Protein AF-0000000073724288 (afdb_homodimer)

InterPro domains:
  IPR000719 Protein kinase domain [PF00069] (57-306)
  IPR000719 Protein kinase domain [PS50011] (52-306)
  IPR000719 Protein kinase domain [SM00220] (50-306)
  IPR008271 Serine/threonine-protein kinase, active site [PS00108] (166-178)
  IPR011009 Protein kinase-like domain superfamily [SSF56112] (57-308)
  IPR045133 Serine/threonine-protein kinase/endoribonuclease IRE1/2-like [PTHR13954] (30-311)

Solvent-accessible surface area (backbone atoms only — not comparable to full-atom values): 37133 Å² total; per-residue (Å²): 137,83,81,78,77,79,81,76,78,77,77,73,72,76,71,77,74,68,55,70,58,88,72,62,72,81,50,41,68,60,49,51,50,58,64,68,46,58,71,90,57,50,44,75,50,76,64,30,35,33,47,94,45,75,89,38,45,78,47,73,50,77,62,45,25,39,25,27,48,32,34,29,72,86,5,46,58,25,29,33,38,36,34,47,52,92,52,38,66,34,57,49,40,22,51,57,53,43,64,33,71,79,43,68,42,85,32,31,51,42,65,71,49,73,34,69,62,98,60,34,35,35,40,29,25,57,60,58,65,39,32,42,45,55,37,44,71,63,66,62,53,87,61,55,53,68,57,52,46,50,39,54,51,50,34,50,43,51,34,51,68,37,90,58,28,41,43,55,62,48,64,48,49,78,32,27,28,25,34,87,86,71,42,48,19,46,46,76,41,40,71,36,44,70,56,61,89,83,54,72,64,69,62,64,70,88,70,58,45,91,77,34,58,30,45,75,62,62,45,70,63,57,75,56,76,68,53,75,70,45,61,58,34,38,54,36,24,32,47,23,41,48,43,42,20,55,63,37,53,67,44,53,40,33,51,64,75,49,43,13,44,35,20,44,62,71,56,50,67,55,65,81,64,46,83,49,64,56,52,49,50,53,35,52,38,26,49,37,78,48,57,87,69,33,64,51,65,69,53,57,72,66,34,72,66,74,56,70,75,74,73,80,71,75,72,72,76,69,78,74,69,79,73,84,78,77,48,100,111,137,83,82,76,77,77,79,75,76,75,74,72,72,77,70,77,75,69,54,69,56,87,72,62,72,82,49,41,68,59,50,51,49,56,66,68,44,59,70,91,60,48,42,76,50,74,62,31,37,33,45,95,43,75,89,37,45,77,47,73,50,76,62,46,25,39,26,28,50,32,34,29,71,86,5,44,58,26,30,34,38,36,34,45,52,92,52,39,64,34,56,49,41,23,50,56,53,42,64,33,73,79,44,68,42,85,32,30,50,44,65,71,49,73,34,71,62,97,58,35,33,36,40,29,25,57,58,57,65,40,33,41,46,55,38,43,70,62,65,61,54,88,60,56,54,66,56,52,44,51,39,55,51,49,34,50,43,53,34,50,68,37,90,61,27,40,43,55,61,48,65,47,49,78,31,27,29,25,33,87,84,70,41,48,19,45,48,76,42,40,71,37,45,68,58,60,90,84,54,72,64,68,61,64,70,88,71,56,46,92,75,36,58,29,48,74,60,62,46,71,62,55,75,56,76,68,53,75,70,46,60,58,34,38,55,37,24,32,46,23,41,49,41,41,20,56,64,40,54,66,44,54,38,34,51,65,77,48,43,13,43,35,19,43,62,72,55,49,67,54,67,82,64,46,82,51,65,54,51,48,50,53,35,53,38,24,49,37,79,49,56,87,68,31,62,50,65,68,53,56,71,66,34,70,68,72,58,71,74,72,74,78,73,75,72,75,75,71,78,71,71,79,68,72,78,70,60,90,115

Structure (mmCIF, N/CA/C/O backbone):
data_AF-0000000073724288-model_v1
#
loop_
_entity.id
_entity.type
_entity.pdbx_description
1 polymer 'Protein kinase domain-containing protein'
#
loop_
_atom_site.group_PDB
_atom_site.id
_atom_site.type_symbol
_atom_site.label_atom_id
_atom_site.label_alt_id
_atom_site.label_comp_id
_atom_site.label_asym_id
_atom_site.label_entity_id
_atom_site.label_seq_id
_atom_site.pdbx_PDB_ins_code
_atom_site.Cartn_x
_atom_site.Cartn_y
_atom_site.Cartn_z
_atom_site.occupancy
_atom_site.B_iso_or_equiv
_atom_site.auth_seq_id
_atom_site.auth_comp_id
_atom_site.auth_asym_id
_atom_site.auth_atom_id
_atom_site.pdbx_PDB_model_num
ATOM 1 N N . MET A 1 1 ? 62.344 1.214 -49.094 1 29.61 1 MET A N 1
ATOM 2 C CA . MET A 1 1 ? 60.938 0.828 -49.156 1 29.61 1 MET A CA 1
ATOM 3 C C . MET A 1 1 ? 60.531 0.092 -47.906 1 29.61 1 MET A C 1
ATOM 5 O O . MET A 1 1 ? 60.844 -1.089 -47.719 1 29.61 1 MET A O 1
ATOM 9 N N . THR A 1 2 ? 60.562 0.759 -46.656 1 33.19 2 THR A N 1
ATOM 10 C CA . THR A 1 2 ? 60.438 0.306 -45.281 1 33.19 2 THR A CA 1
ATOM 11 C C . THR A 1 2 ? 59 -0.157 -45 1 33.19 2 THR A C 1
ATOM 13 O O . THR A 1 2 ? 58.062 0.599 -45.188 1 33.19 2 THR A O 1
ATOM 16 N N . PHE A 1 3 ? 58.719 -1.551 -45.062 1 32.47 3 PHE A N 1
ATOM 17 C CA . PHE A 1 3 ? 57.469 -2.254 -44.844 1 32.47 3 PHE A CA 1
ATOM 18 C C . PHE A 1 3 ? 56.969 -2.037 -43.406 1 32.47 3 PHE A C 1
ATOM 20 O O . PHE A 1 3 ? 57.625 -2.436 -42.438 1 32.47 3 PHE A O 1
ATOM 27 N N . THR A 1 4 ? 56.312 -0.866 -43.094 1 32.69 4 THR A N 1
ATOM 28 C CA . THR A 1 4 ? 55.719 -0.593 -41.781 1 32.69 4 THR A CA 1
ATOM 29 C C . THR A 1 4 ? 54.625 -1.6 -41.469 1 32.69 4 THR A C 1
ATOM 31 O O . THR A 1 4 ? 53.688 -1.753 -42.25 1 32.69 4 THR A O 1
ATOM 34 N N . HIS A 1 5 ? 54.938 -2.754 -40.75 1 33.41 5 HIS A N 1
ATOM 35 C CA . HIS A 1 5 ? 54 -3.752 -40.312 1 33.41 5 HIS A CA 1
ATOM 36 C C . HIS A 1 5 ? 52.938 -3.135 -39.406 1 33.41 5 HIS A C 1
ATOM 38 O O . HIS A 1 5 ? 53.25 -2.455 -38.438 1 33.41 5 HIS A O 1
ATOM 44 N N . PRO A 1 6 ? 51.656 -2.848 -39.906 1 34.56 6 PRO A N 1
ATOM 45 C CA . PRO A 1 6 ? 50.625 -2.289 -39.062 1 34.56 6 PRO A CA 1
ATOM 46 C C . PRO A 1 6 ? 50.312 -3.162 -37.844 1 34.56 6 PRO A C 1
ATOM 48 O O . PRO A 1 6 ? 50.281 -4.387 -37.938 1 34.56 6 PRO A O 1
ATOM 51 N N . LEU A 1 7 ? 50.688 -2.789 -36.594 1 28.5 7 LEU A N 1
ATOM 52 C CA . LEU A 1 7 ? 50.344 -3.41 -35.312 1 28.5 7 LEU A CA 1
ATOM 53 C C . LEU A 1 7 ? 48.844 -3.561 -35.156 1 28.5 7 LEU A C 1
ATOM 55 O O . LEU A 1 7 ? 48.125 -2.562 -35.094 1 28.5 7 LEU A O 1
ATOM 59 N N . HIS A 1 8 ? 48.188 -4.57 -35.812 1 29.67 8 HIS A N 1
ATOM 60 C CA . HIS A 1 8 ? 46.781 -4.891 -35.531 1 29.67 8 HIS A CA 1
ATOM 61 C C . HIS A 1 8 ? 46.562 -5.164 -34.062 1 29.67 8 HIS A C 1
ATOM 63 O O . HIS A 1 8 ? 47.094 -6.125 -33.5 1 29.67 8 HIS A O 1
ATOM 69 N N . SER A 1 9 ? 46.5 -4.125 -33.188 1 30.45 9 SER A N 1
ATOM 70 C CA . SER A 1 9 ? 46.062 -4.336 -31.828 1 30.45 9 SER A CA 1
ATOM 71 C C . SER A 1 9 ? 44.719 -5.082 -31.781 1 30.45 9 SER A C 1
ATOM 73 O O . SER A 1 9 ? 43.75 -4.613 -32.344 1 30.45 9 SER A O 1
ATOM 75 N N . ASN A 1 10 ? 44.75 -6.438 -31.828 1 31.2 10 ASN A N 1
ATOM 76 C CA . ASN A 1 10 ? 43.625 -7.305 -31.516 1 31.2 10 ASN A CA 1
ATOM 77 C C . ASN A 1 10 ? 43 -6.953 -30.156 1 31.2 10 ASN A C 1
ATOM 79 O O . ASN A 1 10 ? 43.562 -7.262 -29.109 1 31.2 10 ASN A O 1
ATOM 83 N N . THR A 1 11 ? 42.531 -5.758 -29.922 1 32.66 11 THR A N 1
ATOM 84 C CA . THR A 1 11 ? 41.719 -5.527 -28.75 1 32.66 11 THR A CA 1
ATOM 85 C C . THR A 1 11 ? 40.594 -6.574 -28.656 1 32.66 11 THR A C 1
ATOM 87 O O . THR A 1 11 ? 39.688 -6.602 -29.484 1 32.66 11 THR A O 1
ATOM 90 N N . THR A 1 12 ? 40.906 -7.852 -28.297 1 29.77 12 THR A N 1
ATOM 91 C CA . THR A 1 12 ? 39.906 -8.836 -27.875 1 29.77 12 THR A CA 1
ATOM 92 C C . THR A 1 12 ? 38.938 -8.234 -26.844 1 29.77 12 THR A C 1
ATOM 94 O O . THR A 1 12 ? 39.312 -8.031 -25.703 1 29.77 12 THR A O 1
ATOM 97 N N . ALA A 1 13 ? 38.156 -7.289 -27.125 1 35.47 13 ALA A N 1
ATOM 98 C CA . ALA A 1 13 ? 36.969 -7.051 -26.297 1 35.47 13 ALA A CA 1
ATOM 99 C C . ALA A 1 13 ? 36.375 -8.367 -25.812 1 35.47 13 ALA A C 1
ATOM 101 O O . ALA A 1 13 ? 35.969 -9.211 -26.609 1 35.47 13 ALA A O 1
ATOM 102 N N . SER A 1 14 ? 36.969 -9.062 -24.859 1 36.78 14 SER A N 1
ATOM 103 C CA . SER A 1 14 ? 36.375 -10.242 -24.203 1 36.78 14 SER A CA 1
ATOM 104 C C . SER A 1 14 ? 34.844 -10.172 -24.188 1 36.78 14 SER A C 1
ATOM 106 O O . SER A 1 14 ? 34.281 -9.32 -23.516 1 36.78 14 SER A O 1
ATOM 108 N N . SER A 1 15 ? 34.125 -10.258 -25.219 1 43.34 15 SER A N 1
ATOM 109 C CA . SER A 1 15 ? 32.688 -10.469 -25.281 1 43.34 15 SER A CA 1
ATOM 110 C C . SER A 1 15 ? 32.219 -11.461 -24.219 1 43.34 15 SER A C 1
ATOM 112 O O . SER A 1 15 ? 32.562 -12.641 -24.281 1 43.34 15 SER A O 1
ATOM 114 N N . ASP A 1 16 ? 32.375 -11.312 -22.906 1 51.84 16 ASP A N 1
ATOM 115 C CA . ASP A 1 16 ? 31.875 -12.188 -21.844 1 51.84 16 ASP A CA 1
ATOM 116 C C . ASP A 1 16 ? 30.547 -12.812 -22.234 1 51.84 16 ASP A C 1
ATOM 118 O O . ASP A 1 16 ? 29.516 -12.125 -22.281 1 51.84 16 ASP A O 1
ATOM 122 N N . THR A 1 17 ? 30.516 -13.695 -23.172 1 60.62 17 THR A N 1
ATOM 123 C CA . THR A 1 17 ? 29.406 -14.508 -23.672 1 60.62 17 THR A CA 1
ATOM 124 C C . THR A 1 17 ? 28.656 -15.172 -22.531 1 60.62 17 THR A C 1
ATOM 126 O O . THR A 1 17 ? 29.234 -15.93 -21.75 1 60.62 17 THR A O 1
ATOM 129 N N . HIS A 1 18 ? 27.609 -14.617 -22.062 1 74.12 18 HIS A N 1
ATOM 130 C CA . HIS A 1 18 ? 26.766 -15.219 -21.047 1 74.12 18 HIS A CA 1
ATOM 131 C C . HIS A 1 18 ? 26.062 -16.469 -21.562 1 74.12 18 HIS A C 1
ATOM 133 O O . HIS A 1 18 ? 25.594 -16.484 -22.703 1 74.12 18 HIS A O 1
ATOM 139 N N . THR A 1 19 ? 26.328 -17.625 -20.906 1 84.56 19 THR A N 1
ATOM 140 C CA . THR A 1 19 ? 25.516 -18.797 -21.172 1 84.56 19 THR A CA 1
ATOM 141 C C . THR A 1 19 ? 24.047 -18.531 -20.906 1 84.56 19 THR A C 1
ATOM 143 O O . THR A 1 19 ? 23.703 -17.875 -19.922 1 84.56 19 THR A O 1
ATOM 146 N N . TRP A 1 20 ? 23.234 -18.766 -21.922 1 91.25 20 TRP A N 1
ATOM 147 C CA . TRP A 1 20 ? 21.812 -18.531 -21.797 1 91.25 20 TRP A CA 1
ATOM 148 C C . TRP A 1 20 ? 21 -19.703 -22.344 1 91.25 20 TRP A C 1
ATOM 150 O O . TRP A 1 20 ? 21.047 -20 -23.547 1 91.25 20 TRP A O 1
ATOM 160 N N . LEU A 1 21 ? 20.391 -20.484 -21.375 1 90.94 21 LEU A N 1
ATOM 161 C CA . LEU A 1 21 ? 19.438 -21.516 -21.75 1 90.94 21 LEU A CA 1
ATOM 162 C C . LEU A 1 21 ? 18.078 -20.891 -22.062 1 90.94 21 LEU A C 1
ATOM 164 O O . LEU A 1 21 ? 17.328 -20.531 -21.156 1 90.94 21 LEU A O 1
ATOM 168 N N . GLN A 1 22 ? 17.734 -20.844 -23.312 1 91.81 22 GLN A N 1
ATOM 169 C CA . GLN A 1 22 ? 16.547 -20.141 -23.781 1 91.81 22 GLN A CA 1
ATOM 170 C C . GLN A 1 22 ? 15.281 -20.953 -23.547 1 91.81 22 GLN A C 1
ATOM 172 O O . GLN A 1 22 ? 15.008 -21.906 -24.281 1 91.81 22 GLN A O 1
ATOM 177 N N . ILE A 1 23 ? 14.5 -20.562 -22.594 1 91.19 23 ILE A N 1
ATOM 178 C CA . ILE A 1 23 ? 13.305 -21.328 -22.234 1 91.19 23 ILE A CA 1
ATOM 179 C C . ILE A 1 23 ? 12.062 -20.438 -22.406 1 91.19 23 ILE A C 1
ATOM 181 O O . ILE A 1 23 ? 11.07 -20.875 -23 1 91.19 23 ILE A O 1
ATOM 185 N N . SER A 1 24 ? 12.117 -19.203 -22 1 94 24 SER A N 1
ATOM 186 C CA . SER A 1 24 ? 10.953 -18.328 -22 1 94 24 SER A CA 1
ATOM 187 C C . SER A 1 24 ? 10.602 -17.859 -23.406 1 94 24 SER A C 1
ATOM 189 O O . SER A 1 24 ? 11.492 -17.672 -24.234 1 94 24 SER A O 1
ATOM 191 N N . LYS A 1 25 ? 9.359 -17.781 -23.672 1 93.94 25 LYS A N 1
ATOM 192 C CA . LYS A 1 25 ? 8.906 -17.234 -24.953 1 93.94 25 LYS A CA 1
ATOM 193 C C . LYS A 1 25 ? 8.633 -15.734 -24.844 1 93.94 25 LYS A C 1
ATOM 195 O O . LYS A 1 25 ? 9.141 -14.953 -25.656 1 93.94 25 LYS A O 1
ATOM 200 N N . ARG A 1 26 ? 7.938 -15.344 -23.844 1 93.94 26 ARG A N 1
ATOM 201 C CA . ARG A 1 26 ? 7.523 -13.953 -23.656 1 93.94 26 ARG A CA 1
ATOM 202 C C . ARG A 1 26 ? 8.734 -13.039 -23.469 1 93.94 26 ARG A C 1
ATOM 204 O O . ARG A 1 26 ? 8.734 -11.898 -23.938 1 93.94 26 ARG A O 1
ATOM 211 N N . TRP A 1 27 ? 9.734 -13.586 -22.797 1 96.69 27 TRP A N 1
ATOM 212 C CA . TRP A 1 27 ? 10.82 -12.719 -22.344 1 96.69 27 TRP A CA 1
ATOM 213 C C . TRP A 1 27 ? 12.039 -12.852 -23.25 1 96.69 27 TRP A C 1
ATOM 215 O O . TRP A 1 27 ? 13.094 -12.273 -22.969 1 96.69 27 TRP A O 1
ATOM 225 N N . ARG A 1 28 ? 11.922 -13.547 -24.328 1 95.88 28 ARG A N 1
ATOM 226 C CA . ARG A 1 28 ? 13.055 -13.875 -25.188 1 95.88 28 ARG A CA 1
ATOM 227 C C . ARG A 1 28 ? 13.734 -12.602 -25.688 1 95.88 28 ARG A C 1
ATOM 229 O O . ARG A 1 28 ? 14.953 -12.469 -25.594 1 95.88 28 ARG A O 1
ATOM 236 N N . GLU A 1 29 ? 12.992 -11.664 -26.203 1 96.25 29 GLU A N 1
ATOM 237 C CA . GLU A 1 29 ? 13.562 -10.438 -26.75 1 96.25 29 GLU A CA 1
ATOM 238 C C . GLU A 1 29 ? 14.305 -9.633 -25.688 1 96.25 29 GLU A C 1
ATOM 240 O O . GLU A 1 29 ? 15.406 -9.141 -25.922 1 96.25 29 GLU A O 1
ATOM 245 N N . LYS A 1 30 ? 13.688 -9.539 -24.547 1 96.69 30 LYS A N 1
ATOM 246 C CA . LYS A 1 30 ? 14.305 -8.789 -23.453 1 96.69 30 LYS A CA 1
ATOM 247 C C . LYS A 1 30 ? 15.562 -9.484 -22.953 1 96.69 30 LYS A C 1
ATOM 249 O O . LYS A 1 30 ? 16.547 -8.82 -22.609 1 96.69 30 LYS A O 1
ATOM 254 N N . LEU A 1 31 ? 15.508 -10.781 -22.922 1 96.81 31 LEU A N 1
ATOM 255 C CA . LEU A 1 31 ? 16.672 -11.531 -22.484 1 96.81 31 LEU A CA 1
ATOM 256 C C . LEU A 1 31 ? 17.812 -11.43 -23.5 1 96.81 31 LEU A C 1
ATOM 258 O O . LEU A 1 31 ? 18.984 -11.383 -23.125 1 96.81 31 LEU A O 1
ATOM 262 N N . GLU A 1 32 ? 17.484 -11.359 -24.766 1 96.19 32 GLU A N 1
ATOM 263 C CA . GLU A 1 32 ? 18.484 -11.117 -25.812 1 96.19 32 GLU A CA 1
ATOM 264 C C . GLU A 1 32 ? 19.172 -9.773 -25.609 1 96.19 32 GLU A C 1
ATOM 266 O O . GLU A 1 32 ? 20.406 -9.672 -25.734 1 96.19 32 GLU A O 1
ATOM 271 N N . LYS A 1 33 ? 18.391 -8.844 -25.328 1 95.62 33 LYS A N 1
ATOM 272 C CA . LYS A 1 33 ? 18.938 -7.512 -25.062 1 95.62 33 LYS A CA 1
ATOM 273 C C . LYS A 1 33 ? 19.828 -7.52 -23.828 1 95.62 33 LYS A C 1
ATOM 275 O O . LYS A 1 33 ? 20.859 -6.848 -23.797 1 95.62 33 LYS A O 1
ATOM 280 N N . LEU A 1 34 ? 19.406 -8.281 -22.859 1 95.69 34 LEU A N 1
ATOM 281 C CA . LEU A 1 34 ? 20.203 -8.391 -21.625 1 95.69 34 LEU A CA 1
ATOM 282 C C . LEU A 1 34 ? 21.562 -9 -21.922 1 95.69 34 LEU A C 1
ATOM 284 O O . LEU A 1 34 ? 22.594 -8.477 -21.469 1 95.69 34 LEU A O 1
ATOM 288 N N . VAL A 1 35 ? 21.594 -10.016 -22.672 1 93.94 35 VAL A N 1
ATOM 289 C CA . VAL A 1 35 ? 22.828 -10.727 -23 1 93.94 35 VAL A CA 1
ATOM 290 C C . VAL A 1 35 ? 23.75 -9.836 -23.828 1 93.94 35 VAL A C 1
ATOM 292 O O . VAL A 1 35 ? 24.969 -9.898 -23.719 1 93.94 35 VAL A O 1
ATOM 295 N N . SER A 1 36 ? 23.141 -8.891 -24.609 1 93.31 36 SER A N 1
ATOM 296 C CA . SER A 1 36 ? 23.906 -8.039 -25.516 1 93.31 36 SER A CA 1
ATOM 297 C C . SER A 1 36 ? 24.297 -6.73 -24.844 1 93.31 36 SER A C 1
ATOM 299 O O . SER A 1 36 ? 25 -5.906 -25.438 1 93.31 36 SER A O 1
ATOM 301 N N . THR A 1 37 ? 23.766 -6.578 -23.688 1 92.19 37 THR A N 1
ATOM 302 C CA . THR A 1 37 ? 24.047 -5.34 -22.969 1 92.19 37 THR A CA 1
ATOM 303 C C . THR A 1 37 ? 25.516 -5.266 -22.578 1 92.19 37 THR A C 1
ATOM 305 O O . THR A 1 37 ? 26.125 -6.273 -22.203 1 92.19 37 THR A O 1
ATOM 308 N N . ASP A 1 38 ? 26.094 -4.023 -22.609 1 90.31 38 ASP A N 1
ATOM 309 C CA . ASP A 1 38 ? 27.469 -3.771 -22.219 1 90.31 38 ASP A CA 1
ATOM 310 C C . ASP A 1 38 ? 27.719 -4.238 -20.781 1 90.31 38 ASP A C 1
ATOM 312 O O . ASP A 1 38 ? 26.922 -3.969 -19.891 1 90.31 38 ASP A O 1
ATOM 316 N N . GLY A 1 39 ? 28.797 -4.918 -20.609 1 88.69 39 GLY A N 1
ATOM 317 C CA . GLY A 1 39 ? 29.156 -5.461 -19.312 1 88.69 39 GLY A CA 1
ATOM 318 C C . GLY A 1 39 ? 29.156 -4.418 -18.203 1 88.69 39 GLY A C 1
ATOM 319 O O . GLY A 1 39 ? 28.891 -4.738 -17.047 1 88.69 39 GLY A O 1
ATOM 320 N N . SER A 1 40 ? 29.438 -3.193 -18.625 1 90.38 40 SER A N 1
ATOM 321 C CA . SER A 1 40 ? 29.5 -2.117 -17.641 1 90.38 40 SER A CA 1
ATOM 322 C C . SER A 1 40 ? 28.109 -1.792 -17.078 1 90.38 40 SER A C 1
ATOM 324 O O . SER A 1 40 ? 28 -1.209 -16 1 90.38 40 SER A O 1
ATOM 326 N N . ARG A 1 41 ? 27.156 -2.264 -17.734 1 92.44 41 ARG A N 1
ATOM 327 C CA . ARG A 1 41 ? 25.781 -1.959 -17.344 1 92.44 41 ARG A CA 1
ATOM 328 C C . ARG A 1 41 ? 25.141 -3.148 -16.625 1 92.44 41 ARG A C 1
ATOM 330 O O . ARG A 1 41 ? 24.016 -3.051 -16.125 1 92.44 41 ARG A O 1
ATOM 337 N N . VAL A 1 42 ? 25.844 -4.238 -16.625 1 94.44 42 VAL A N 1
ATOM 338 C CA . VAL A 1 42 ? 25.312 -5.457 -16.016 1 94.44 42 VAL A CA 1
ATOM 339 C C . VAL A 1 42 ? 25.703 -5.504 -14.539 1 94.44 42 VAL A C 1
ATOM 341 O O . VAL A 1 42 ? 26.844 -5.223 -14.18 1 94.44 42 VAL A O 1
ATOM 344 N N . THR A 1 43 ? 24.781 -5.75 -13.75 1 95.19 43 THR A N 1
ATOM 345 C CA . THR A 1 43 ? 25.016 -5.875 -12.312 1 95.19 43 THR A CA 1
ATOM 346 C C . THR A 1 43 ? 25.031 -7.34 -11.898 1 95.19 43 THR A C 1
ATOM 348 O O . THR A 1 43 ? 24.141 -8.109 -12.25 1 95.19 43 THR A O 1
ATOM 351 N N . ARG A 1 44 ? 26.047 -7.707 -11.156 1 95.56 44 ARG A N 1
ATOM 352 C CA . ARG A 1 44 ? 26.141 -9.07 -10.641 1 95.56 44 ARG A CA 1
ATOM 353 C C . ARG A 1 44 ? 25.766 -9.133 -9.164 1 95.56 44 ARG A C 1
ATOM 355 O O . ARG A 1 44 ? 26.234 -8.328 -8.359 1 95.56 44 ARG A O 1
ATOM 362 N N . VAL A 1 45 ? 24.891 -10 -8.859 1 95.94 45 VAL A N 1
ATOM 363 C CA . VAL A 1 45 ? 24.5 -10.258 -7.477 1 95.94 45 VAL A CA 1
ATOM 364 C C . VAL A 1 45 ? 24.531 -11.766 -7.207 1 95.94 45 VAL A C 1
ATOM 366 O O . VAL A 1 45 ? 23.625 -12.5 -7.617 1 95.94 45 VAL A O 1
ATOM 369 N N . GLY A 1 46 ? 25.5 -12.18 -6.418 1 95.06 46 GLY A N 1
ATOM 370 C CA . GLY A 1 46 ? 25.672 -13.617 -6.273 1 95.06 46 GLY A CA 1
ATOM 371 C C . GLY A 1 46 ? 25.969 -14.32 -7.586 1 95.06 46 GLY A C 1
ATOM 372 O O . GLY A 1 46 ? 26.891 -13.938 -8.305 1 95.06 46 GLY A O 1
ATOM 373 N N . SER A 1 47 ? 25.172 -15.297 -7.859 1 96.62 47 SER A N 1
ATOM 374 C CA . SER A 1 47 ? 25.359 -16.062 -9.086 1 96.62 47 SER A CA 1
ATOM 375 C C . SER A 1 47 ? 24.484 -15.539 -10.211 1 96.62 47 SER A C 1
ATOM 377 O O . SER A 1 47 ? 24.328 -16.188 -11.242 1 96.62 47 SER A O 1
ATOM 379 N N . MET A 1 48 ? 23.875 -14.359 -10.016 1 97.5 48 MET A N 1
ATOM 380 C CA . MET A 1 48 ? 22.906 -13.844 -10.969 1 97.5 48 MET A CA 1
ATOM 381 C C . MET A 1 48 ? 23.375 -12.508 -11.547 1 97.5 48 MET A C 1
ATOM 383 O O . MET A 1 48 ? 24.094 -11.758 -10.891 1 97.5 48 MET A O 1
ATOM 387 N N . ILE A 1 49 ? 22.938 -12.266 -12.742 1 97.12 49 ILE A N 1
ATOM 388 C CA . ILE A 1 49 ? 23.188 -10.969 -13.352 1 97.12 49 ILE A CA 1
ATOM 389 C C . ILE A 1 49 ? 21.891 -10.352 -13.844 1 97.12 49 ILE A C 1
ATOM 391 O O . ILE A 1 49 ? 20.953 -11.062 -14.219 1 97.12 49 ILE A O 1
ATOM 39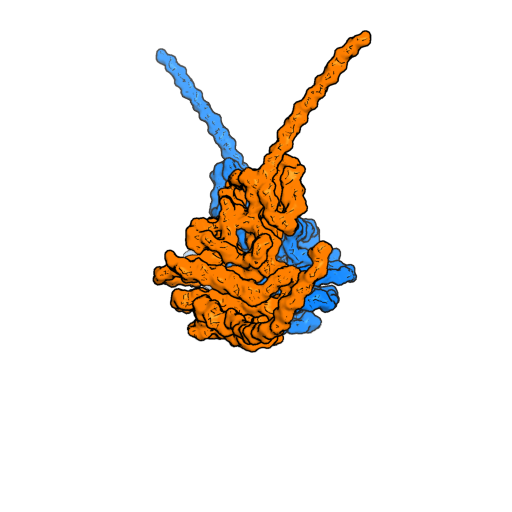5 N N . TYR A 1 50 ? 21.812 -9.078 -13.758 1 97.12 50 TYR A N 1
ATOM 396 C CA . TYR A 1 50 ? 20.688 -8.328 -14.297 1 97.12 50 TYR A CA 1
ATOM 397 C C . TYR A 1 50 ? 21.078 -6.902 -14.648 1 97.12 50 TYR A C 1
ATOM 399 O O . TYR A 1 50 ? 22.219 -6.492 -14.398 1 97.12 50 TYR A O 1
ATOM 407 N N . VAL A 1 51 ? 20.25 -6.246 -15.359 1 95.62 51 VAL A N 1
ATOM 408 C CA . VAL A 1 51 ? 20.469 -4.844 -15.695 1 95.62 51 VAL A CA 1
ATOM 409 C C . VAL A 1 51 ? 19.453 -3.975 -14.953 1 95.62 51 VAL A C 1
ATOM 411 O O . VAL A 1 51 ? 18.234 -4.199 -15.062 1 95.62 51 VAL A O 1
ATOM 414 N N . LYS A 1 52 ? 20 -3.047 -14.227 1 92.06 52 LYS A N 1
ATOM 415 C CA . LYS A 1 52 ? 19.141 -2.156 -13.445 1 92.06 52 LYS A CA 1
ATOM 416 C C . LYS A 1 52 ? 18.531 -1.074 -14.336 1 92.06 52 LYS A C 1
ATOM 418 O O . LYS A 1 52 ? 18.953 0.082 -14.297 1 92.06 52 LYS A O 1
ATOM 423 N N . ASP A 1 53 ? 17.578 -1.443 -15.07 1 91.44 53 ASP A N 1
ATOM 424 C CA . ASP A 1 53 ? 16.859 -0.576 -16 1 91.44 53 ASP A CA 1
ATOM 425 C C . ASP A 1 53 ? 15.383 -0.972 -16.094 1 91.44 53 ASP A C 1
ATOM 427 O O . ASP A 1 53 ? 15.055 -2.16 -16.078 1 91.44 53 ASP A O 1
ATOM 431 N N . GLU A 1 54 ? 14.547 0.012 -16.172 1 88.94 54 GLU A N 1
ATOM 432 C CA . GLU A 1 54 ? 13.109 -0.207 -16.219 1 88.94 54 GLU A CA 1
ATOM 433 C C . GLU A 1 54 ? 12.734 -1.155 -17.359 1 88.94 54 GLU A C 1
ATOM 435 O O . GLU A 1 54 ? 11.758 -1.904 -17.25 1 88.94 54 GLU A O 1
ATOM 440 N N . LYS A 1 55 ? 13.508 -1.13 -18.359 1 92.56 55 LYS A N 1
ATOM 441 C CA . LYS A 1 55 ? 13.227 -1.959 -19.531 1 92.56 55 LYS A CA 1
ATOM 442 C C . LYS A 1 55 ? 13.289 -3.443 -19.172 1 92.56 55 LYS A C 1
ATOM 444 O O . LYS A 1 55 ? 12.688 -4.273 -19.859 1 92.56 55 LYS A O 1
ATOM 449 N N . PHE A 1 56 ? 14.031 -3.76 -18.125 1 96.12 56 PHE A N 1
ATOM 450 C CA . PHE A 1 56 ? 14.195 -5.16 -17.75 1 96.12 56 PHE A CA 1
ATOM 451 C C . PHE A 1 56 ? 13.391 -5.488 -16.516 1 96.12 56 PHE A C 1
ATOM 453 O O . PHE A 1 56 ? 13.477 -6.598 -15.984 1 96.12 56 PHE A O 1
ATOM 460 N N . GLN A 1 57 ? 12.648 -4.484 -16.016 1 94.69 57 GLN A N 1
ATOM 461 C CA . GLN A 1 57 ? 11.75 -4.719 -14.891 1 94.69 57 GLN A CA 1
ATOM 462 C C . GLN A 1 57 ? 10.445 -5.359 -15.359 1 94.69 57 GLN A C 1
ATOM 464 O O . GLN A 1 57 ? 9.766 -4.828 -16.234 1 94.69 57 GLN A O 1
ATOM 469 N N . ILE A 1 58 ? 10.086 -6.461 -14.758 1 95 58 ILE A N 1
ATOM 470 C CA . ILE A 1 58 ? 8.953 -7.199 -15.305 1 95 58 ILE A CA 1
ATOM 471 C C . ILE A 1 58 ? 7.773 -7.121 -14.336 1 95 58 ILE A C 1
ATOM 473 O O . ILE A 1 58 ? 6.645 -7.477 -14.688 1 95 58 ILE A O 1
ATOM 477 N N . ALA A 1 59 ? 8.031 -6.727 -13.102 1 92.19 59 ALA A N 1
ATOM 478 C CA . ALA A 1 59 ? 6.957 -6.559 -12.133 1 92.19 59 ALA A CA 1
ATOM 479 C C . ALA A 1 59 ? 7.352 -5.574 -11.039 1 92.19 59 ALA A C 1
ATOM 481 O O . ALA A 1 59 ? 8.539 -5.293 -10.844 1 92.19 59 ALA A O 1
ATOM 482 N N . GLU A 1 60 ? 6.348 -5.027 -10.484 1 86.31 60 GLU A N 1
ATOM 483 C CA . GLU A 1 60 ? 6.484 -4.188 -9.297 1 86.31 60 GLU A CA 1
ATOM 484 C C . GLU A 1 60 ? 5.52 -4.621 -8.195 1 86.31 60 GLU A C 1
ATOM 486 O O . GLU A 1 60 ? 4.363 -4.945 -8.477 1 86.31 60 GLU A O 1
ATOM 491 N N . GLY A 1 61 ? 6.078 -4.715 -7.008 1 78.38 61 GLY A N 1
ATOM 492 C CA . GLY A 1 61 ? 5.223 -5.148 -5.918 1 78.38 61 GLY A CA 1
ATOM 493 C C . GLY A 1 61 ? 5.035 -4.09 -4.844 1 78.38 61 GLY A C 1
ATOM 494 O O . GLY A 1 61 ? 5.434 -2.938 -5.027 1 78.38 61 GLY A O 1
ATOM 495 N N . SER A 1 62 ? 4.316 -4.547 -3.797 1 70.94 62 SER A N 1
ATOM 496 C CA . SER A 1 62 ? 4.082 -3.676 -2.648 1 70.94 62 SER A CA 1
ATOM 497 C C . SER A 1 62 ? 5.383 -3.359 -1.921 1 70.94 62 SER A C 1
ATOM 499 O O . SER A 1 62 ? 6.402 -4.012 -2.148 1 70.94 62 SER A O 1
ATOM 501 N N . GLU A 1 63 ? 5.43 -2.324 -1.188 1 69.81 63 GLU A N 1
ATOM 502 C CA . GLU A 1 63 ? 6.527 -1.925 -0.314 1 69.81 63 GLU A CA 1
ATOM 503 C C . GLU A 1 63 ? 7.785 -1.604 -1.118 1 69.81 63 GLU A C 1
ATOM 505 O O . GLU A 1 63 ? 8.898 -1.89 -0.677 1 69.81 63 GLU A O 1
ATOM 510 N N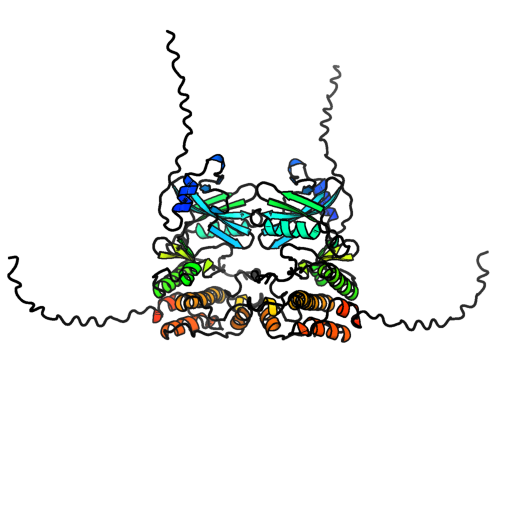 . GLY A 1 64 ? 7.598 -1.354 -2.438 1 74.06 64 GLY A N 1
ATOM 511 C CA . GLY A 1 64 ? 8.727 -0.916 -3.244 1 74.06 64 GLY A CA 1
ATOM 512 C C . GLY A 1 64 ? 9.523 -2.064 -3.826 1 74.06 64 GLY A C 1
ATOM 513 O O . GLY A 1 64 ? 10.719 -1.921 -4.105 1 74.06 64 GLY A O 1
ATOM 514 N N . THR A 1 65 ? 8.938 -3.219 -4.012 1 87.12 65 THR A N 1
ATOM 515 C CA . THR A 1 65 ? 9.594 -4.391 -4.582 1 87.12 65 THR A CA 1
ATOM 516 C C . THR A 1 65 ? 9.664 -4.281 -6.102 1 87.12 65 THR A C 1
ATOM 518 O O . THR A 1 65 ? 8.703 -3.861 -6.746 1 87.12 65 THR A O 1
ATOM 521 N N . ASP A 1 66 ? 10.867 -4.621 -6.629 1 91.69 66 ASP A N 1
ATOM 522 C CA . ASP A 1 66 ? 11.07 -4.715 -8.07 1 91.69 66 ASP A CA 1
ATOM 523 C C . ASP A 1 66 ? 11.43 -6.137 -8.484 1 91.69 66 ASP A C 1
ATOM 525 O O . ASP A 1 66 ? 12.164 -6.828 -7.777 1 91.69 66 ASP A O 1
ATOM 529 N N . VAL A 1 67 ? 10.914 -6.484 -9.617 1 96.06 67 VAL A N 1
ATOM 530 C CA . VAL A 1 67 ? 11.32 -7.773 -10.172 1 96.06 67 VAL A CA 1
ATOM 531 C C . VAL A 1 67 ? 11.977 -7.566 -11.539 1 96.06 67 VAL A C 1
ATOM 533 O O . VAL A 1 67 ? 11.367 -6.996 -12.445 1 96.06 67 VAL A O 1
ATOM 536 N N . PHE A 1 68 ? 13.203 -8.031 -11.656 1 97.31 68 PHE A N 1
ATOM 537 C CA . PHE A 1 68 ? 13.961 -7.855 -12.891 1 97.31 68 PHE A CA 1
ATOM 538 C C . PHE A 1 68 ? 14.195 -9.195 -13.578 1 97.31 68 PHE A C 1
ATOM 540 O O . PHE A 1 68 ? 14.305 -10.227 -12.914 1 97.31 68 PHE A O 1
ATOM 547 N N . LEU A 1 69 ? 14.242 -9.078 -14.891 1 98 69 LEU A N 1
ATOM 548 C CA . LEU A 1 69 ? 14.75 -10.203 -15.664 1 98 69 LEU A CA 1
ATOM 549 C C . LEU A 1 69 ? 16.25 -10.383 -15.445 1 98 69 LEU A C 1
ATOM 551 O O . LEU A 1 69 ? 17 -9.406 -15.391 1 98 69 LEU A O 1
ATOM 555 N N . GLY A 1 70 ? 16.641 -11.688 -15.367 1 98 70 GLY A N 1
ATOM 556 C CA . GLY A 1 70 ? 18.047 -11.945 -15.188 1 98 70 GLY A CA 1
ATOM 557 C C . GLY A 1 70 ? 18.469 -13.328 -15.664 1 98 70 GLY A C 1
ATOM 558 O O . GLY A 1 70 ? 17.656 -14.062 -16.219 1 98 70 GLY A O 1
ATOM 559 N N . LEU A 1 71 ? 19.812 -13.594 -15.484 1 97.62 71 LEU A N 1
ATOM 560 C CA . LEU A 1 71 ? 20.422 -14.883 -15.812 1 97.62 71 LEU A CA 1
ATOM 561 C C . LEU A 1 71 ? 21.328 -15.359 -14.688 1 97.62 71 LEU A C 1
ATOM 563 O O . LEU A 1 71 ? 22.078 -14.562 -14.117 1 97.62 71 LEU A O 1
ATOM 567 N N . ARG A 1 72 ? 21.156 -16.578 -14.422 1 97.44 72 ARG A N 1
ATOM 568 C CA . ARG A 1 72 ? 22.141 -17.188 -13.531 1 97.44 72 ARG A CA 1
ATOM 569 C C . ARG A 1 72 ? 23.406 -17.562 -14.289 1 97.44 72 ARG A C 1
ATOM 571 O O . ARG A 1 72 ? 23.406 -17.656 -15.516 1 97.44 72 ARG A O 1
ATOM 578 N N . ASP A 1 73 ? 24.453 -17.859 -13.547 1 95.19 73 ASP A N 1
ATOM 579 C CA . ASP A 1 73 ? 25.734 -18.188 -14.141 1 95.19 73 ASP A CA 1
ATOM 580 C C . ASP A 1 73 ? 25.641 -19.375 -15.078 1 95.19 73 ASP A C 1
ATOM 582 O O . ASP A 1 73 ? 26.344 -19.453 -16.094 1 95.19 73 ASP A O 1
ATOM 586 N N . ASP A 1 74 ? 24.781 -20.281 -14.789 1 95.06 74 ASP A N 1
ATOM 587 C CA . ASP A 1 74 ? 24.656 -21.484 -15.594 1 95.06 74 ASP A CA 1
ATOM 588 C C . ASP A 1 74 ? 23.719 -21.281 -16.766 1 95.06 74 ASP A C 1
ATOM 590 O O . ASP A 1 74 ? 23.375 -22.234 -17.484 1 95.06 74 ASP A O 1
ATOM 594 N N . GLY A 1 75 ? 23.25 -20.047 -16.953 1 95.62 75 GLY A N 1
ATOM 595 C CA . GLY A 1 75 ? 22.422 -19.719 -18.094 1 95.62 75 GLY A CA 1
ATOM 596 C C . GLY A 1 75 ? 20.938 -19.75 -17.797 1 95.62 75 GLY A C 1
ATOM 597 O O . GLY A 1 75 ? 20.125 -19.359 -18.625 1 95.62 75 GLY A O 1
ATOM 598 N N . THR A 1 76 ? 20.594 -20.172 -16.625 1 96.75 76 THR A N 1
ATOM 599 C CA . THR A 1 76 ? 19.188 -20.281 -16.25 1 96.75 76 THR A CA 1
ATOM 600 C C . THR A 1 76 ? 18.516 -18.906 -16.219 1 96.75 76 THR A C 1
ATOM 602 O O . THR A 1 76 ? 19.078 -17.953 -15.68 1 96.75 76 THR A O 1
ATOM 605 N N . GLU A 1 77 ? 17.391 -18.812 -16.906 1 98 77 GLU A N 1
ATOM 606 C CA . GLU A 1 77 ? 16.578 -17.609 -16.812 1 98 77 GLU A CA 1
ATOM 607 C C . GLU A 1 77 ? 15.992 -17.438 -15.406 1 98 77 GLU A C 1
ATOM 609 O O . GLU A 1 77 ? 15.469 -18.391 -14.836 1 98 77 GLU A O 1
ATOM 614 N N . VAL A 1 78 ? 16.078 -16.141 -14.906 1 98.25 78 VAL A N 1
ATOM 615 C CA . VAL A 1 78 ? 15.688 -15.938 -13.523 1 98.25 78 VAL A CA 1
ATOM 616 C C . VAL A 1 78 ? 14.891 -14.641 -13.391 1 98.25 78 VAL A C 1
ATOM 618 O O . VAL A 1 78 ? 15.172 -13.664 -14.094 1 98.25 78 VAL A O 1
ATOM 621 N N . ALA A 1 79 ? 13.836 -14.695 -12.57 1 98.25 79 ALA A N 1
ATOM 622 C CA . ALA A 1 79 ? 13.211 -13.477 -12.062 1 98.25 79 ALA A CA 1
ATOM 623 C C . ALA A 1 79 ? 13.852 -13.031 -10.758 1 98.25 79 ALA A C 1
ATOM 625 O O . ALA A 1 79 ? 13.836 -13.766 -9.766 1 98.25 79 ALA A O 1
ATOM 626 N N . ILE A 1 80 ? 14.359 -11.852 -10.727 1 98.06 80 ILE A N 1
ATOM 627 C CA . ILE A 1 80 ? 15.086 -11.383 -9.555 1 98.06 80 ILE A CA 1
ATOM 628 C C . ILE A 1 80 ? 14.242 -10.367 -8.789 1 98.06 80 ILE A C 1
ATOM 630 O O . ILE A 1 80 ? 14.062 -9.227 -9.242 1 98.06 80 ILE A O 1
ATOM 634 N N . LYS A 1 81 ? 13.766 -10.789 -7.668 1 96.31 81 LYS A N 1
ATOM 635 C CA . LYS A 1 81 ? 13.031 -9.922 -6.75 1 96.31 81 LYS A CA 1
ATOM 636 C C . LYS A 1 81 ? 13.984 -9.125 -5.863 1 96.31 81 LYS A C 1
ATOM 638 O O . LYS A 1 81 ? 14.773 -9.703 -5.113 1 96.31 81 LYS A O 1
ATOM 643 N N . ARG A 1 82 ? 13.906 -7.82 -5.988 1 94.19 82 ARG A N 1
ATOM 644 C CA . ARG A 1 82 ? 14.773 -6.922 -5.238 1 94.19 82 ARG A CA 1
ATOM 645 C C . ARG A 1 82 ? 13.977 -6.109 -4.227 1 94.19 82 ARG A C 1
ATOM 647 O O . ARG A 1 82 ? 12.977 -5.473 -4.578 1 94.19 82 ARG A O 1
ATOM 654 N N . MET A 1 83 ? 14.406 -6.199 -2.961 1 90.06 83 MET A N 1
ATOM 655 C CA . MET A 1 83 ? 13.758 -5.434 -1.9 1 90.06 83 MET A CA 1
ATOM 656 C C . MET A 1 83 ? 14.797 -4.703 -1.051 1 90.06 83 MET A C 1
ATOM 658 O O . MET A 1 83 ? 15.922 -5.176 -0.892 1 90.06 83 MET A O 1
ATOM 662 N N . LYS A 1 84 ? 14.297 -3.59 -0.477 1 85.69 84 LYS A N 1
ATOM 663 C CA . LYS A 1 84 ? 15.164 -2.883 0.464 1 85.69 84 LYS A CA 1
ATOM 664 C C . LYS A 1 84 ? 15.461 -3.742 1.69 1 85.69 84 LYS A C 1
ATOM 666 O O . LYS A 1 84 ? 14.609 -4.523 2.127 1 85.69 84 LYS A O 1
ATOM 671 N N . LYS A 1 85 ? 16.531 -3.533 2.279 1 78.69 85 LYS A N 1
ATOM 672 C CA . LYS A 1 85 ? 16.953 -4.324 3.432 1 78.69 85 LYS A CA 1
ATOM 673 C C . LYS A 1 85 ? 16.031 -4.098 4.625 1 78.69 85 LYS A C 1
ATOM 675 O O . LYS A 1 85 ? 15.883 -4.98 5.477 1 78.69 85 LYS A O 1
ATOM 680 N N . SER A 1 86 ? 15.461 -2.959 4.609 1 74.81 86 SER A N 1
ATOM 681 C CA . SER A 1 86 ? 14.531 -2.713 5.703 1 74.81 86 SER A CA 1
ATOM 682 C C . SER A 1 86 ? 13.352 -3.68 5.648 1 74.81 86 SER A C 1
ATOM 684 O O . SER A 1 86 ? 12.656 -3.875 6.648 1 74.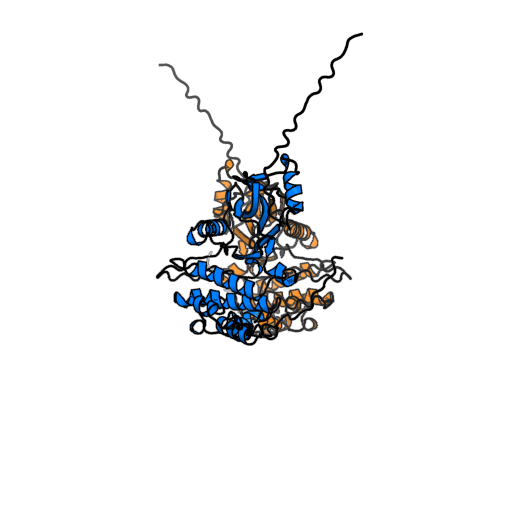81 86 SER A O 1
ATOM 686 N N . HIS A 1 87 ? 13.125 -4.293 4.551 1 74.38 87 HIS A N 1
ATOM 687 C CA . HIS A 1 87 ? 12.062 -5.277 4.395 1 74.38 87 HIS A CA 1
ATOM 688 C C . HIS A 1 87 ? 12.633 -6.68 4.199 1 74.38 87 HIS A C 1
ATOM 690 O O . HIS A 1 87 ? 11.992 -7.535 3.588 1 74.38 87 HIS A O 1
ATOM 696 N N . TYR A 1 88 ? 13.672 -6.941 4.699 1 78.75 88 TYR A N 1
ATOM 697 C CA . TYR A 1 88 ? 14.453 -8.164 4.547 1 78.75 88 TYR A CA 1
ATOM 698 C C . TYR A 1 88 ? 13.711 -9.359 5.141 1 78.75 88 TYR A C 1
ATOM 700 O O . TYR A 1 88 ? 13.836 -10.484 4.652 1 78.75 88 TYR A O 1
ATOM 708 N N . GLN A 1 89 ? 12.945 -9.016 6.043 1 83.75 89 GLN A N 1
ATOM 709 C CA . GLN A 1 89 ? 12.258 -10.117 6.711 1 83.75 89 GLN A CA 1
ATOM 710 C C . GLN A 1 89 ? 11.32 -10.844 5.75 1 83.75 89 GLN A C 1
ATOM 712 O O . GLN A 1 89 ? 11.219 -12.07 5.781 1 83.75 89 GLN A O 1
ATOM 717 N N . MET A 1 90 ? 10.68 -10.148 4.91 1 87.25 90 MET A N 1
ATOM 718 C CA . MET A 1 90 ? 9.773 -10.75 3.943 1 87.25 90 MET A CA 1
ATOM 719 C C . MET A 1 90 ? 10.539 -11.602 2.932 1 87.25 90 MET A C 1
ATOM 721 O O . MET A 1 90 ? 10.094 -12.695 2.572 1 87.25 90 MET A O 1
ATOM 725 N N . LEU A 1 91 ? 11.641 -11.086 2.457 1 90.31 91 LEU A N 1
ATOM 726 C CA . LEU A 1 91 ? 12.461 -11.82 1.5 1 90.31 91 LEU A CA 1
ATOM 727 C C . LEU A 1 91 ? 13.008 -13.102 2.119 1 90.31 91 LEU A C 1
ATOM 729 O O . LEU A 1 91 ? 12.992 -14.156 1.484 1 90.31 91 LEU A O 1
ATOM 733 N N . ARG A 1 92 ? 13.422 -12.977 3.336 1 92.06 92 ARG A N 1
ATOM 734 C CA . ARG A 1 92 ? 13.969 -14.133 4.035 1 92.06 92 ARG A CA 1
ATOM 735 C C . ARG A 1 92 ? 12.883 -15.172 4.309 1 92.06 92 ARG A C 1
ATOM 737 O O . ARG A 1 92 ? 13.141 -16.375 4.234 1 92.06 92 ARG A O 1
ATOM 744 N N . ASN A 1 93 ? 11.758 -14.656 4.629 1 93.31 93 ASN A N 1
ATOM 745 C CA . ASN A 1 93 ? 10.625 -15.562 4.828 1 93.31 93 ASN A CA 1
ATOM 746 C C . ASN A 1 93 ? 10.312 -16.359 3.564 1 93.31 93 ASN A C 1
ATOM 748 O O . ASN A 1 93 ? 10.148 -17.578 3.619 1 93.31 93 ASN A O 1
ATOM 752 N N . GLU A 1 94 ? 10.25 -15.672 2.549 1 94.88 94 GLU A N 1
ATOM 753 C CA . GLU A 1 94 ? 9.984 -16.328 1.27 1 94.88 94 GLU A CA 1
ATOM 754 C C . GLU A 1 94 ? 11.078 -17.328 0.917 1 94.88 94 GLU A C 1
ATOM 756 O O . GLU A 1 94 ? 10.797 -18.453 0.5 1 94.88 94 GLU A O 1
ATOM 761 N N . GLU A 1 95 ? 12.328 -16.906 1.077 1 95.44 95 GLU A N 1
ATOM 762 C CA . GLU A 1 95 ? 13.453 -17.812 0.863 1 95.44 95 GLU A CA 1
ATOM 763 C C . GLU A 1 95 ? 13.312 -19.078 1.719 1 95.44 95 GLU A C 1
ATOM 765 O O . GLU A 1 95 ? 13.492 -20.188 1.227 1 95.44 95 GLU A O 1
ATOM 770 N N . GLY A 1 96 ? 13.008 -18.844 2.955 1 96.25 96 GLY A N 1
ATOM 771 C CA . GLY A 1 96 ? 12.875 -19.953 3.887 1 96.25 96 GLY A CA 1
ATOM 772 C C . GLY A 1 96 ? 11.844 -20.984 3.443 1 96.25 96 GLY A C 1
ATOM 773 O O . GLY A 1 96 ? 12.125 -22.188 3.445 1 96.25 96 GLY A O 1
ATOM 774 N N . PHE A 1 97 ? 10.727 -20.531 3.029 1 96.12 97 PHE A N 1
ATOM 775 C CA . PHE A 1 97 ? 9.664 -21.438 2.609 1 96.12 97 PHE A CA 1
ATOM 776 C C . PHE A 1 97 ? 10.039 -22.156 1.311 1 96.12 97 PHE A C 1
ATOM 778 O O . PHE A 1 97 ? 9.883 -23.359 1.189 1 96.12 97 PHE A O 1
ATOM 785 N N . LEU A 1 98 ? 10.555 -21.406 0.368 1 97.06 98 LEU A N 1
ATOM 786 C CA . LEU A 1 98 ? 10.789 -21.969 -0.958 1 97.06 98 LEU A CA 1
ATOM 787 C C . LEU A 1 98 ? 11.977 -22.922 -0.941 1 97.06 98 LEU A C 1
ATOM 789 O O . LEU A 1 98 ? 12.172 -23.703 -1.881 1 97.06 98 LEU A O 1
ATOM 793 N N . ARG A 1 99 ? 12.703 -22.906 0.107 1 95.94 99 ARG A N 1
ATOM 794 C CA . ARG A 1 99 ? 13.82 -23.844 0.241 1 95.94 99 ARG A CA 1
ATOM 795 C C . ARG A 1 99 ? 13.367 -25.141 0.891 1 95.94 99 ARG A C 1
ATOM 797 O O . ARG A 1 99 ? 14.125 -26.109 0.943 1 95.94 99 ARG A O 1
ATOM 804 N N . LEU A 1 100 ? 12.234 -25.172 1.352 1 95.69 100 LEU A N 1
ATOM 805 C CA . LEU A 1 100 ? 11.711 -26.406 1.942 1 95.69 100 LEU A CA 1
ATOM 806 C C . LEU A 1 100 ? 11.523 -27.484 0.881 1 95.69 100 LEU A C 1
ATOM 808 O O . LEU A 1 100 ? 10.93 -27.234 -0.169 1 95.69 100 LEU A O 1
ATOM 812 N N . PRO A 1 101 ? 11.922 -28.688 1.207 1 94.81 101 PRO A N 1
ATOM 813 C CA . PRO A 1 101 ? 11.766 -29.766 0.234 1 94.81 101 PRO A CA 1
ATOM 814 C C . PRO A 1 101 ? 10.305 -30.031 -0.131 1 94.81 101 PRO A C 1
ATOM 816 O O . PRO A 1 101 ? 10.008 -30.359 -1.277 1 94.81 101 PRO A O 1
ATOM 819 N N . GLY A 1 102 ? 9.508 -29.844 0.864 1 94.81 102 GLY A N 1
ATOM 820 C CA . GLY A 1 102 ? 8.086 -30.094 0.638 1 94.81 102 GLY A CA 1
ATOM 821 C C . GLY A 1 102 ? 7.473 -29.125 -0.354 1 94.81 102 GLY A C 1
ATOM 822 O O . GLY A 1 102 ? 6.406 -29.391 -0.911 1 94.81 102 GLY A O 1
ATOM 823 N N . LEU A 1 103 ? 8.133 -28 -0.603 1 96.25 103 LEU A N 1
ATOM 824 C CA . LEU A 1 103 ? 7.586 -27 -1.51 1 96.25 103 LEU A CA 1
ATOM 825 C C . LEU A 1 103 ? 8.266 -27.062 -2.871 1 96.25 103 LEU A C 1
ATOM 827 O O . LEU A 1 103 ? 7.93 -26.297 -3.777 1 96.25 103 LEU A O 1
ATOM 831 N N . ASP A 1 104 ? 9.242 -28.016 -2.977 1 95.5 104 ASP A N 1
ATOM 832 C CA . ASP A 1 104 ? 9.742 -28.312 -4.316 1 95.5 104 ASP A CA 1
ATOM 833 C C . ASP A 1 104 ? 8.727 -29.125 -5.117 1 95.5 104 ASP A C 1
ATOM 835 O O . ASP A 1 104 ? 8.766 -30.344 -5.129 1 95.5 104 ASP A O 1
ATOM 839 N N . HIS A 1 105 ? 7.844 -28.484 -5.727 1 95.88 105 HIS A N 1
ATOM 840 C CA . HIS A 1 105 ? 6.688 -29.047 -6.418 1 95.88 105 HIS A CA 1
ATOM 841 C C . HIS A 1 105 ? 6.355 -28.25 -7.676 1 95.88 105 HIS A C 1
ATOM 843 O O . HIS A 1 105 ? 6.59 -27.047 -7.727 1 95.88 105 HIS A O 1
ATOM 849 N N . GLN A 1 106 ? 5.789 -28.875 -8.641 1 95.44 106 GLN A N 1
ATOM 850 C CA . GLN A 1 106 ? 5.508 -28.266 -9.93 1 95.44 106 GLN A CA 1
ATOM 851 C C . GLN A 1 106 ? 4.492 -27.125 -9.781 1 95.44 106 GLN A C 1
ATOM 853 O O . GLN A 1 106 ? 4.395 -26.266 -10.656 1 95.44 106 GLN A O 1
ATOM 858 N N . SER A 1 107 ? 3.73 -27.094 -8.695 1 95.44 107 SER A N 1
ATOM 859 C CA . SER A 1 107 ? 2.688 -26.094 -8.5 1 95.44 107 SER A CA 1
ATOM 860 C C . SER A 1 107 ? 3.213 -24.891 -7.723 1 95.44 107 SER A C 1
ATOM 862 O O . SER A 1 107 ? 2.453 -23.984 -7.387 1 95.44 107 SER A O 1
ATOM 864 N N . ILE A 1 108 ? 4.477 -24.875 -7.414 1 97.56 108 ILE A N 1
ATOM 865 C CA . ILE A 1 108 ? 5.098 -23.812 -6.637 1 97.56 108 ILE A CA 1
ATOM 866 C C . ILE A 1 108 ? 6.293 -23.25 -7.402 1 97.56 108 ILE A C 1
ATOM 868 O O . ILE A 1 108 ? 7.078 -24 -7.988 1 97.56 108 ILE A O 1
ATOM 872 N N . VAL A 1 109 ? 6.406 -21.984 -7.426 1 98 109 VAL A N 1
ATOM 873 C CA . VAL A 1 109 ? 7.547 -21.344 -8.07 1 98 109 VAL A CA 1
ATOM 874 C C . VAL A 1 109 ? 8.844 -21.828 -7.426 1 98 109 VAL A C 1
ATOM 876 O O . VAL A 1 109 ? 8.922 -21.969 -6.203 1 98 109 VAL A O 1
ATOM 879 N N . ARG A 1 110 ? 9.828 -21.938 -8.164 1 97.31 110 ARG A N 1
ATOM 880 C CA . ARG A 1 110 ? 11.062 -22.516 -7.656 1 97.31 110 ARG A CA 1
ATOM 881 C C . ARG A 1 110 ? 12.023 -21.438 -7.184 1 97.31 110 ARG A C 1
ATOM 883 O O . ARG A 1 110 ? 12.164 -20.406 -7.832 1 97.31 110 ARG A O 1
ATOM 890 N N . TYR A 1 111 ? 12.656 -21.797 -6.148 1 97.25 111 TYR A N 1
ATOM 891 C CA . TYR A 1 111 ? 13.781 -21.016 -5.664 1 97.25 111 TYR A CA 1
ATOM 892 C C . TYR A 1 111 ? 15.008 -21.203 -6.543 1 97.25 111 TYR A C 1
ATOM 894 O O . TYR A 1 111 ? 15.305 -22.328 -6.957 1 97.25 111 TYR A O 1
ATOM 902 N N . VAL A 1 112 ? 15.734 -20.125 -6.809 1 97.19 112 VAL A N 1
ATOM 903 C CA . VAL A 1 112 ? 16.938 -20.25 -7.633 1 97.19 112 VAL A CA 1
ATOM 904 C C . VAL A 1 112 ? 18.156 -19.859 -6.816 1 97.19 112 VAL A C 1
ATOM 906 O O . VAL A 1 112 ? 19.109 -20.641 -6.699 1 97.19 112 VAL A O 1
ATOM 909 N N . ASP A 1 113 ? 18.125 -18.594 -6.246 1 96.94 113 ASP A N 1
ATOM 910 C CA . ASP A 1 113 ? 19.281 -18.125 -5.473 1 96.94 113 ASP A CA 1
ATOM 911 C C . ASP A 1 113 ? 18.891 -16.953 -4.586 1 96.94 113 ASP A C 1
ATOM 913 O O . ASP A 1 113 ? 17.781 -16.438 -4.66 1 96.94 113 ASP A O 1
ATOM 917 N N . PHE A 1 114 ? 19.828 -16.609 -3.709 1 96.19 114 PHE A N 1
ATOM 918 C CA . PHE A 1 114 ? 19.656 -15.484 -2.809 1 96.19 114 PHE A CA 1
ATOM 919 C C . PHE A 1 114 ? 20.953 -14.695 -2.678 1 96.19 114 PHE A C 1
ATOM 921 O O . PHE A 1 114 ? 22.031 -15.273 -2.611 1 96.19 114 PHE A O 1
ATOM 928 N N . ALA A 1 115 ? 20.875 -13.375 -2.74 1 95.81 115 ALA A N 1
ATOM 929 C CA . ALA A 1 115 ? 22.016 -12.492 -2.545 1 95.81 115 ALA A CA 1
ATOM 930 C C . ALA A 1 115 ? 21.609 -11.211 -1.824 1 95.81 115 ALA A C 1
ATOM 932 O O . ALA A 1 115 ? 20.422 -10.953 -1.629 1 95.81 115 ALA A O 1
ATOM 933 N N . GLU A 1 116 ? 22.547 -10.5 -1.271 1 93.06 116 GLU A N 1
ATOM 934 C CA . GLU A 1 116 ? 22.297 -9.203 -0.649 1 93.06 116 GLU A CA 1
ATOM 935 C C . GLU A 1 116 ? 23.469 -8.25 -0.852 1 93.06 116 GLU A C 1
ATOM 937 O O . GLU A 1 116 ? 24.594 -8.688 -1.058 1 93.06 116 GLU A O 1
ATOM 942 N N . ASP A 1 117 ? 23.234 -7 -0.97 1 90.5 117 ASP A N 1
ATOM 943 C CA . ASP A 1 117 ? 24.25 -5.961 -0.918 1 90.5 117 ASP A CA 1
ATOM 944 C C . ASP A 1 117 ? 23.953 -4.949 0.187 1 90.5 117 ASP A C 1
ATOM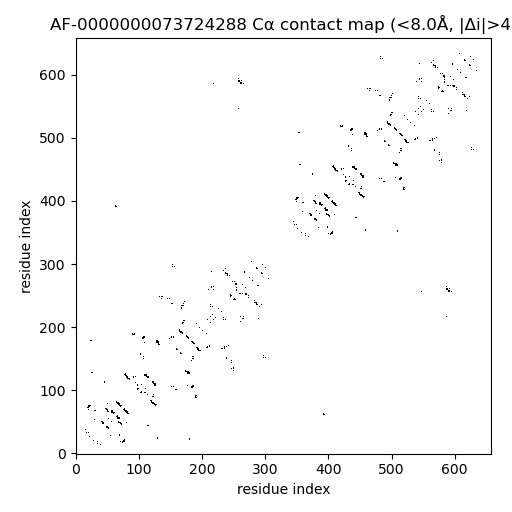 946 O O . ASP A 1 117 ? 23.266 -5.27 1.156 1 90.5 117 ASP A O 1
ATOM 950 N N . GLU A 1 118 ? 24.562 -3.779 0.081 1 85.56 118 GLU A N 1
ATOM 951 C CA . GLU A 1 118 ? 24.453 -2.805 1.163 1 85.56 118 GLU A CA 1
ATOM 952 C C . GLU A 1 118 ? 23.031 -2.291 1.303 1 85.56 118 GLU A C 1
ATOM 954 O O . GLU A 1 118 ? 22.578 -1.982 2.408 1 85.56 118 GLU A O 1
ATOM 959 N N . ASN A 1 119 ? 22.281 -2.33 0.191 1 87.12 119 ASN A N 1
ATOM 960 C CA . ASN A 1 119 ? 21 -1.626 0.209 1 87.12 119 ASN A CA 1
ATOM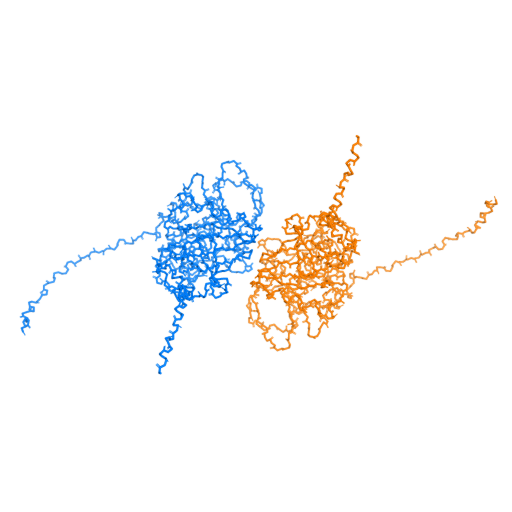 961 C C . ASN A 1 119 ? 19.828 -2.576 -0.042 1 87.12 119 ASN A C 1
ATOM 963 O O . ASN A 1 119 ? 18.703 -2.312 0.386 1 87.12 119 ASN A O 1
ATOM 967 N N . PHE A 1 120 ? 20.172 -3.703 -0.723 1 92 120 PHE A N 1
ATOM 968 C CA . PHE A 1 120 ? 19.062 -4.512 -1.217 1 92 120 PHE A CA 1
ATOM 969 C C . PHE A 1 120 ? 19.312 -5.992 -0.96 1 92 120 PHE A C 1
ATOM 971 O O . PHE A 1 120 ? 20.469 -6.426 -0.876 1 92 120 PHE A O 1
ATOM 978 N N . GLY A 1 121 ? 18.203 -6.703 -0.761 1 93.69 121 GLY A N 1
ATOM 979 C CA . GLY A 1 121 ? 18.172 -8.148 -0.928 1 93.69 121 GLY A CA 1
ATOM 980 C C . GLY A 1 121 ? 17.641 -8.586 -2.279 1 93.69 121 GLY A C 1
ATOM 981 O O . GLY A 1 121 ? 16.797 -7.906 -2.867 1 93.69 121 GLY A O 1
ATOM 982 N N . TYR A 1 122 ? 18.188 -9.719 -2.709 1 96.44 122 TYR A N 1
ATOM 983 C CA . TYR A 1 122 ? 17.812 -10.25 -4.012 1 96.44 122 TYR A CA 1
ATOM 984 C C . TYR A 1 122 ? 17.406 -11.719 -3.9 1 96.44 122 TYR A C 1
ATOM 986 O O . TYR A 1 122 ? 18.172 -12.547 -3.4 1 96.44 122 TYR A O 1
ATOM 994 N N . LEU A 1 123 ? 16.266 -11.992 -4.32 1 97.06 123 LEU A N 1
ATOM 995 C CA . LEU A 1 123 ? 15.773 -13.367 -4.391 1 97.06 123 LEU A CA 1
ATOM 996 C C . LEU A 1 123 ? 15.562 -13.789 -5.84 1 97.06 123 LEU A C 1
ATOM 998 O O . LEU A 1 123 ? 14.742 -13.203 -6.551 1 97.06 123 LEU A O 1
ATOM 1002 N N . GLY A 1 124 ? 16.359 -14.758 -6.242 1 97.88 124 GLY A N 1
ATOM 1003 C CA . GLY A 1 124 ? 16.172 -15.344 -7.562 1 97.88 124 GLY A CA 1
ATOM 1004 C C . GLY A 1 124 ? 15.094 -16.406 -7.598 1 97.88 124 GLY A C 1
ATOM 1005 O O . GLY A 1 124 ? 15.125 -17.359 -6.812 1 97.88 124 GLY A O 1
ATOM 1006 N N . LEU A 1 125 ? 14.18 -16.281 -8.555 1 98.25 125 LEU A N 1
ATOM 1007 C CA . LEU A 1 125 ? 13.055 -17.203 -8.672 1 98.25 125 LEU A CA 1
ATOM 1008 C C . LEU A 1 125 ? 12.922 -17.703 -10.109 1 98.25 125 LEU A C 1
ATOM 1010 O O . LEU A 1 125 ? 13.422 -17.078 -11.039 1 98.25 125 LEU A O 1
ATOM 1014 N N . GLN A 1 126 ? 12.266 -18.781 -10.203 1 97.75 126 GLN A N 1
ATOM 1015 C CA . GLN A 1 126 ? 11.898 -19.297 -11.523 1 97.75 126 GLN A CA 1
ATOM 1016 C C . GLN A 1 126 ? 11.18 -18.234 -12.344 1 97.75 126 GLN A C 1
ATOM 1018 O O . GLN A 1 126 ? 10.258 -17.578 -11.852 1 97.75 126 GLN A O 1
ATOM 1023 N N . LEU A 1 127 ? 11.633 -18.047 -13.555 1 98 127 LEU A N 1
ATOM 1024 C CA . LEU A 1 127 ? 10.969 -17.109 -14.453 1 98 127 LEU A CA 1
ATOM 1025 C C . LEU A 1 127 ? 9.758 -17.75 -15.109 1 98 127 LEU A C 1
ATOM 1027 O O . LEU A 1 127 ? 9.867 -18.797 -15.734 1 98 127 LEU A O 1
ATOM 1031 N N . CYS A 1 128 ? 8.586 -17.141 -14.938 1 96.75 128 CYS A N 1
ATOM 1032 C CA . CYS A 1 128 ? 7.352 -17.609 -15.562 1 96.75 128 CYS A CA 1
ATOM 1033 C C . CYS A 1 128 ? 6.891 -16.641 -16.641 1 96.75 128 CYS A C 1
ATOM 1035 O O . CYS A 1 128 ? 7.449 -15.547 -16.781 1 96.75 128 CYS A O 1
ATOM 1037 N N . GLU A 1 129 ? 5.914 -17.062 -17.375 1 95 129 GLU A N 1
ATOM 1038 C CA . GLU A 1 129 ? 5.5 -16.312 -18.547 1 95 129 GLU A CA 1
ATOM 1039 C C . GLU A 1 129 ? 4.492 -15.219 -18.188 1 95 129 GLU A C 1
ATOM 1041 O O . GLU A 1 129 ? 4.637 -14.07 -18.594 1 95 129 GLU A O 1
ATOM 1046 N N . TYR A 1 130 ? 3.506 -15.625 -17.391 1 94 130 TYR A N 1
ATOM 1047 C CA . TYR A 1 130 ? 2.4 -14.711 -17.109 1 94 130 TYR A CA 1
ATOM 1048 C C . TYR A 1 130 ? 1.896 -14.883 -15.68 1 94 130 TYR A C 1
ATOM 1050 O O . TYR A 1 130 ? 2.164 -15.906 -15.039 1 94 130 TYR A O 1
ATOM 1058 N N . THR A 1 131 ? 1.218 -13.828 -15.281 1 94.44 131 THR A N 1
ATOM 1059 C CA . THR A 1 131 ? 0.359 -14.008 -14.117 1 94.44 131 THR A CA 1
ATOM 1060 C C . THR A 1 131 ? -1 -14.57 -14.531 1 94.44 131 THR A C 1
ATOM 1062 O O . THR A 1 131 ? -1.413 -14.422 -15.68 1 94.44 131 THR A O 1
ATOM 1065 N N . LEU A 1 132 ? -1.634 -15.18 -13.586 1 95.12 132 LEU A N 1
ATOM 1066 C CA . LEU A 1 132 ? -2.996 -15.633 -13.844 1 95.12 132 LEU A CA 1
ATOM 1067 C C . LEU A 1 132 ? -3.889 -14.469 -14.258 1 95.12 132 LEU A C 1
ATOM 1069 O O . LEU A 1 132 ? -4.734 -14.609 -15.141 1 95.12 132 LEU A O 1
ATOM 1073 N N . GLU A 1 133 ? -3.711 -13.32 -13.648 1 94.31 133 GLU A N 1
ATOM 1074 C CA . GLU A 1 133 ? -4.488 -12.141 -13.992 1 94.31 133 GLU A CA 1
ATOM 1075 C C . GLU A 1 133 ? -4.324 -11.789 -15.469 1 94.31 133 GLU A C 1
ATOM 1077 O O . GLU A 1 133 ? -5.312 -11.555 -16.172 1 94.31 133 GLU A O 1
ATOM 1082 N N . GLU A 1 134 ? -3.117 -11.773 -15.906 1 91.94 134 GLU A N 1
ATOM 1083 C CA . GLU A 1 134 ? -2.842 -11.461 -17.312 1 91.94 134 GLU A CA 1
ATOM 1084 C C . GLU A 1 134 ? -3.469 -12.492 -18.234 1 91.94 134 GLU A C 1
ATOM 1086 O O . GLU A 1 134 ? -4 -12.148 -19.297 1 91.94 134 GLU A O 1
ATOM 1091 N N . CYS A 1 135 ? -3.336 -13.703 -17.828 1 91.06 135 CYS A N 1
ATOM 1092 C CA . CYS A 1 135 ? -3.861 -14.797 -18.641 1 91.06 135 CYS A CA 1
ATOM 1093 C C . CYS A 1 135 ? -5.371 -14.68 -18.812 1 91.06 135 CYS A C 1
ATOM 1095 O O . CYS A 1 135 ? -5.898 -14.867 -19.906 1 91.06 135 CYS A O 1
ATOM 1097 N N . ILE A 1 136 ? -6.043 -14.352 -17.766 1 92 136 ILE A N 1
ATOM 1098 C CA . ILE A 1 136 ? -7.5 -14.281 -17.766 1 92 136 ILE A CA 1
ATOM 1099 C C . ILE A 1 136 ? -7.949 -13.023 -18.516 1 92 136 ILE A C 1
ATOM 1101 O O . ILE A 1 136 ? -8.906 -13.062 -19.297 1 92 136 ILE A O 1
ATOM 1105 N N . ARG A 1 137 ? -7.32 -11.922 -18.297 1 87.94 137 ARG A N 1
ATOM 1106 C CA . ARG A 1 137 ? -7.703 -10.656 -18.906 1 87.94 137 ARG A CA 1
ATOM 1107 C C . ARG A 1 137 ? -7.445 -10.672 -20.406 1 87.94 137 ARG A C 1
ATOM 1109 O O . ARG A 1 137 ? -8.219 -10.109 -21.188 1 87.94 137 ARG A O 1
ATOM 1116 N N . ASN A 1 138 ? -6.406 -11.195 -20.781 1 80.94 138 ASN A N 1
ATOM 1117 C CA . ASN A 1 138 ? -6.035 -11.188 -22.203 1 80.94 138 ASN A CA 1
ATOM 1118 C C . ASN A 1 138 ? -6.66 -12.359 -22.953 1 80.94 138 ASN A C 1
ATOM 1120 O O . ASN A 1 138 ? -6.539 -12.453 -24.172 1 80.94 138 ASN A O 1
ATOM 1124 N N . ASN A 1 139 ? -7.527 -13.094 -22.344 1 64.44 139 ASN A N 1
ATOM 1125 C CA . ASN A 1 139 ? -8.219 -14.25 -22.906 1 64.44 139 ASN A CA 1
ATOM 1126 C C . ASN A 1 139 ? -7.25 -15.18 -23.641 1 64.44 139 ASN A C 1
ATOM 1128 O O . ASN A 1 139 ? -7.598 -15.781 -24.656 1 64.44 139 ASN A O 1
ATOM 1132 N N . ASP A 1 140 ? -6.031 -14.938 -23.406 1 56.72 140 ASP A N 1
ATOM 1133 C CA . ASP A 1 140 ? -5.008 -15.547 -24.25 1 56.72 140 ASP A CA 1
ATOM 1134 C C . ASP A 1 140 ? -4.871 -17.031 -23.953 1 56.72 140 ASP A C 1
ATOM 1136 O O . ASP A 1 140 ? -4.164 -17.75 -24.656 1 56.72 140 ASP A O 1
ATOM 1140 N N . GLY A 1 141 ? -5.328 -17.5 -22.938 1 52.94 141 GLY A N 1
ATOM 1141 C CA . GLY A 1 141 ? -4.496 -18.656 -22.672 1 52.94 141 GLY A CA 1
ATOM 1142 C C . GLY A 1 141 ? -5.152 -19.969 -23.094 1 52.94 141 GLY A C 1
ATOM 1143 O O . GLY A 1 141 ? -4.582 -21.047 -22.891 1 52.94 141 GLY A O 1
ATOM 1144 N N . GLY A 1 142 ? -6.141 -19.859 -23.984 1 60.41 142 GLY A N 1
ATOM 1145 C CA . GLY A 1 142 ? -6.516 -21.188 -24.438 1 60.41 142 GLY A CA 1
ATOM 1146 C C . GLY A 1 142 ? -6.496 -22.219 -23.328 1 60.41 142 GLY A C 1
ATOM 1147 O O . GLY A 1 142 ? -6.613 -23.422 -23.578 1 60.41 142 GLY A O 1
ATOM 1148 N N . LEU A 1 143 ? -6.16 -21.766 -22.141 1 63.69 143 LEU A N 1
ATOM 1149 C CA . LEU A 1 143 ? -6.102 -22.734 -21.062 1 63.69 143 LEU A CA 1
ATOM 1150 C C . LEU A 1 143 ? -7.5 -23.094 -20.562 1 63.69 143 LEU A C 1
ATOM 1152 O O . LEU A 1 143 ? -8.383 -22.234 -20.5 1 63.69 143 LEU A O 1
ATOM 1156 N N . LEU A 1 144 ? -7.586 -24.344 -20.375 1 79.94 144 LEU A N 1
ATOM 1157 C CA . LEU A 1 144 ? -8.844 -24.828 -19.812 1 79.94 144 LEU A CA 1
ATOM 1158 C C . LEU A 1 144 ? -9.023 -24.328 -18.391 1 79.94 144 LEU A C 1
ATOM 1160 O O . LEU A 1 144 ? -8.188 -24.609 -17.516 1 79.94 144 LEU A O 1
ATOM 1164 N N . LYS A 1 145 ? -10.016 -23.578 -18.188 1 88.38 145 LYS A N 1
ATOM 1165 C CA . LYS A 1 145 ? -10.312 -22.984 -16.906 1 88.38 145 LYS A CA 1
ATOM 1166 C C . LYS A 1 145 ? -10.414 -24.031 -15.805 1 88.38 145 LYS A C 1
ATOM 1168 O O . LYS A 1 145 ? -9.961 -23.828 -14.68 1 88.38 145 LYS A O 1
ATOM 1173 N N . GLU A 1 146 ? -10.922 -25.203 -16.188 1 89.62 146 GLU A N 1
ATOM 1174 C CA . GLU A 1 146 ? -11.055 -26.281 -15.227 1 89.62 146 GLU A CA 1
ATOM 1175 C C . GLU A 1 146 ? -9.688 -26.781 -14.766 1 89.62 146 GLU A C 1
ATOM 1177 O O . GLU A 1 146 ? -9.5 -27.094 -13.594 1 89.62 146 GLU A O 1
ATOM 1182 N N . THR A 1 147 ? -8.836 -26.844 -15.719 1 91.12 147 THR A N 1
ATOM 1183 C CA . THR A 1 147 ? -7.48 -27.281 -15.398 1 91.12 147 THR A CA 1
ATOM 1184 C C . THR A 1 147 ? -6.793 -26.281 -14.469 1 91.12 147 THR A C 1
ATOM 1186 O O . THR A 1 147 ? -6.121 -26.672 -13.516 1 91.12 147 THR A O 1
ATOM 1189 N N . LEU A 1 148 ? -7.004 -25.047 -14.773 1 92.56 148 LEU A N 1
ATOM 1190 C CA . LEU A 1 148 ? -6.43 -24 -13.93 1 92.56 148 LEU A CA 1
ATOM 1191 C C . LEU A 1 148 ? -6.957 -24.109 -12.5 1 92.56 148 LEU A C 1
ATOM 1193 O O . LEU A 1 148 ? -6.191 -24 -11.539 1 92.56 148 LEU A O 1
ATOM 1197 N N . VAL A 1 149 ? -8.195 -24.312 -12.391 1 94.5 149 VAL A N 1
ATOM 1198 C CA . VAL A 1 149 ? -8.828 -24.438 -11.086 1 94.5 149 VAL A CA 1
ATOM 1199 C C . VAL A 1 149 ? -8.219 -25.609 -10.328 1 94.5 149 VAL A C 1
ATOM 1201 O O . VAL A 1 149 ? -7.867 -25.484 -9.148 1 94.5 149 VAL A O 1
ATOM 1204 N N . TYR A 1 150 ? -8.078 -26.688 -11.047 1 94.56 150 TYR A N 1
ATOM 1205 C CA . TYR A 1 150 ? -7.496 -27.891 -10.43 1 94.56 150 TYR A CA 1
ATOM 1206 C C . TYR A 1 150 ? -6.082 -27.609 -9.93 1 94.56 150 TYR A C 1
ATOM 1208 O O . TYR A 1 150 ? -5.73 -27.969 -8.812 1 94.56 150 TYR A O 1
ATOM 1216 N N . GLN A 1 151 ? -5.371 -26.984 -10.727 1 94.5 151 GLN A N 1
ATOM 1217 C CA . GLN A 1 151 ? -3.975 -26.719 -10.398 1 94.5 151 GLN A CA 1
ATOM 1218 C C . GLN A 1 151 ? -3.863 -25.766 -9.211 1 94.5 151 GLN A C 1
ATOM 1220 O O . GLN A 1 151 ? -2.977 -25.922 -8.367 1 94.5 151 GLN A O 1
ATOM 1225 N N . VAL A 1 152 ? -4.695 -24.781 -9.117 1 95.12 152 VAL A N 1
ATOM 1226 C CA . VAL A 1 152 ? -4.719 -23.875 -7.965 1 95.12 152 VAL A CA 1
ATOM 1227 C C . VAL A 1 152 ? -4.996 -24.672 -6.691 1 95.12 152 VAL A C 1
ATOM 1229 O O . VAL A 1 152 ? -4.297 -24.516 -5.688 1 95.12 152 VAL A O 1
ATOM 1232 N N . LEU A 1 153 ? -5.969 -25.531 -6.73 1 95.81 153 LEU A N 1
ATOM 1233 C CA . LEU A 1 153 ? -6.32 -26.328 -5.562 1 95.81 153 LEU A CA 1
ATOM 1234 C C . LEU A 1 153 ? -5.188 -27.281 -5.191 1 95.81 153 LEU A C 1
ATOM 1236 O O . LEU A 1 153 ? -4.922 -27.5 -4.008 1 95.81 153 LEU A O 1
ATOM 1240 N N . GLU A 1 154 ? -4.535 -27.797 -6.156 1 94.88 154 GLU A N 1
ATOM 1241 C CA . GLU A 1 154 ? -3.387 -28.656 -5.906 1 94.88 154 GLU A CA 1
ATOM 1242 C C . GLU A 1 154 ? -2.271 -27.891 -5.188 1 94.88 154 GLU A C 1
ATOM 1244 O O . GLU A 1 154 ? -1.629 -28.438 -4.285 1 94.88 154 GLU A O 1
ATOM 1249 N N . SER A 1 155 ? -2.051 -26.703 -5.637 1 95.56 155 SER A N 1
ATOM 1250 C CA . SER A 1 155 ? -1.026 -25.891 -4.988 1 95.56 155 SER A CA 1
ATOM 1251 C C . SER A 1 155 ? -1.339 -25.688 -3.508 1 95.56 155 SER A C 1
ATOM 1253 O O . SER A 1 155 ? -0.44 -25.75 -2.666 1 95.56 155 SER A O 1
ATOM 1255 N N . LEU A 1 156 ? -2.551 -25.453 -3.186 1 94.81 156 LEU A N 1
ATOM 1256 C CA . LEU A 1 156 ? -2.955 -25.281 -1.796 1 94.81 156 LEU A CA 1
ATOM 1257 C C . LEU A 1 156 ? -2.785 -26.578 -1.013 1 94.81 156 LEU A C 1
ATOM 1259 O O . LEU A 1 156 ? -2.408 -26.547 0.161 1 94.81 156 LEU A O 1
ATOM 1263 N N . LYS A 1 157 ? -3.121 -27.656 -1.677 1 95 157 LYS A N 1
ATOM 1264 C CA . LYS A 1 157 ? -2.932 -28.969 -1.034 1 95 157 LYS A CA 1
ATOM 1265 C C . LYS A 1 157 ? -1.477 -29.156 -0.619 1 95 157 LYS A C 1
ATOM 1267 O O . LYS A 1 157 ? -1.2 -29.609 0.494 1 95 157 LYS A O 1
ATOM 1272 N N . VAL A 1 158 ? -0.575 -28.797 -1.465 1 95.88 158 VAL A N 1
ATOM 1273 C CA . VAL A 1 158 ? 0.851 -28.938 -1.186 1 95.88 158 VAL A CA 1
ATOM 1274 C C . VAL A 1 158 ? 1.206 -28.156 0.08 1 95.88 158 VAL A C 1
ATOM 1276 O O . VAL A 1 158 ? 1.94 -28.656 0.936 1 95.88 158 VAL A O 1
ATOM 1279 N N . LEU A 1 159 ? 0.699 -26.922 0.213 1 95.25 159 LEU A N 1
ATOM 1280 C CA . LEU A 1 159 ? 0.986 -26.094 1.37 1 95.25 159 LEU A CA 1
ATOM 1281 C C . LEU A 1 159 ? 0.368 -26.672 2.635 1 95.25 159 LEU A C 1
ATOM 1283 O O . LEU A 1 159 ? 1.04 -26.797 3.662 1 95.25 159 LEU A O 1
ATOM 1287 N N . HIS A 1 160 ? -0.831 -27.094 2.521 1 91.88 160 HIS A N 1
ATOM 1288 C CA . HIS A 1 160 ? -1.605 -27.453 3.699 1 91.88 160 HIS A CA 1
ATOM 1289 C C . HIS A 1 160 ? -1.221 -28.844 4.203 1 91.88 160 HIS A C 1
ATOM 1291 O O . HIS A 1 160 ? -1.48 -29.188 5.359 1 91.88 160 HIS A O 1
ATOM 1297 N N . CYS A 1 161 ? -0.603 -29.609 3.381 1 90.81 161 CYS A N 1
ATOM 1298 C CA . CYS A 1 161 ? -0.199 -30.953 3.764 1 90.81 161 CYS A CA 1
ATOM 1299 C C . CYS A 1 161 ? 1.153 -30.938 4.465 1 90.81 161 CYS A C 1
ATOM 1301 O O . CYS A 1 161 ? 1.57 -31.953 5.043 1 90.81 161 CYS A O 1
ATOM 1303 N N . GLU A 1 162 ? 1.81 -29.797 4.391 1 92.38 162 GLU A N 1
ATOM 1304 C CA . GLU A 1 162 ? 3.041 -29.688 5.168 1 92.38 162 GLU A CA 1
ATOM 1305 C C . GLU A 1 162 ? 2.77 -29.875 6.66 1 92.38 162 GLU A C 1
ATOM 1307 O O . GLU A 1 162 ? 1.637 -29.703 7.117 1 92.38 162 GLU A O 1
ATOM 1312 N N . LYS A 1 163 ? 3.854 -30.266 7.418 1 89.44 163 LYS A N 1
ATOM 1313 C CA . LYS A 1 163 ? 3.748 -30.438 8.867 1 89.44 163 LYS A CA 1
ATOM 1314 C C . LYS A 1 163 ? 4.77 -29.578 9.602 1 89.44 163 LYS A C 1
ATOM 1316 O O . LYS A 1 163 ? 5.953 -29.906 9.648 1 89.44 163 LYS A O 1
ATOM 1321 N N . PRO A 1 164 ? 4.305 -28.531 10.18 1 89.94 164 PRO A N 1
ATOM 1322 C CA . PRO A 1 164 ? 2.936 -28.016 10.242 1 89.94 164 PRO A CA 1
ATOM 1323 C C . PRO A 1 164 ? 2.484 -27.375 8.93 1 89.94 164 PRO A C 1
ATOM 1325 O O . PRO A 1 164 ? 3.318 -27.016 8.094 1 89.94 164 PRO A O 1
ATOM 1328 N N . PRO A 1 165 ? 1.183 -27.172 8.781 1 91 165 PRO A N 1
ATOM 1329 C CA . PRO A 1 165 ? 0.67 -26.594 7.543 1 91 165 PRO A CA 1
ATOM 1330 C C . PRO A 1 165 ? 1.173 -25.172 7.309 1 91 165 PRO A C 1
ATOM 1332 O O . PRO A 1 165 ? 1.482 -24.453 8.266 1 91 165 PRO A O 1
ATOM 1335 N N . ILE A 1 166 ? 1.246 -24.844 6.035 1 92.88 166 ILE A N 1
ATOM 1336 C CA . ILE A 1 166 ? 1.667 -23.516 5.633 1 92.88 166 ILE A CA 1
ATOM 1337 C C . ILE A 1 166 ? 0.468 -22.734 5.102 1 92.88 166 ILE A C 1
ATOM 1339 O O . ILE A 1 166 ? -0.299 -23.234 4.281 1 92.88 166 ILE A O 1
ATOM 1343 N N . LEU A 1 167 ? 0.294 -21.594 5.613 1 91.44 167 LEU A N 1
ATOM 1344 C CA . LEU A 1 167 ? -0.688 -20.641 5.086 1 91.44 167 LEU A CA 1
ATOM 1345 C C . LEU A 1 167 ? -0.028 -19.641 4.156 1 91.44 167 LEU A C 1
ATOM 1347 O O . LEU A 1 167 ? 0.953 -18.984 4.531 1 91.44 167 LEU A O 1
ATOM 1351 N N . HIS A 1 168 ? -0.536 -19.531 2.971 1 92.88 168 HIS A N 1
ATOM 1352 C CA . HIS A 1 168 ? 0.049 -18.609 2.01 1 92.88 168 HIS A CA 1
ATOM 1353 C C . HIS A 1 168 ? -0.185 -17.156 2.432 1 92.88 168 HIS A C 1
ATOM 1355 O O . HIS A 1 168 ? 0.755 -16.359 2.484 1 92.88 168 HIS A O 1
ATOM 1361 N N . ARG A 1 169 ? -1.5 -16.75 2.646 1 91.06 169 ARG A N 1
ATOM 1362 C CA . ARG A 1 169 ? -1.969 -15.516 3.279 1 91.06 169 ARG A CA 1
ATOM 1363 C C . ARG A 1 169 ? -2.074 -14.383 2.264 1 91.06 169 ARG A C 1
ATOM 1365 O O . ARG A 1 169 ? -2.516 -13.281 2.598 1 91.06 169 ARG A O 1
ATOM 1372 N N . ASP A 1 170 ? -1.731 -14.633 1.005 1 92.56 170 ASP A N 1
ATOM 1373 C CA . ASP A 1 170 ? -1.878 -13.602 -0.014 1 92.56 170 ASP A CA 1
ATOM 1374 C C . ASP A 1 170 ? -2.271 -14.203 -1.359 1 92.56 170 ASP A C 1
ATOM 1376 O O . ASP A 1 170 ? -1.687 -13.867 -2.393 1 92.56 170 ASP A O 1
ATOM 1380 N N . LEU A 1 171 ? -3.135 -15.062 -1.351 1 95.31 171 LEU A N 1
ATOM 1381 C CA . LEU A 1 171 ? -3.65 -15.688 -2.566 1 95.31 171 LEU A CA 1
ATOM 1382 C C . LEU A 1 171 ? -4.457 -14.688 -3.387 1 95.31 171 LEU A C 1
ATOM 1384 O O . LEU A 1 171 ? -5.371 -14.039 -2.863 1 95.31 171 LEU A O 1
ATOM 1388 N N . LYS A 1 172 ? -4.062 -14.484 -4.633 1 95.56 172 LYS A N 1
ATOM 1389 C CA . LYS A 1 172 ? -4.695 -13.594 -5.598 1 95.56 172 LYS A CA 1
ATOM 1390 C C . LYS A 1 172 ? -4.203 -13.883 -7.016 1 95.56 172 LYS A C 1
ATOM 1392 O O . LYS A 1 172 ? -3.205 -14.578 -7.199 1 95.56 172 LYS A O 1
ATOM 1397 N N . PRO A 1 173 ? -4.914 -13.406 -8.016 1 96 173 PRO A N 1
ATOM 1398 C CA . PRO A 1 173 ? -4.551 -13.734 -9.398 1 96 173 PRO A CA 1
ATOM 1399 C C . PRO A 1 173 ? -3.119 -13.336 -9.742 1 96 173 PRO A C 1
ATOM 1401 O O . PRO A 1 173 ? -2.463 -14 -10.547 1 96 173 PRO A O 1
ATOM 1404 N N . GLN A 1 174 ? -2.623 -12.266 -9.062 1 94.81 174 GLN A N 1
ATOM 1405 C CA . GLN A 1 174 ? -1.295 -11.75 -9.375 1 94.81 174 GLN A CA 1
ATOM 1406 C C . GLN A 1 174 ? -0.205 -12.664 -8.82 1 94.81 174 GLN A C 1
ATOM 1408 O O . GLN A 1 174 ? 0.945 -12.602 -9.258 1 94.81 174 GLN A O 1
ATOM 1413 N N . ASN A 1 175 ? -0.549 -13.523 -7.852 1 95.88 175 ASN A N 1
ATOM 1414 C CA . ASN A 1 175 ? 0.451 -14.359 -7.199 1 95.88 175 ASN A CA 1
ATOM 1415 C C . ASN A 1 175 ? 0.384 -15.797 -7.699 1 95.88 175 ASN A C 1
ATOM 1417 O O . ASN A 1 175 ? 1.022 -16.688 -7.129 1 95.88 175 ASN A O 1
ATOM 1421 N N . VAL A 1 176 ? -0.431 -16.016 -8.672 1 97.12 176 VAL A N 1
ATOM 1422 C CA . VAL A 1 176 ? -0.444 -17.281 -9.414 1 97.12 176 VAL A CA 1
ATOM 1423 C C . VAL A 1 176 ? 0.161 -17.062 -10.805 1 97.12 176 VAL A C 1
ATOM 1425 O O . VAL A 1 176 ? -0.366 -16.281 -11.602 1 97.12 176 VAL A O 1
ATOM 1428 N N . LEU A 1 177 ? 1.23 -17.75 -11.031 1 96.69 177 LEU A N 1
ATOM 1429 C CA . LEU A 1 177 ? 1.963 -17.578 -12.281 1 96.69 177 LEU A CA 1
ATOM 1430 C C . LEU A 1 177 ? 1.731 -18.75 -13.227 1 96.69 177 LEU A C 1
ATOM 1432 O O . LEU A 1 177 ? 1.378 -19.844 -12.789 1 96.69 177 LEU A O 1
ATOM 1436 N N . ILE A 1 178 ? 1.909 -18.438 -14.453 1 94.38 178 ILE A N 1
ATOM 1437 C CA . ILE A 1 178 ? 1.809 -19.469 -15.484 1 94.38 178 ILE A CA 1
ATOM 1438 C C . ILE A 1 178 ? 3.17 -19.672 -16.141 1 94.38 178 ILE A C 1
ATOM 1440 O O . ILE A 1 178 ? 3.736 -18.734 -16.719 1 94.38 178 ILE A O 1
ATOM 1444 N N . GLY A 1 179 ? 3.615 -20.875 -16.078 1 91.5 179 GLY A N 1
ATOM 1445 C CA . GLY A 1 179 ? 4.895 -21.203 -16.688 1 91.5 179 GLY A CA 1
ATOM 1446 C C . GLY A 1 179 ? 4.793 -21.5 -18.156 1 91.5 179 GLY A C 1
ATOM 1447 O O . GLY A 1 179 ? 3.705 -21.438 -18.75 1 91.5 179 GLY A O 1
ATOM 1448 N N . LYS A 1 180 ? 5.965 -21.797 -18.719 1 85.38 180 LYS A N 1
ATOM 1449 C CA . LYS A 1 180 ? 6.047 -22.094 -20.141 1 85.38 180 LYS A CA 1
ATOM 1450 C C . LYS A 1 180 ? 5.219 -23.312 -20.5 1 85.38 180 LYS A C 1
ATOM 1452 O O . LYS A 1 180 ? 4.637 -23.375 -21.594 1 85.38 180 LYS A O 1
ATOM 1457 N N . GLU A 1 181 ? 5.113 -24.25 -19.625 1 85.25 181 GLU A N 1
ATOM 1458 C CA . GLU A 1 181 ? 4.371 -25.484 -19.859 1 85.25 181 GLU A CA 1
ATOM 1459 C C . GLU A 1 181 ? 2.889 -25.312 -19.547 1 85.25 181 GLU A C 1
ATOM 1461 O O . GLU A 1 181 ? 2.148 -26.281 -19.453 1 85.25 181 GLU A O 1
ATOM 1466 N N . LYS A 1 182 ? 2.465 -24.094 -19.25 1 86.56 182 LYS A N 1
ATOM 1467 C CA . LYS A 1 182 ? 1.074 -23.75 -18.969 1 86.56 182 LYS A CA 1
ATOM 1468 C C . LYS A 1 182 ? 0.621 -24.328 -17.641 1 86.56 182 LYS A C 1
ATOM 1470 O O . LYS A 1 182 ? -0.528 -24.75 -17.5 1 86.56 182 LYS A O 1
ATOM 1475 N N . LEU A 1 183 ? 1.582 -24.516 -16.797 1 91.25 183 LEU A N 1
ATOM 1476 C CA . LEU A 1 183 ? 1.285 -24.953 -15.438 1 91.25 183 LEU A CA 1
ATOM 1477 C C . LEU A 1 183 ? 1.2 -23.75 -14.5 1 91.25 183 LEU A C 1
ATOM 1479 O O . LEU A 1 183 ? 2.004 -22.828 -14.594 1 91.25 183 LEU A O 1
ATOM 1483 N N . CYS A 1 184 ? 0.275 -23.844 -13.602 1 94.19 184 CYS A N 1
ATOM 1484 C CA . CYS A 1 184 ? 0.127 -22.812 -12.578 1 94.19 184 CYS A CA 1
ATOM 1485 C C . CYS A 1 184 ? 1.134 -23.016 -11.453 1 94.19 184 CYS A C 1
ATOM 1487 O O . CYS A 1 184 ? 1.384 -24.141 -11.031 1 94.19 184 CYS A O 1
ATOM 1489 N N . LYS A 1 185 ? 1.7 -21.953 -11.047 1 97.06 185 LYS A N 1
ATOM 1490 C CA . LYS A 1 185 ? 2.633 -21.984 -9.922 1 97.06 185 LYS A CA 1
ATOM 1491 C C . LYS A 1 185 ? 2.32 -20.891 -8.914 1 97.06 185 LYS A C 1
ATOM 1493 O O . LYS A 1 185 ? 2.189 -19.719 -9.281 1 97.06 185 LYS A O 1
ATOM 1498 N N . LEU A 1 186 ? 2.164 -21.234 -7.672 1 97.56 186 LEU A N 1
ATOM 1499 C CA . LEU A 1 186 ? 1.977 -20.25 -6.613 1 97.56 186 LEU A CA 1
ATOM 1500 C C . LEU A 1 186 ? 3.277 -19.516 -6.324 1 97.56 186 LEU A C 1
ATOM 1502 O O . LEU A 1 186 ? 4.344 -20.125 -6.254 1 97.56 186 LEU A O 1
ATOM 1506 N N . ALA A 1 187 ? 3.152 -18.203 -6.223 1 97.19 187 ALA A N 1
ATOM 1507 C CA . ALA A 1 187 ? 4.316 -17.375 -5.953 1 97.19 187 ALA A CA 1
ATOM 1508 C C . ALA A 1 187 ? 4.043 -16.391 -4.809 1 97.19 187 ALA A C 1
ATOM 1510 O O . ALA A 1 187 ? 2.916 -16.328 -4.309 1 97.19 187 ALA A O 1
ATOM 1511 N N . ASP A 1 188 ? 5.121 -15.703 -4.297 1 94.69 188 ASP A N 1
ATOM 1512 C CA . ASP A 1 188 ? 5.102 -14.648 -3.297 1 94.69 188 ASP A CA 1
ATOM 1513 C C . ASP A 1 188 ? 4.719 -15.195 -1.923 1 94.69 188 ASP A C 1
ATOM 1515 O O . ASP A 1 188 ? 3.613 -14.945 -1.436 1 94.69 188 ASP A O 1
ATOM 1519 N N . PHE A 1 189 ? 5.672 -15.773 -1.271 1 95.5 189 PHE A N 1
ATOM 1520 C CA . PHE A 1 189 ? 5.508 -16.375 0.047 1 95.5 189 PHE A CA 1
ATOM 1521 C C . PHE A 1 189 ? 6.016 -15.43 1.136 1 95.5 189 PHE A C 1
ATOM 1523 O O . PHE A 1 189 ? 6.359 -15.875 2.232 1 95.5 189 PHE A O 1
ATOM 1530 N N . GLY A 1 190 ? 6.051 -14.211 0.831 1 92.19 190 GLY A N 1
ATOM 1531 C CA . GLY A 1 190 ? 6.652 -13.227 1.718 1 92.19 190 GLY A CA 1
ATOM 1532 C C . GLY A 1 190 ? 5.934 -13.102 3.047 1 92.19 190 GLY A C 1
ATOM 1533 O O . GLY A 1 190 ? 6.551 -12.797 4.066 1 92.19 190 GLY A O 1
ATOM 1534 N N . ILE A 1 191 ? 4.637 -13.305 3.053 1 89.38 191 ILE A N 1
ATOM 1535 C CA . ILE A 1 191 ? 3.906 -13.133 4.305 1 89.38 191 ILE A CA 1
ATOM 1536 C C . ILE A 1 191 ? 3.309 -14.469 4.738 1 89.38 191 ILE A C 1
ATOM 1538 O O . ILE A 1 191 ? 2.389 -14.508 5.562 1 89.38 191 ILE A O 1
ATOM 1542 N N . SER A 1 192 ? 3.766 -15.555 4.121 1 92.19 192 SER A N 1
ATOM 1543 C CA . SER A 1 192 ? 3.312 -16.891 4.508 1 92.19 192 SER A CA 1
ATOM 1544 C C . SER A 1 192 ? 3.742 -17.219 5.934 1 92.19 192 SER A C 1
ATOM 1546 O O . SER A 1 192 ? 4.672 -16.609 6.465 1 92.19 192 SER A O 1
ATOM 1548 N N . ARG A 1 193 ? 3.031 -18.141 6.48 1 90.06 193 ARG A N 1
ATOM 1549 C CA . ARG A 1 193 ? 3.367 -18.547 7.844 1 90.06 193 ARG A CA 1
ATOM 1550 C C . ARG A 1 193 ? 2.99 -20 8.086 1 90.06 193 ARG A C 1
ATOM 1552 O O . ARG A 1 193 ? 2.074 -20.531 7.449 1 90.06 193 ARG A O 1
ATOM 1559 N N . ARG A 1 194 ? 3.73 -20.531 9.023 1 88 194 ARG A N 1
ATOM 1560 C CA . ARG A 1 194 ? 3.367 -21.875 9.469 1 88 194 ARG A CA 1
ATOM 1561 C C . ARG A 1 194 ? 2.326 -21.828 10.578 1 88 194 ARG A C 1
ATOM 1563 O O . ARG A 1 194 ? 2.377 -20.938 11.438 1 88 194 ARG A O 1
ATOM 1570 N N . LEU A 1 195 ? 1.423 -22.703 10.555 1 81.75 195 LEU A N 1
ATOM 1571 C CA . LEU A 1 195 ? 0.437 -22.844 11.617 1 81.75 195 LEU A CA 1
ATOM 1572 C C . LEU A 1 195 ? 0.971 -23.719 12.75 1 81.75 195 LEU A C 1
ATOM 1574 O O . LEU A 1 195 ? 0.854 -24.938 12.695 1 81.75 195 LEU A O 1
ATOM 1578 N N . LEU A 1 196 ? 1.663 -23.031 13.719 1 72.62 196 LEU A N 1
ATOM 1579 C CA . LEU A 1 196 ? 2.23 -23.797 14.812 1 72.62 196 LEU A CA 1
ATOM 1580 C C . LEU A 1 196 ? 1.148 -24.203 15.812 1 72.62 196 LEU A C 1
ATOM 1582 O O . LEU A 1 196 ? 0.144 -23.5 15.961 1 72.62 196 LEU A O 1
ATOM 1586 N N . LYS A 1 197 ? 1.368 -25.422 16.469 1 60.47 197 LYS A N 1
ATOM 1587 C CA . LYS A 1 197 ? 0.498 -25.891 17.547 1 60.47 197 LYS A CA 1
ATOM 1588 C C . LYS A 1 197 ? 0.602 -24.984 18.766 1 60.47 197 LYS A C 1
ATOM 1590 O O . LYS A 1 197 ? 1.702 -24.609 19.172 1 60.47 197 LYS A O 1
ATOM 1595 N N . GLY A 1 198 ? -0.531 -24.344 19.359 1 54.38 198 GLY A N 1
ATOM 1596 C CA . GLY A 1 198 ? -0.606 -23.578 20.594 1 54.38 198 GLY A CA 1
ATOM 1597 C C . GLY A 1 198 ? -0.373 -22.094 20.391 1 54.38 198 GLY A C 1
ATOM 1598 O O . GLY A 1 198 ? -0.455 -21.297 21.344 1 54.38 198 GLY A O 1
ATOM 1599 N N . GLN A 1 199 ? 0.392 -21.875 19.562 1 46.66 199 GLN A N 1
ATOM 1600 C CA . GLN A 1 199 ? 0.771 -20.469 19.484 1 46.66 199 GLN A CA 1
ATOM 1601 C C . GLN A 1 199 ? -0.4 -19.609 19.016 1 46.66 199 GLN A C 1
ATOM 1603 O O . GLN A 1 199 ? -1.1 -19.969 18.062 1 46.66 199 GLN A O 1
ATOM 1608 N N . THR A 1 200 ? -1.088 -19.156 20.094 1 42.53 200 THR A N 1
ATOM 1609 C CA . THR A 1 200 ? -2.004 -18.078 19.766 1 42.53 200 THR A CA 1
ATOM 1610 C C . THR A 1 200 ? -1.389 -17.141 18.719 1 42.53 200 THR A C 1
ATOM 1612 O O . THR A 1 200 ? -0.312 -16.578 18.938 1 42.53 200 THR A O 1
ATOM 1615 N N . THR A 1 201 ? -1.326 -17.609 17.719 1 40.84 201 THR A N 1
ATOM 1616 C CA . THR A 1 201 ? -0.741 -16.766 16.688 1 40.84 201 THR A CA 1
ATOM 1617 C C . THR A 1 201 ? -1.257 -15.336 16.781 1 40.84 201 THR A C 1
ATOM 1619 O O . THR A 1 201 ? -2.467 -15.109 16.828 1 40.84 201 THR A O 1
ATOM 1622 N N . TYR A 1 202 ? -0.631 -14.586 17.547 1 34.66 202 TYR A N 1
ATOM 1623 C CA . TYR A 1 202 ? -0.878 -13.148 17.484 1 34.66 202 TYR A CA 1
ATOM 1624 C C . TYR A 1 202 ? -1.3 -12.734 16.078 1 34.66 202 TYR A C 1
ATOM 1626 O O . TYR A 1 202 ? -0.698 -13.164 15.094 1 34.66 202 TYR A O 1
ATOM 1634 N N . CYS A 1 203 ? -2.564 -12.773 15.93 1 37.09 203 CYS A N 1
ATOM 1635 C CA . CYS A 1 203 ? -3.1 -12.125 14.734 1 37.09 203 CYS A CA 1
ATOM 1636 C C . CYS A 1 203 ? -2.18 -11.008 14.258 1 37.09 203 CYS A C 1
ATOM 1638 O O . CYS A 1 203 ? -2.043 -9.984 14.922 1 37.09 203 CYS A O 1
ATOM 1640 N N . THR A 1 204 ? -1.031 -11.289 13.875 1 40.25 204 THR A N 1
ATOM 1641 C CA . THR A 1 204 ? -0.28 -10.211 13.242 1 40.25 204 THR A CA 1
ATOM 1642 C C . THR A 1 204 ? -1.203 -9.328 12.406 1 40.25 204 THR A C 1
ATOM 1644 O O . THR A 1 204 ? -2.275 -9.766 11.984 1 40.25 204 THR A O 1
ATOM 1647 N N . GLY A 1 205 ? -0.977 -8.086 12.242 1 45.75 205 GLY A N 1
ATOM 1648 C CA . GLY A 1 205 ? -1.655 -7.043 11.5 1 45.75 205 GLY A CA 1
ATOM 1649 C C . GLY A 1 205 ? -2.289 -7.539 10.211 1 45.75 205 GLY A C 1
ATOM 1650 O O . GLY A 1 205 ? -1.981 -8.641 9.75 1 45.75 205 GLY A O 1
ATOM 1651 N N . ARG A 1 206 ? -3.445 -7.082 9.836 1 54.44 206 ARG A N 1
ATOM 1652 C CA . ARG A 1 206 ? -4.133 -7.297 8.562 1 54.44 206 ARG A CA 1
ATOM 1653 C C . ARG A 1 206 ? -3.135 -7.535 7.434 1 54.44 206 ARG A C 1
ATOM 1655 O O . ARG A 1 206 ? -2.246 -6.715 7.199 1 54.44 206 ARG A O 1
ATOM 1662 N N . ALA A 1 207 ? -2.98 -8.984 7.234 1 59.5 207 ALA A N 1
ATOM 1663 C CA . ALA A 1 207 ? -2.137 -9.344 6.098 1 59.5 207 ALA A CA 1
ATOM 1664 C C . ALA A 1 207 ? -2.982 -9.742 4.891 1 59.5 207 ALA A C 1
ATOM 1666 O O . ALA A 1 207 ? -4.051 -10.336 5.043 1 59.5 207 ALA A O 1
ATOM 1667 N N . GLY A 1 208 ? -2.658 -9.312 3.834 1 73.44 208 GLY A N 1
ATOM 1668 C CA . GLY A 1 208 ? -3.326 -9.664 2.59 1 73.44 208 GLY A CA 1
ATOM 1669 C C . GLY A 1 208 ? -3.611 -8.461 1.712 1 73.44 208 GLY A C 1
ATOM 1670 O O . GLY A 1 208 ? -3.078 -7.371 1.946 1 73.44 208 GLY A O 1
ATOM 1671 N N . THR A 1 209 ? -4.234 -8.836 0.675 1 85.31 209 THR A N 1
ATOM 1672 C CA . THR A 1 209 ? -4.609 -7.824 -0.308 1 85.31 209 THR A CA 1
ATOM 1673 C C . THR A 1 209 ? -6.102 -7.512 -0.221 1 85.31 209 THR A C 1
ATOM 1675 O O . THR A 1 209 ? -6.922 -8.414 -0.052 1 85.31 209 THR A O 1
ATOM 1678 N N . ARG A 1 210 ? -6.379 -6.316 -0.32 1 86.19 210 ARG A N 1
ATOM 1679 C CA . ARG A 1 210 ? -7.77 -5.863 -0.327 1 86.19 210 ARG A CA 1
ATOM 1680 C C . ARG A 1 210 ? -8.617 -6.715 -1.269 1 86.19 210 ARG A C 1
ATOM 1682 O O . ARG A 1 210 ? -8.195 -7.008 -2.391 1 86.19 210 ARG A O 1
ATOM 1689 N N . CYS A 1 211 ? -9.727 -7.184 -0.825 1 91.81 211 CYS A N 1
ATOM 1690 C CA . CYS A 1 211 ? -10.758 -7.934 -1.533 1 91.81 211 CYS A CA 1
ATOM 1691 C C . CYS A 1 211 ? -10.359 -9.398 -1.688 1 91.81 211 CYS A C 1
ATOM 1693 O O . CYS A 1 211 ? -11.172 -10.227 -2.105 1 91.81 211 CYS A O 1
ATOM 1695 N N . TRP A 1 212 ? -9.18 -9.734 -1.329 1 93.5 212 TRP A N 1
ATOM 1696 C CA . TRP A 1 212 ? -8.742 -11.125 -1.367 1 93.5 212 TRP A CA 1
ATOM 1697 C C . TRP A 1 212 ? -8.43 -11.633 0.036 1 93.5 212 TRP A C 1
ATOM 1699 O O . TRP A 1 212 ? -7.336 -12.141 0.288 1 93.5 212 TRP A O 1
ATOM 1709 N N . MET A 1 213 ? -9.422 -11.422 0.837 1 90.94 213 MET A N 1
ATOM 1710 C CA . MET A 1 213 ? -9.367 -11.828 2.238 1 90.94 213 MET A CA 1
ATOM 1711 C C . MET A 1 213 ? -10.672 -12.484 2.672 1 90.94 213 MET A C 1
ATOM 1713 O O . MET A 1 213 ? -11.734 -12.156 2.154 1 90.94 213 MET A O 1
ATOM 1717 N N . ALA A 1 214 ? -10.508 -13.375 3.643 1 90.56 214 ALA A N 1
ATOM 1718 C CA . ALA A 1 214 ? -11.695 -13.977 4.234 1 90.56 214 ALA A CA 1
ATOM 1719 C C . ALA A 1 214 ? -12.344 -13.023 5.238 1 90.56 214 ALA A C 1
ATOM 1721 O O . ALA A 1 214 ? -11.711 -12.078 5.711 1 90.56 214 ALA A O 1
ATOM 1722 N N . ARG A 1 215 ? -13.586 -13.273 5.516 1 89.25 215 ARG A N 1
ATOM 1723 C CA . ARG A 1 215 ? -14.352 -12.477 6.465 1 89.25 215 ARG A CA 1
ATOM 1724 C C . ARG A 1 215 ? -13.633 -12.375 7.805 1 89.25 215 ARG A C 1
ATOM 1726 O O . ARG A 1 215 ? -13.562 -11.297 8.398 1 89.25 215 ARG A O 1
ATOM 1733 N N . GLU A 1 216 ? -13.102 -13.461 8.258 1 84.88 216 GLU A N 1
ATOM 1734 C CA . GLU A 1 216 ? -12.445 -13.531 9.555 1 84.88 216 GLU A CA 1
ATOM 1735 C C . GLU A 1 216 ? -11.172 -12.695 9.586 1 84.88 216 GLU A C 1
ATOM 1737 O O . GLU A 1 216 ? -10.742 -12.242 10.648 1 84.88 216 GLU A O 1
ATOM 1742 N N . THR A 1 217 ? -10.562 -12.523 8.445 1 83.31 217 THR A N 1
ATOM 1743 C CA . THR A 1 217 ? -9.352 -11.719 8.336 1 83.31 217 THR A CA 1
ATOM 1744 C C . THR A 1 217 ? -9.688 -10.234 8.391 1 83.31 217 THR A C 1
ATOM 1746 O O . THR A 1 217 ? -8.867 -9.422 8.836 1 83.31 217 THR A O 1
ATOM 1749 N N . LEU A 1 218 ? -10.836 -9.883 7.926 1 82.56 218 LEU A N 1
ATOM 1750 C CA . LEU A 1 218 ? -11.266 -8.492 7.895 1 82.56 218 LEU A CA 1
ATOM 1751 C C . LEU A 1 218 ? -11.578 -7.984 9.297 1 82.56 218 LEU A C 1
ATOM 1753 O O . LEU A 1 218 ? -11.43 -6.797 9.578 1 82.56 218 LEU A O 1
ATOM 1757 N N . THR A 1 219 ? -12.125 -8.773 10.055 1 74.19 219 THR A N 1
ATOM 1758 C CA . THR A 1 219 ? -12.594 -8.375 11.375 1 74.19 219 THR A CA 1
ATOM 1759 C C . THR A 1 219 ? -11.5 -8.555 12.422 1 74.19 219 THR A C 1
ATOM 1761 O O . THR A 1 219 ? -10.656 -9.445 12.297 1 74.19 219 THR A O 1
ATOM 1764 N N . ASP A 1 220 ? -10.562 -7.52 12.656 1 56.69 220 ASP A N 1
ATOM 1765 C CA . ASP A 1 220 ? -9.516 -7.57 13.672 1 56.69 220 ASP A CA 1
ATOM 1766 C C . ASP A 1 220 ? -9.953 -8.414 14.867 1 56.69 220 ASP A C 1
ATOM 1768 O O . ASP A 1 220 ? -9.398 -8.289 15.961 1 56.69 220 ASP A O 1
ATOM 1772 N N . LYS A 1 221 ? -11.008 -8.953 14.828 1 48.16 221 LYS A N 1
ATOM 1773 C CA . LYS A 1 221 ? -11.242 -9.586 16.125 1 48.16 221 LYS A CA 1
ATOM 1774 C C . LYS A 1 221 ? -10.055 -10.453 16.531 1 48.16 221 LYS A C 1
ATOM 1776 O O . LYS A 1 221 ? -9.953 -11.609 16.141 1 48.16 221 LYS A O 1
ATOM 1781 N N . ALA A 1 222 ? -8.953 -9.883 16.438 1 43.5 222 ALA A N 1
ATOM 1782 C CA . ALA A 1 222 ? -7.734 -10.406 17.062 1 43.5 222 ALA A CA 1
ATOM 1783 C C . ALA A 1 222 ? -8.062 -11.508 18.078 1 43.5 222 ALA A C 1
ATOM 1785 O O . ALA A 1 222 ? -7.242 -12.383 18.328 1 43.5 222 ALA A O 1
ATOM 1786 N N . ALA A 1 223 ? -9.086 -11.148 18.812 1 40.62 223 ALA A N 1
ATOM 1787 C CA . ALA A 1 223 ? -9.227 -12 19.984 1 40.62 223 ALA A CA 1
ATOM 1788 C C . ALA A 1 223 ? -9.781 -13.367 19.625 1 40.62 223 ALA A C 1
ATOM 1790 O O . ALA A 1 223 ? -10.078 -14.188 20.5 1 40.62 223 ALA A O 1
ATOM 1791 N N . ILE A 1 224 ? -10.305 -13.43 18.484 1 37.03 224 ILE A N 1
ATOM 1792 C CA . ILE A 1 224 ? -10.859 -14.773 18.422 1 37.03 224 ILE A CA 1
ATOM 1793 C C . ILE A 1 224 ? -9.742 -15.781 18.156 1 37.03 224 ILE A C 1
ATOM 1795 O O . ILE A 1 224 ? -9.062 -15.719 17.125 1 37.03 224 ILE A O 1
ATOM 1799 N N . ARG A 1 225 ? -9.234 -16.25 19.141 1 43.09 225 ARG A N 1
ATOM 1800 C CA . ARG A 1 225 ? -8.414 -17.453 19.078 1 43.09 225 ARG A CA 1
ATOM 1801 C C . ARG A 1 225 ? -8.859 -18.359 17.938 1 43.09 225 ARG A C 1
ATOM 1803 O O . ARG A 1 225 ? -9.984 -18.875 17.938 1 43.09 225 ARG A O 1
ATOM 1810 N N . TYR A 1 226 ? -8.406 -17.984 16.766 1 46.66 226 TYR A N 1
ATOM 1811 C CA . TYR A 1 226 ? -8.883 -18.953 15.781 1 46.66 226 TYR A CA 1
ATOM 1812 C C . TYR A 1 226 ? -8.172 -20.297 15.945 1 46.66 226 TYR A C 1
ATOM 1814 O O . TYR A 1 226 ? -6.992 -20.344 16.297 1 46.66 226 TYR A O 1
ATOM 1822 N N . LYS A 1 227 ? -9.039 -21.297 16.141 1 53.66 227 LYS A N 1
ATOM 1823 C CA . LYS A 1 227 ? -8.586 -22.672 16.078 1 53.66 227 LYS A CA 1
ATOM 1824 C C . LYS A 1 227 ? -7.875 -22.969 14.75 1 53.66 227 LYS A C 1
ATOM 1826 O O . LYS A 1 227 ? -8.164 -22.328 13.734 1 53.66 227 LYS A O 1
ATOM 1831 N N . ARG A 1 228 ? -6.809 -23.656 14.742 1 54.75 228 ARG A N 1
ATOM 1832 C CA . ARG A 1 228 ? -6.039 -24.188 13.625 1 54.75 228 ARG A CA 1
ATOM 1833 C C . ARG A 1 228 ? -6.934 -24.438 12.414 1 54.75 228 ARG A C 1
ATOM 1835 O O . ARG A 1 228 ? -6.555 -24.125 11.281 1 54.75 228 ARG A O 1
ATOM 1842 N N . SER A 1 229 ? -8.094 -24.906 12.734 1 59.12 229 SER A N 1
ATOM 1843 C CA . SER A 1 229 ? -9.031 -25.266 11.672 1 59.12 229 SER A CA 1
ATOM 1844 C C . SER A 1 229 ? -9.562 -24.031 10.961 1 59.12 229 SER A C 1
ATOM 1846 O O . SER A 1 229 ? -9.719 -24.031 9.742 1 59.12 229 SER A O 1
ATOM 1848 N N . THR A 1 230 ? -9.523 -22.953 11.609 1 62.38 230 THR A N 1
ATOM 1849 C CA . THR A 1 230 ? -10.094 -21.734 11.031 1 62.38 230 THR A CA 1
ATOM 1850 C C . THR A 1 230 ? -9.094 -21.062 10.094 1 62.38 230 THR A C 1
ATOM 1852 O O . THR A 1 230 ? -9.477 -20.547 9.039 1 62.38 230 THR A O 1
ATOM 1855 N N . ASP A 1 231 ? -7.871 -21.266 10.375 1 70.44 231 ASP A N 1
ATOM 1856 C CA . ASP A 1 231 ? -6.859 -20.594 9.555 1 70.44 231 ASP A CA 1
ATOM 1857 C C . ASP A 1 231 ? -6.77 -21.219 8.172 1 70.44 231 ASP A C 1
ATOM 1859 O O . ASP A 1 231 ? -6.625 -20.516 7.168 1 70.44 231 ASP A O 1
ATOM 1863 N N . ILE A 1 232 ? -6.914 -22.5 8.18 1 78.19 232 ILE A N 1
ATOM 1864 C CA . ILE A 1 232 ? -6.879 -23.203 6.902 1 78.19 232 ILE A CA 1
ATOM 1865 C C . ILE A 1 232 ? -8.117 -22.844 6.082 1 78.19 232 ILE A C 1
ATOM 1867 O O . ILE A 1 232 ? -8.031 -22.688 4.863 1 78.19 232 ILE A O 1
ATOM 1871 N N . GLN A 1 233 ? -9.125 -22.641 6.844 1 78.62 233 GLN A N 1
ATOM 1872 C CA . GLN A 1 233 ? -10.391 -22.328 6.18 1 78.62 233 GLN A CA 1
ATOM 1873 C C . GLN A 1 233 ? -10.352 -20.953 5.527 1 78.62 233 GLN A C 1
ATOM 1875 O O . GLN A 1 233 ? -11.031 -20.719 4.527 1 78.62 233 GLN A O 1
ATOM 1880 N N . VAL A 1 234 ? -9.523 -20.094 6.004 1 81.88 234 VAL A N 1
ATOM 1881 C CA . VAL A 1 234 ? -9.328 -18.766 5.43 1 81.88 234 VAL A CA 1
ATOM 1882 C C . VAL A 1 234 ? -8.781 -18.891 4.008 1 81.88 234 VAL A C 1
ATOM 1884 O O . VAL A 1 234 ? -9.258 -18.219 3.088 1 81.88 234 VAL A O 1
ATOM 1887 N N . SER A 1 235 ? -7.91 -19.812 3.857 1 87.19 235 SER A N 1
ATOM 1888 C CA . SER A 1 235 ? -7.309 -20.031 2.545 1 87.19 235 SER A CA 1
ATOM 1889 C C . SER A 1 235 ? -8.352 -20.5 1.533 1 87.19 235 SER A C 1
ATOM 1891 O O . SER A 1 235 ? -8.289 -20.141 0.358 1 87.19 235 SER A O 1
ATOM 1893 N N . PHE A 1 236 ? -9.328 -21.188 1.995 1 91 236 PHE A N 1
ATOM 1894 C CA . PHE A 1 236 ? -10.273 -21.797 1.067 1 91 236 PHE A CA 1
ATOM 1895 C C . PHE A 1 236 ? -11.297 -20.766 0.589 1 91 236 PHE A C 1
ATOM 1897 O O . PHE A 1 236 ? -11.742 -20.812 -0.558 1 91 236 PHE A O 1
ATOM 1904 N N . THR A 1 237 ? -11.641 -19.891 1.47 1 93.75 237 THR A N 1
ATOM 1905 C CA . THR A 1 237 ? -12.516 -18.812 1.003 1 93.75 237 THR A CA 1
ATOM 1906 C C . THR A 1 237 ? -11.859 -18.031 -0.123 1 93.75 237 THR A C 1
ATOM 1908 O O . THR A 1 237 ? -12.484 -17.766 -1.152 1 93.75 237 THR A O 1
ATOM 1911 N N . VAL A 1 238 ? -10.648 -17.703 0.046 1 95.38 238 VAL A N 1
ATOM 1912 C CA . VAL A 1 238 ? -9.953 -16.906 -0.958 1 95.38 238 VAL A CA 1
ATOM 1913 C C . VAL A 1 238 ? -9.758 -17.734 -2.227 1 95.38 238 VAL A C 1
ATOM 1915 O O . VAL A 1 238 ? -9.867 -17.219 -3.338 1 95.38 238 VAL A O 1
ATOM 1918 N N . ALA A 1 239 ? -9.5 -19 -2.023 1 96.94 239 ALA A N 1
ATOM 1919 C CA . ALA A 1 239 ? -9.406 -19.891 -3.182 1 96.94 239 ALA A CA 1
ATOM 1920 C C . ALA A 1 239 ? -10.719 -19.922 -3.955 1 96.94 239 ALA A C 1
ATOM 1922 O O . ALA A 1 239 ? -10.727 -19.938 -5.188 1 96.94 239 ALA A O 1
ATOM 1923 N N . GLY A 1 240 ? -11.812 -20 -3.234 1 97.69 240 GLY A N 1
ATOM 1924 C CA . GLY A 1 240 ? -13.117 -19.938 -3.883 1 97.69 240 GLY A CA 1
ATOM 1925 C C . GLY A 1 240 ? -13.32 -18.672 -4.695 1 97.69 240 GLY A C 1
ATOM 1926 O O . GLY A 1 240 ? -13.867 -18.719 -5.801 1 97.69 240 GLY A O 1
ATOM 1927 N N . MET A 1 241 ? -12.883 -17.578 -4.18 1 97.75 241 MET A N 1
ATOM 1928 C CA . MET A 1 241 ? -12.914 -16.312 -4.914 1 97.75 241 MET A CA 1
ATOM 1929 C C . MET A 1 241 ? -12.094 -16.406 -6.199 1 97.75 241 MET A C 1
ATOM 1931 O O . MET A 1 241 ? -12.547 -15.992 -7.262 1 97.75 241 MET A O 1
ATOM 1935 N N . LEU A 1 242 ? -10.961 -16.984 -6.059 1 97.44 242 LEU A N 1
ATOM 1936 C CA . LEU A 1 242 ? -10.055 -17.109 -7.195 1 97.44 242 LEU A CA 1
ATOM 1937 C C . LEU A 1 242 ? -10.648 -18.031 -8.258 1 97.44 242 LEU A C 1
ATOM 1939 O O . LEU A 1 242 ? -10.531 -17.766 -9.453 1 97.44 242 LEU A O 1
ATOM 1943 N N . ILE A 1 243 ? -11.234 -19.094 -7.812 1 97 243 ILE A N 1
ATOM 1944 C CA . ILE A 1 243 ? -11.875 -20.031 -8.734 1 97 243 ILE A CA 1
ATOM 1945 C C . ILE A 1 243 ? -12.977 -19.312 -9.516 1 97 243 ILE A C 1
ATOM 1947 O O . ILE A 1 243 ? -13.078 -19.453 -10.734 1 97 243 ILE A O 1
ATOM 1951 N N . TYR A 1 244 ? -13.758 -18.516 -8.898 1 97.38 244 TYR A N 1
ATOM 1952 C CA . TYR A 1 244 ? -14.766 -17.719 -9.609 1 97.38 244 TYR A CA 1
ATOM 1953 C C . TYR A 1 244 ? -14.109 -16.75 -10.586 1 97.38 244 TYR A C 1
ATOM 1955 O O . TYR A 1 244 ? -14.594 -16.578 -11.711 1 97.38 244 TYR A O 1
ATOM 1963 N N . TYR A 1 245 ? -13.117 -16.156 -10.148 1 96.62 245 TYR A N 1
ATOM 1964 C CA . TYR A 1 245 ? -12.359 -15.25 -11.016 1 96.62 245 TYR A CA 1
ATOM 1965 C C . TYR A 1 245 ? -11.945 -15.945 -12.305 1 96.62 245 TYR A C 1
ATOM 1967 O O . TYR A 1 245 ? -12.125 -15.398 -13.398 1 96.62 245 TYR A O 1
ATOM 1975 N N . ILE A 1 246 ? -11.445 -17.109 -12.133 1 95.44 246 ILE A N 1
ATOM 1976 C CA . ILE A 1 246 ? -10.992 -17.891 -13.281 1 95.44 246 ILE A CA 1
ATOM 1977 C C . ILE A 1 246 ? -12.188 -18.234 -14.172 1 95.44 246 ILE A C 1
ATOM 1979 O O . ILE A 1 246 ? -12.172 -17.953 -15.367 1 95.44 246 ILE A O 1
ATOM 1983 N N . LEU A 1 247 ? -13.203 -18.797 -13.594 1 94.62 247 LEU A N 1
ATOM 1984 C CA . LEU A 1 247 ? -14.312 -19.359 -14.352 1 94.62 247 LEU A CA 1
ATOM 1985 C C . LEU A 1 247 ? -15.172 -18.266 -14.961 1 94.62 247 LEU A C 1
ATOM 1987 O O . LEU A 1 247 ? -15.797 -18.453 -16 1 94.62 247 LEU A O 1
ATOM 1991 N N . SER A 1 248 ? -15.203 -17.078 -14.352 1 94.19 248 SER A N 1
ATOM 1992 C CA . SER A 1 248 ? -16.047 -15.984 -14.82 1 94.19 248 SER A CA 1
ATOM 1993 C C . SER A 1 248 ? -15.297 -15.109 -15.82 1 94.19 248 SER A C 1
ATOM 1995 O O . SER A 1 248 ? -15.883 -14.211 -16.422 1 94.19 248 SER A O 1
ATOM 1997 N N . GLY A 1 249 ? -14.094 -15.336 -15.938 1 92.56 249 GLY A N 1
ATOM 1998 C CA . GLY A 1 249 ? -13.312 -14.508 -16.844 1 92.56 249 GLY A CA 1
ATOM 1999 C C . GLY A 1 249 ? -12.883 -13.195 -16.234 1 92.56 249 GLY A C 1
ATOM 2000 O O . GLY A 1 249 ? -12.695 -12.203 -16.938 1 92.56 249 GLY A O 1
ATOM 2001 N N . GLY A 1 250 ? -12.82 -13.133 -14.867 1 94.12 250 GLY A N 1
ATOM 2002 C CA . GLY A 1 250 ? -12.195 -11.961 -14.289 1 94.12 250 GLY A CA 1
ATOM 2003 C C . GLY A 1 250 ? -13.094 -11.227 -13.312 1 94.12 250 GLY A C 1
ATOM 2004 O O . GLY A 1 250 ? -12.773 -10.109 -12.891 1 94.12 250 GLY A O 1
ATOM 2005 N N . HIS A 1 251 ? -14.125 -11.836 -12.93 1 95.19 251 HIS A N 1
ATOM 2006 C CA . HIS A 1 251 ? -15.031 -11.18 -11.992 1 95.19 251 HIS A CA 1
ATOM 2007 C C . HIS A 1 251 ? -14.789 -11.656 -10.57 1 95.19 251 HIS A C 1
ATOM 2009 O O . HIS A 1 251 ? -14.336 -12.789 -10.352 1 95.19 251 HIS A O 1
ATOM 2015 N N . HIS A 1 252 ? -15.055 -10.789 -9.625 1 97 252 HIS A N 1
ATOM 2016 C CA . HIS A 1 252 ? -14.977 -11.117 -8.203 1 97 252 HIS A CA 1
ATOM 2017 C C . HIS A 1 252 ? -16.359 -11.445 -7.641 1 97 252 HIS A C 1
ATOM 2019 O O . HIS A 1 252 ? -17.328 -10.742 -7.926 1 97 252 HIS A O 1
ATOM 2025 N N . PRO A 1 253 ? -16.5 -12.469 -6.879 1 97.69 253 PRO A N 1
ATOM 2026 C CA . PRO A 1 253 ? -17.844 -12.859 -6.438 1 97.69 253 PRO A CA 1
ATOM 2027 C C . PRO A 1 253 ? -18.453 -11.852 -5.469 1 97.69 253 PRO A C 1
ATOM 2029 O O . PRO A 1 253 ? -19.688 -11.805 -5.316 1 97.69 253 PRO A O 1
ATOM 2032 N N . PHE A 1 254 ? -17.641 -11.047 -4.852 1 96.88 254 PHE A N 1
ATOM 2033 C CA . PHE A 1 254 ? -18.156 -10.117 -3.846 1 96.88 254 PHE A CA 1
ATOM 2034 C C . PHE A 1 254 ? -18.156 -8.688 -4.379 1 96.88 254 PHE A C 1
ATOM 2036 O O . PHE A 1 254 ? -18.266 -7.734 -3.605 1 96.88 254 PHE A O 1
ATOM 2043 N N . GLY A 1 255 ? -18.016 -8.562 -5.594 1 91.75 255 GLY A N 1
ATOM 2044 C CA . GLY A 1 255 ? -18.031 -7.238 -6.188 1 91.75 255 GLY A CA 1
ATOM 2045 C C . GLY A 1 255 ? -16.656 -6.586 -6.227 1 91.75 255 GLY A C 1
ATOM 2046 O O . GLY A 1 255 ? -15.656 -7.227 -5.902 1 91.75 255 GLY A O 1
ATOM 2047 N N . GLU A 1 256 ? -16.703 -5.348 -6.711 1 83.25 256 GLU A N 1
ATOM 2048 C CA . GLU A 1 256 ? -15.438 -4.637 -6.871 1 83.25 256 GLU A CA 1
ATOM 2049 C C . GLU A 1 256 ? -15.438 -3.33 -6.086 1 83.25 256 GLU A C 1
ATOM 2051 O O . GLU A 1 256 ? -16.484 -2.863 -5.645 1 83.25 256 GLU A O 1
ATOM 2056 N N . ASN A 1 257 ? -14.281 -2.84 -5.797 1 80.56 257 ASN A N 1
ATOM 2057 C CA . ASN A 1 257 ? -14.039 -1.495 -5.285 1 80.56 257 ASN A CA 1
ATOM 2058 C C . ASN A 1 257 ? -14.578 -1.333 -3.865 1 80.56 257 ASN A C 1
ATOM 2060 O O . ASN A 1 257 ? -14.227 -2.102 -2.971 1 80.56 257 ASN A O 1
ATOM 2064 N N . PHE A 1 258 ? -15.477 -0.409 -3.658 1 85.31 258 PHE A N 1
ATOM 2065 C CA . PHE A 1 258 ? -15.844 0.062 -2.328 1 85.31 258 PHE A CA 1
ATOM 2066 C C . PHE A 1 258 ? -16.797 -0.918 -1.648 1 85.31 258 PHE A C 1
ATOM 2068 O O . PHE A 1 258 ? -16.938 -0.907 -0.424 1 85.31 258 PHE A O 1
ATOM 2075 N N . GLU A 1 259 ? -17.375 -1.837 -2.375 1 91.75 259 GLU A N 1
ATOM 2076 C CA . GLU A 1 259 ? -18.375 -2.717 -1.767 1 91.75 259 GLU A CA 1
ATOM 2077 C C . GLU A 1 259 ? -17.766 -4.074 -1.422 1 91.75 259 GLU A C 1
ATOM 2079 O O . GLU A 1 259 ? -18.344 -4.84 -0.65 1 91.75 259 GLU A O 1
ATOM 2084 N N . CYS A 1 260 ? -16.688 -4.348 -1.982 1 93.12 260 CYS A N 1
ATOM 2085 C CA . CYS A 1 260 ? -16.172 -5.711 -1.974 1 93.12 260 CYS A CA 1
ATOM 2086 C C . CYS A 1 260 ? -16 -6.219 -0.547 1 93.12 260 CYS A C 1
ATOM 2088 O O . CYS A 1 260 ? -16.578 -7.242 -0.173 1 93.12 260 CYS A O 1
ATOM 2090 N N . GLU A 1 261 ? -15.273 -5.473 0.275 1 91.62 261 GLU A N 1
ATOM 2091 C CA . GLU A 1 261 ? -14.984 -5.945 1.626 1 91.62 261 GLU A CA 1
ATOM 2092 C C . GLU A 1 261 ? -16.234 -5.965 2.486 1 91.62 261 GLU A C 1
ATOM 2094 O O . GLU A 1 261 ? -16.406 -6.832 3.346 1 91.62 261 GLU A O 1
ATOM 2099 N N . TYR A 1 262 ? -17.062 -4.996 2.26 1 93.81 262 TYR A N 1
ATOM 2100 C CA . TYR A 1 262 ? -18.344 -5.012 2.939 1 93.81 262 TYR A CA 1
ATOM 2101 C C . TYR A 1 262 ? -19.125 -6.273 2.598 1 93.81 262 TYR A C 1
ATOM 2103 O O . TYR A 1 262 ? -19.656 -6.945 3.488 1 93.81 262 TYR A O 1
ATOM 2111 N N . ASN A 1 263 ? -19.172 -6.594 1.345 1 95.81 263 ASN A N 1
ATOM 2112 C CA . ASN A 1 263 ? -19.891 -7.777 0.874 1 95.81 263 ASN A CA 1
ATOM 2113 C C . ASN A 1 263 ? -19.266 -9.055 1.437 1 95.81 263 ASN A C 1
ATOM 2115 O O . ASN A 1 263 ? -20 -9.992 1.788 1 95.81 263 ASN A O 1
ATOM 2119 N N . ILE A 1 264 ? -17.984 -9.07 1.497 1 94.38 264 ILE A N 1
ATOM 2120 C CA . ILE A 1 264 ? -17.312 -10.219 2.082 1 94.38 264 ILE A CA 1
ATOM 2121 C C . ILE A 1 264 ? -17.75 -10.398 3.533 1 94.38 264 ILE A C 1
ATOM 2123 O O . ILE A 1 264 ? -18.109 -11.5 3.949 1 94.38 264 ILE A O 1
ATOM 2127 N N . HIS A 1 265 ? -17.719 -9.305 4.238 1 92.62 265 HIS A N 1
ATOM 2128 C CA . HIS A 1 265 ? -18.078 -9.367 5.652 1 92.62 265 HIS A CA 1
ATOM 2129 C C . HIS A 1 265 ? -19.516 -9.812 5.844 1 92.62 265 HIS A C 1
ATOM 2131 O O . HIS A 1 265 ? -19.812 -10.602 6.746 1 92.62 265 HIS A O 1
ATOM 2137 N N . LYS A 1 266 ? -20.375 -9.367 4.984 1 94 266 LYS A N 1
ATOM 2138 C CA . LYS A 1 266 ? -21.797 -9.641 5.133 1 94 266 LYS A CA 1
ATOM 2139 C C . LYS A 1 266 ? -22.188 -10.961 4.477 1 94 266 LYS A C 1
ATOM 2141 O O . LYS A 1 266 ? -23.25 -11.516 4.746 1 94 266 LYS A O 1
ATOM 2146 N N . GLY A 1 267 ? -21.359 -11.461 3.623 1 93.88 267 GLY A N 1
ATOM 2147 C CA . GLY A 1 267 ? -21.656 -12.68 2.889 1 93.88 267 GLY A CA 1
ATOM 2148 C C . GLY A 1 267 ? -22.547 -12.453 1.688 1 93.88 267 GLY A C 1
ATOM 2149 O O . GLY A 1 267 ? -23.312 -13.344 1.305 1 93.88 267 GLY A O 1
ATOM 2150 N N . PHE A 1 268 ? -22.516 -11.227 1.127 1 95.81 268 PHE A N 1
ATOM 2151 C CA . PHE A 1 268 ? -23.281 -10.914 -0.078 1 95.81 268 PHE A CA 1
ATOM 2152 C C . PHE A 1 268 ? -22.453 -11.203 -1.327 1 95.81 268 PHE A C 1
ATOM 2154 O O . PHE A 1 268 ? -21.469 -10.523 -1.594 1 95.81 268 PHE A O 1
ATOM 2161 N N . TYR A 1 269 ? -22.797 -12.289 -2.078 1 97.19 269 TYR A N 1
ATOM 2162 C CA . TYR A 1 269 ? -22.047 -12.625 -3.283 1 97.19 269 TYR A CA 1
ATOM 2163 C C . TYR A 1 269 ? -22.984 -12.812 -4.473 1 97.19 269 TYR A C 1
ATOM 2165 O O . TYR A 1 269 ? -24.188 -12.961 -4.297 1 97.19 269 TYR A O 1
ATOM 2173 N N . THR A 1 270 ? -22.406 -12.656 -5.66 1 96.62 270 THR A N 1
ATOM 2174 C CA . THR A 1 270 ? -23.094 -12.984 -6.91 1 96.62 270 THR A CA 1
ATOM 2175 C C . THR A 1 270 ? -22.203 -13.867 -7.785 1 96.62 270 THR A C 1
ATOM 2177 O O . THR A 1 270 ? -21 -13.641 -7.883 1 96.62 270 THR A O 1
ATOM 2180 N N . LEU A 1 271 ? -22.766 -14.945 -8.344 1 97.31 271 LEU A N 1
ATOM 2181 C CA . LEU A 1 271 ? -22.031 -15.867 -9.211 1 97.31 271 LEU A CA 1
ATOM 2182 C C . LEU A 1 271 ? -22.641 -15.891 -10.609 1 97.31 271 LEU A C 1
ATOM 2184 O O . LEU A 1 271 ? -22.625 -16.922 -11.281 1 97.31 271 LEU A O 1
ATOM 2188 N N . ASP A 1 272 ? -23.094 -14.766 -11.023 1 94.56 272 ASP A N 1
ATOM 2189 C CA . ASP A 1 272 ? -23.906 -14.664 -12.234 1 94.56 272 ASP A CA 1
ATOM 2190 C C . ASP A 1 272 ? -23.062 -14.961 -13.477 1 94.56 272 ASP A C 1
ATOM 2192 O O . ASP A 1 272 ? -23.594 -15.406 -14.5 1 94.56 272 ASP A O 1
ATOM 2196 N N . HIS A 1 273 ? -21.797 -14.805 -13.438 1 93.19 273 HIS A N 1
ATOM 2197 C CA . HIS A 1 273 ? -20.953 -14.953 -14.617 1 93.19 273 HIS A CA 1
ATOM 2198 C C . HIS A 1 273 ? -20.422 -16.375 -14.742 1 93.19 273 HIS A C 1
ATOM 2200 O O . HIS A 1 273 ? -19.734 -16.703 -15.703 1 93.19 273 HIS A O 1
ATOM 2206 N N . ALA A 1 274 ? -20.75 -17.156 -13.734 1 89.56 274 ALA A N 1
ATOM 2207 C CA . ALA A 1 274 ? -20.469 -18.578 -13.836 1 89.56 274 ALA A CA 1
ATOM 2208 C C . ALA A 1 274 ? -21.688 -19.359 -14.336 1 89.56 274 ALA A C 1
ATOM 2210 O O . ALA A 1 274 ? -22.766 -19.266 -13.758 1 89.56 274 ALA A O 1
ATOM 2211 N N . GLU A 1 275 ? -21.625 -20.062 -15.43 1 83.31 275 GLU A N 1
ATOM 2212 C CA . GLU A 1 275 ? -22.781 -20.703 -16.047 1 83.31 275 GLU A CA 1
ATOM 2213 C C . GLU A 1 275 ? -23 -22.109 -15.5 1 83.31 275 GLU A C 1
ATOM 2215 O O . GLU A 1 275 ? -24.125 -22.578 -15.398 1 83.31 275 GLU A O 1
ATOM 2220 N N . ASP A 1 276 ? -22.031 -22.766 -15.102 1 89.44 276 ASP A N 1
ATOM 2221 C CA . ASP A 1 276 ? -22.078 -24.156 -14.664 1 89.44 276 ASP A CA 1
ATOM 2222 C C . ASP A 1 276 ? -22.578 -24.25 -13.227 1 89.44 276 ASP A C 1
ATOM 2224 O O . ASP A 1 276 ? -21.953 -23.734 -12.305 1 89.44 276 ASP A O 1
ATOM 2228 N N . LEU A 1 277 ? -23.688 -24.938 -13.047 1 93.19 277 LEU A N 1
ATOM 2229 C CA . LEU A 1 277 ? -24.312 -25.062 -11.734 1 93.19 277 LEU A CA 1
ATOM 2230 C C . LEU A 1 277 ? -23.391 -25.828 -10.773 1 93.19 277 LEU A C 1
ATOM 2232 O O . LEU A 1 277 ? -23.391 -25.547 -9.57 1 93.19 277 LEU A O 1
ATOM 2236 N N . VAL A 1 278 ? -22.719 -26.766 -11.336 1 94.69 278 VAL A N 1
ATOM 2237 C CA . VAL A 1 278 ? -21.812 -27.547 -10.492 1 94.69 278 VAL A CA 1
ATOM 2238 C C . VAL A 1 278 ? -20.656 -26.672 -10.031 1 94.69 278 VAL A C 1
ATOM 2240 O O . VAL A 1 278 ? -20.203 -26.781 -8.883 1 94.69 278 VAL A O 1
ATOM 2243 N N . ALA A 1 279 ? -20.234 -25.828 -10.883 1 95.38 279 ALA A N 1
ATOM 2244 C CA . ALA A 1 279 ? -19.203 -24.859 -10.516 1 95.38 279 ALA A CA 1
ATOM 2245 C C . ALA A 1 279 ? -19.703 -23.906 -9.422 1 95.38 279 ALA A C 1
ATOM 2247 O O . ALA A 1 279 ? -18.984 -23.641 -8.461 1 95.38 279 ALA A O 1
ATOM 2248 N N . LYS A 1 280 ? -20.875 -23.469 -9.594 1 97.25 280 LYS A N 1
ATOM 2249 C CA . LYS A 1 280 ? -21.469 -22.562 -8.602 1 97.25 280 LYS A CA 1
ATOM 2250 C C . LYS A 1 280 ? -21.562 -23.25 -7.238 1 97.25 280 LYS A C 1
ATOM 2252 O O . LYS A 1 280 ? -21.312 -22.625 -6.207 1 97.25 280 LYS A O 1
ATOM 2257 N N . ASP A 1 281 ? -21.938 -24.469 -7.324 1 97.25 281 ASP A N 1
ATOM 2258 C CA . ASP A 1 281 ? -22.062 -25.234 -6.086 1 97.25 281 ASP A CA 1
ATOM 2259 C C . ASP A 1 281 ? -20.734 -25.297 -5.344 1 97.25 281 ASP A C 1
ATOM 2261 O O . ASP A 1 281 ? -20.672 -25.047 -4.137 1 97.25 281 ASP A O 1
ATOM 2265 N N . LEU A 1 282 ? -19.719 -25.594 -6.062 1 97.06 282 LEU A N 1
ATOM 2266 C CA . LEU A 1 282 ? -18.391 -25.672 -5.465 1 97.06 282 LEU A CA 1
ATOM 2267 C C . LEU A 1 282 ? -17.984 -24.328 -4.879 1 97.06 282 LEU A C 1
ATOM 2269 O O . LEU A 1 282 ? -17.547 -24.25 -3.729 1 97.06 282 LEU A O 1
ATOM 2273 N N . ILE A 1 283 ? -18.172 -23.266 -5.605 1 97.94 283 ILE A N 1
ATOM 2274 C CA . ILE A 1 283 ? -17.75 -21.922 -5.203 1 97.94 283 ILE A CA 1
ATOM 2275 C C . ILE A 1 283 ? -18.547 -21.484 -3.971 1 97.94 283 ILE A C 1
ATOM 2277 O O . ILE A 1 283 ? -17.969 -21 -2.998 1 97.94 283 ILE A O 1
ATOM 2281 N N . GLU A 1 284 ? -19.797 -21.688 -4 1 97.56 284 GLU A N 1
ATOM 2282 C CA . GLU A 1 284 ? -20.641 -21.312 -2.871 1 97.56 284 GLU A CA 1
ATOM 2283 C C . GLU A 1 284 ? -20.219 -22.031 -1.599 1 97.56 284 GLU A C 1
ATOM 2285 O O . GLU A 1 284 ? -20.203 -21.438 -0.517 1 97.56 284 GLU A O 1
ATOM 2290 N N . TRP A 1 285 ? -19.922 -23.297 -1.818 1 97.19 285 TRP A N 1
ATOM 2291 C CA . TRP A 1 285 ? -19.438 -24.094 -0.696 1 97.19 285 TRP A CA 1
ATOM 2292 C C . TRP A 1 285 ? -18.156 -23.516 -0.121 1 97.19 285 TRP A C 1
ATOM 2294 O O . TRP A 1 285 ? -18.031 -23.359 1.095 1 97.19 285 TRP A O 1
ATOM 2304 N N . MET A 1 286 ? -17.312 -23.078 -0.878 1 96.94 286 MET A N 1
ATOM 2305 C CA . MET A 1 286 ? -15.977 -22.625 -0.483 1 96.94 286 MET A CA 1
ATOM 2306 C C . MET A 1 286 ? -16.062 -21.234 0.151 1 96.94 286 MET A C 1
ATOM 2308 O O . MET A 1 286 ? -15.297 -20.922 1.069 1 96.94 286 MET A O 1
ATOM 2312 N N . ILE A 1 287 ? -16.984 -20.359 -0.297 1 96.75 287 ILE A N 1
ATOM 2313 C CA . ILE A 1 287 ? -17 -18.969 0.166 1 96.75 287 ILE A CA 1
ATOM 2314 C C . ILE A 1 287 ? -18.094 -18.797 1.222 1 96.75 287 ILE A C 1
ATOM 2316 O O . ILE A 1 287 ? -18.531 -17.672 1.498 1 96.75 287 ILE A O 1
ATOM 2320 N N . SER A 1 288 ? -18.5 -19.906 1.73 1 94.38 288 SER A N 1
ATOM 2321 C CA . SER A 1 288 ? -19.516 -19.844 2.787 1 94.38 288 SER A CA 1
ATOM 2322 C C . SER A 1 288 ? -19.094 -18.859 3.883 1 94.38 288 SER A C 1
ATOM 2324 O O . SER A 1 288 ? -17.922 -18.766 4.227 1 94.38 288 SER A O 1
ATOM 2326 N N . LYS A 1 289 ? -20.047 -18.234 4.465 1 90.44 289 LYS A N 1
ATOM 2327 C CA . LYS A 1 289 ? -19.812 -17.203 5.484 1 90.44 289 LYS A CA 1
ATOM 2328 C C . LYS A 1 289 ? -19.141 -17.812 6.719 1 90.44 289 LYS A C 1
ATOM 2330 O O . LYS A 1 289 ? -18.25 -17.203 7.305 1 90.44 289 LYS A O 1
ATOM 2335 N N . GLU A 1 290 ? -19.578 -18.969 7.055 1 88.38 290 GLU A N 1
ATOM 2336 C CA . GLU A 1 290 ? -19.047 -19.641 8.242 1 88.38 290 GLU A CA 1
ATOM 2337 C C . GLU A 1 290 ? -17.891 -20.562 7.883 1 88.38 290 GLU A C 1
ATOM 2339 O O . GLU A 1 290 ? -18.047 -21.484 7.086 1 88.38 290 GLU A O 1
ATOM 2344 N N . PRO A 1 291 ? -16.797 -20.422 8.492 1 87.19 291 PRO A N 1
ATOM 2345 C CA . PRO A 1 291 ? -15.617 -21.219 8.164 1 87.19 291 PRO A CA 1
ATOM 2346 C C . PRO A 1 291 ? -15.867 -22.719 8.312 1 87.19 291 PRO A C 1
ATOM 2348 O O . PRO A 1 291 ? -15.359 -23.516 7.516 1 87.19 291 PRO A O 1
ATOM 2351 N N . GLU A 1 292 ? -16.641 -23.125 9.273 1 86.5 292 GLU A N 1
ATOM 2352 C CA . GLU A 1 292 ? -16.859 -24.531 9.562 1 86.5 292 GLU A CA 1
ATOM 2353 C C . GLU A 1 292 ? -17.672 -25.203 8.453 1 86.5 292 GLU A C 1
ATOM 2355 O O . GLU A 1 292 ? -17.672 -26.422 8.328 1 86.5 292 GLU A O 1
ATOM 2360 N N . SER A 1 293 ? -18.375 -24.391 7.715 1 91.38 293 SER A N 1
ATOM 2361 C CA . SER A 1 293 ? -19.219 -24.922 6.645 1 91.38 293 SER A CA 1
ATOM 2362 C C . SER A 1 293 ? -18.422 -25.062 5.348 1 91.38 293 SER A C 1
ATOM 2364 O O . SER A 1 293 ? -18.953 -25.578 4.352 1 91.38 293 SER A O 1
ATOM 2366 N N . ARG A 1 294 ? -17.172 -24.734 5.363 1 93.25 294 ARG A N 1
ATOM 2367 C CA . ARG A 1 294 ? -16.359 -24.766 4.156 1 93.25 294 ARG A CA 1
ATOM 2368 C C . ARG A 1 294 ? -15.703 -26.125 3.977 1 93.25 294 ARG A C 1
ATOM 2370 O O . ARG A 1 294 ? -15.461 -26.844 4.953 1 93.25 294 ARG A O 1
ATOM 2377 N N . PRO A 1 295 ? -15.414 -26.484 2.742 1 92.94 295 PRO A N 1
ATOM 2378 C CA . PRO A 1 295 ? -14.789 -27.781 2.475 1 92.94 295 PRO A CA 1
ATOM 2379 C C . PRO A 1 295 ? -13.281 -27.781 2.734 1 92.94 295 PRO A C 1
ATOM 2381 O O . PRO A 1 295 ? -12.688 -26.703 2.889 1 92.94 295 PRO A O 1
ATOM 2384 N N . THR A 1 296 ? -12.742 -28.938 2.824 1 88.31 296 THR A N 1
ATOM 2385 C CA . THR A 1 296 ? -11.297 -29.109 2.779 1 88.31 296 THR A CA 1
ATOM 2386 C C . THR A 1 296 ? -10.797 -29.156 1.337 1 88.31 296 THR A C 1
ATOM 2388 O O . THR A 1 296 ? -11.602 -29.234 0.403 1 88.31 296 THR A O 1
ATOM 2391 N N . VAL A 1 297 ? -9.5 -29.109 1.261 1 89.88 297 VAL A N 1
ATOM 2392 C CA . VAL A 1 297 ? -8.938 -29.156 -0.083 1 89.88 297 VAL A CA 1
ATOM 2393 C C . VAL A 1 297 ? -9.25 -30.516 -0.726 1 89.88 297 VAL A C 1
ATOM 2395 O O . VAL A 1 297 ? -9.531 -30.578 -1.925 1 89.88 297 VAL A O 1
ATOM 2398 N N . GLU A 1 298 ? -9.203 -31.594 0.066 1 90.38 298 GLU A N 1
ATOM 2399 C CA . GLU A 1 298 ? -9.516 -32.906 -0.444 1 90.38 298 GLU A CA 1
ATOM 2400 C C . GLU A 1 298 ? -10.969 -33 -0.911 1 90.38 298 GLU A C 1
ATOM 2402 O O . GLU A 1 298 ? -11.258 -33.594 -1.955 1 90.38 298 GLU A O 1
ATOM 2407 N N . GLU A 1 299 ? -11.773 -32.438 -0.152 1 93.75 299 GLU A N 1
ATOM 2408 C CA . GLU A 1 299 ? -13.188 -32.406 -0.518 1 93.75 299 GLU A CA 1
ATOM 2409 C C . GLU A 1 299 ? -13.414 -31.625 -1.803 1 93.75 299 GLU A C 1
ATOM 2411 O O . GLU A 1 299 ? -14.211 -32.031 -2.654 1 93.75 299 GLU A O 1
ATOM 2416 N N . CYS A 1 300 ? -12.75 -30.531 -1.942 1 94.75 300 CYS A N 1
ATOM 2417 C CA . CYS A 1 300 ? -12.859 -29.734 -3.154 1 94.75 300 CYS A CA 1
ATOM 2418 C C . CYS A 1 300 ? -12.414 -30.516 -4.379 1 94.75 300 CYS A C 1
ATOM 2420 O O . CYS A 1 300 ? -13.102 -30.531 -5.398 1 94.75 300 CYS A O 1
ATOM 2422 N N . LEU A 1 301 ? -11.281 -31.234 -4.227 1 94.12 301 LEU A N 1
ATOM 2423 C CA . LEU A 1 301 ? -10.695 -31.969 -5.348 1 94.12 301 LEU A CA 1
ATOM 2424 C C . LEU A 1 301 ? -11.562 -33.156 -5.73 1 94.12 301 LEU A C 1
ATOM 2426 O O . LEU A 1 301 ? -11.484 -33.656 -6.852 1 94.12 301 LEU A O 1
ATOM 2430 N N . SER A 1 302 ? -12.406 -33.562 -4.805 1 94.94 302 SER A N 1
ATOM 2431 C CA . SER A 1 302 ? -13.297 -34.688 -5.059 1 94.94 302 SER A CA 1
ATOM 2432 C C . SER A 1 302 ? -14.688 -34.219 -5.484 1 94.94 302 SER A C 1
ATOM 2434 O O . SER A 1 302 ? -15.594 -35.031 -5.676 1 94.94 302 SER A O 1
ATOM 2436 N N . HIS A 1 303 ? -14.898 -33 -5.602 1 95.62 303 HIS A N 1
ATOM 2437 C CA . HIS A 1 303 ? -16.188 -32.406 -5.949 1 95.62 303 HIS A CA 1
ATOM 2438 C C . HIS A 1 303 ? -16.609 -32.812 -7.355 1 95.62 303 HIS A C 1
ATOM 2440 O O . HIS A 1 303 ? -15.773 -32.938 -8.25 1 95.62 303 HIS A O 1
ATOM 2446 N N . PRO A 1 304 ? -17.906 -32.906 -7.738 1 95 304 PRO A N 1
ATOM 2447 C CA . PRO A 1 304 ? -18.422 -33.312 -9.039 1 95 304 PRO A CA 1
ATOM 2448 C C . PRO A 1 304 ? -18 -32.375 -10.172 1 95 304 PRO A C 1
ATOM 2450 O O . PRO A 1 304 ? -18.078 -32.781 -11.344 1 95 304 PRO A O 1
ATOM 2453 N N . PHE A 1 305 ? -17.641 -31.25 -9.875 1 93.75 305 PHE A N 1
ATOM 2454 C CA . PHE A 1 305 ? -17.156 -30.297 -10.875 1 93.75 305 PHE A CA 1
ATOM 2455 C C . PHE A 1 305 ? -16.031 -30.922 -11.695 1 93.75 305 PHE A C 1
ATOM 2457 O O . PHE A 1 305 ? -15.883 -30.625 -12.883 1 93.75 305 PHE A O 1
ATOM 2464 N N . PHE A 1 306 ? -15.266 -31.766 -11.047 1 93.31 306 PHE A N 1
ATOM 2465 C CA . PHE A 1 306 ? -14.086 -32.312 -11.719 1 93.31 306 PHE A CA 1
ATOM 2466 C C . PHE A 1 306 ? -14.391 -33.688 -12.328 1 93.31 306 PHE A C 1
ATOM 2468 O O . PHE A 1 306 ? -13.508 -34.344 -12.883 1 93.31 306 PHE A O 1
ATOM 2475 N N . TRP A 1 307 ? -15.695 -34.156 -12.211 1 86.88 307 TRP A N 1
ATOM 2476 C CA . TRP A 1 307 ? -16.047 -35.438 -12.75 1 86.88 307 TRP A CA 1
ATOM 2477 C C . TRP A 1 307 ? -16.297 -35.375 -14.258 1 86.88 307 TRP A C 1
ATOM 2479 O O . TRP A 1 307 ? -16.953 -34.438 -14.734 1 86.88 307 TRP A O 1
ATOM 2489 N N . LYS A 1 308 ? -15.484 -35.906 -15.102 1 72.56 308 LYS A N 1
ATOM 2490 C CA . LYS A 1 308 ? -15.656 -35.969 -16.547 1 72.56 308 LYS A CA 1
ATOM 2491 C C . LYS A 1 308 ? -16.844 -36.812 -16.938 1 72.56 308 LYS A C 1
ATOM 2493 O O . LYS A 1 308 ? -17.062 -37.906 -16.359 1 72.56 308 LYS A O 1
ATOM 2498 N N . PRO A 1 309 ? -17.844 -36.281 -17.578 1 58.12 309 PRO A N 1
ATOM 2499 C CA . PRO A 1 309 ? -18.906 -37.156 -18.062 1 58.12 309 PRO A CA 1
ATOM 2500 C C . PRO A 1 309 ? -18.359 -38.375 -18.797 1 58.12 309 PRO A C 1
ATOM 2502 O O . PRO A 1 309 ? -17.297 -38.312 -19.422 1 58.12 309 PRO A O 1
ATOM 2505 N N . GLU A 1 310 ? -18.531 -39.531 -18.297 1 49.25 310 GLU A N 1
ATOM 2506 C CA . GLU A 1 310 ? -18.281 -40.719 -19.094 1 49.25 310 GLU A CA 1
ATOM 2507 C C . GLU A 1 310 ? -18.703 -40.531 -20.547 1 49.25 310 GLU A C 1
ATOM 2509 O O . GLU A 1 310 ? -19.844 -40.125 -20.812 1 49.25 310 GLU A O 1
ATOM 2514 N N . SER A 1 311 ? -17.875 -40 -21.328 1 47.25 311 SER A N 1
ATOM 2515 C CA . SER A 1 311 ? -18.219 -40.156 -22.75 1 47.25 311 SER A CA 1
ATOM 2516 C C . SER A 1 311 ? -18.906 -41.5 -23.016 1 47.25 311 SER A C 1
ATOM 2518 O O . SER A 1 311 ? -18.406 -42.531 -22.609 1 47.25 311 SER A O 1
ATOM 2520 N N . ASN A 1 312 ? -20.234 -41.625 -22.969 1 41.22 312 ASN A N 1
ATOM 2521 C CA . ASN A 1 312 ? -20.875 -42.75 -23.656 1 41.22 312 ASN A CA 1
ATOM 2522 C C . ASN A 1 312 ? -20.234 -42.969 -25.031 1 41.22 312 ASN A C 1
ATOM 2524 O O . ASN A 1 312 ? -20.594 -42.344 -26.016 1 41.22 312 ASN A O 1
ATOM 2528 N N . THR A 1 313 ? -18.984 -43.094 -25.219 1 39.69 313 THR A N 1
ATOM 2529 C CA . THR A 1 313 ? -18.438 -43.656 -26.438 1 39.69 313 THR A CA 1
ATOM 2530 C C . THR A 1 313 ? -19.109 -45 -26.75 1 39.69 313 THR A C 1
ATOM 2532 O O . THR A 1 313 ? -18.75 -46.031 -26.172 1 39.69 313 THR A O 1
ATOM 2535 N N . GLU A 1 314 ? -20.453 -45.219 -26.719 1 36.94 314 GLU A N 1
ATOM 2536 C CA . GLU A 1 314 ? -20.922 -46.219 -27.672 1 36.94 314 GLU A CA 1
ATOM 2537 C C . GLU A 1 314 ? -20.344 -45.969 -29.062 1 36.94 314 GLU A C 1
ATOM 2539 O O . GLU A 1 314 ? -20.703 -45 -29.719 1 36.94 314 GLU A O 1
ATOM 2544 N N . ASP A 1 315 ? -19.078 -46.219 -29.25 1 33.09 315 ASP A N 1
ATOM 2545 C CA . ASP A 1 315 ? -18.453 -46.594 -30.516 1 33.09 315 ASP A CA 1
ATOM 2546 C C . ASP A 1 315 ? -19.312 -47.594 -31.281 1 33.09 315 ASP A C 1
ATOM 2548 O O . ASP A 1 315 ? -19.422 -48.75 -30.875 1 33.09 315 ASP A O 1
ATOM 2552 N N . THR A 1 316 ? -20.547 -47.312 -31.672 1 32.5 316 THR A N 1
ATOM 2553 C CA . THR A 1 316 ? -21.094 -48 -32.812 1 32.5 316 THR A CA 1
ATOM 2554 C C . THR A 1 316 ? -20.031 -48.188 -33.906 1 32.5 316 THR A C 1
ATOM 2556 O O . THR A 1 316 ? -19.469 -47.219 -34.406 1 32.5 316 THR A O 1
ATOM 2559 N N . THR A 1 317 ? -19.297 -49.375 -33.844 1 31.47 317 THR A N 1
ATOM 2560 C CA . THR A 1 317 ? -18.531 -50.031 -34.906 1 31.47 317 THR A CA 1
ATOM 2561 C C . THR A 1 317 ? -19.219 -49.844 -36.25 1 31.47 317 THR A C 1
ATOM 2563 O O . THR A 1 317 ? -20.266 -50.469 -36.531 1 31.47 317 THR A O 1
ATOM 2566 N N . LEU A 1 318 ? -19.531 -48.656 -36.594 1 28.06 318 LEU A N 1
ATOM 2567 C CA . LEU A 1 318 ? -19.906 -48.594 -38 1 28.06 318 LEU A CA 1
ATOM 2568 C C . LEU A 1 318 ? -18.953 -49.375 -38.875 1 28.06 318 LEU A C 1
ATOM 2570 O O . LEU A 1 318 ? -17.734 -49.188 -38.781 1 28.06 318 LEU A O 1
ATOM 2574 N N . ASN A 1 319 ? -19.312 -50.688 -39.156 1 29.34 319 ASN A N 1
ATOM 2575 C CA . ASN A 1 319 ? -18.891 -51.531 -40.25 1 29.34 319 ASN A CA 1
ATOM 2576 C C . ASN A 1 319 ? -18.547 -50.719 -41.5 1 29.34 319 ASN A C 1
ATOM 2578 O O . ASN A 1 319 ? -19.422 -50.094 -42.094 1 29.34 319 ASN A O 1
ATOM 2582 N N . ALA A 1 320 ? -17.344 -50.125 -41.406 1 26 320 ALA A N 1
ATOM 2583 C CA . ALA A 1 320 ? -16.703 -49.625 -42.625 1 26 320 ALA A CA 1
ATOM 2584 C C . ALA A 1 320 ? -16.828 -50.625 -43.75 1 26 320 ALA A C 1
ATOM 2586 O O . ALA A 1 320 ? -16.125 -51.656 -43.781 1 26 320 ALA A O 1
ATOM 2587 N N . SER A 1 321 ? -17.938 -51.094 -44.125 1 27.45 321 SER A N 1
ATOM 2588 C CA . SER A 1 321 ? -18.016 -51.688 -45.438 1 27.45 321 SER A CA 1
ATOM 2589 C C . SER A 1 321 ? -17.406 -50.781 -46.5 1 27.45 321 SER A C 1
ATOM 2591 O O . SER A 1 321 ? -17.688 -50.906 -47.688 1 27.45 321 SER A O 1
ATOM 2593 N N . THR A 1 322 ? -16.719 -49.656 -46.125 1 24.14 322 THR A N 1
ATOM 2594 C CA . THR A 1 322 ? -16.297 -48.969 -47.312 1 24.14 322 THR A CA 1
ATOM 2595 C C . THR A 1 322 ? -15.531 -49.906 -48.25 1 24.14 322 THR A C 1
ATOM 2597 O O . THR A 1 322 ? -14.758 -50.75 -47.781 1 24.14 322 THR A O 1
ATOM 2600 N N . THR A 1 323 ? -15.812 -49.812 -49.594 1 24.28 323 THR A N 1
ATOM 2601 C CA . THR A 1 323 ? -15.664 -49.969 -51.031 1 24.28 323 THR A CA 1
ATOM 2602 C C . THR A 1 323 ? -14.203 -49.812 -51.438 1 24.28 323 THR A C 1
ATOM 2604 O O . THR A 1 323 ? -13.508 -48.906 -51 1 24.28 323 THR A O 1
ATOM 2607 N N . GLU A 1 324 ? -13.625 -51 -51.969 1 24.78 324 GLU A N 1
ATOM 2608 C CA . GLU A 1 324 ? -12.43 -51.375 -52.719 1 24.78 324 GLU A CA 1
ATOM 2609 C C . GLU A 1 324 ? -11.969 -50.25 -53.625 1 24.78 324 GLU A C 1
ATOM 2611 O O . GLU A 1 324 ? -12.578 -50 -54.656 1 24.78 324 GLU A O 1
ATOM 2616 N N . LEU A 1 325 ? -11.68 -49.062 -53.094 1 21.42 325 LEU A N 1
ATOM 2617 C CA . LEU A 1 325 ? -11.055 -48.219 -54.094 1 21.42 325 LEU A CA 1
ATOM 2618 C C . LEU A 1 325 ? -9.82 -48.906 -54.688 1 21.42 325 LEU A C 1
ATOM 2620 O O . LEU A 1 325 ? -8.867 -49.188 -53.938 1 21.42 325 LEU A O 1
ATOM 2624 N N . GLN A 1 326 ? -9.883 -49.719 -55.688 1 22.62 326 GLN A N 1
ATOM 2625 C CA . GLN A 1 326 ? -9.172 -50.375 -56.781 1 22.62 326 GLN A CA 1
ATOM 2626 C C . GLN A 1 326 ? -8.062 -49.469 -57.312 1 22.62 326 GLN A C 1
ATOM 2628 O O . GLN A 1 326 ? -7.238 -49.906 -58.125 1 22.62 326 GLN A O 1
ATOM 2633 N N . TRP A 1 327 ? -8.047 -48 -57.094 1 19.58 327 TRP A N 1
ATOM 2634 C CA . TRP A 1 327 ? -7.242 -47.469 -58.188 1 19.58 327 TRP A CA 1
ATOM 2635 C C . TRP A 1 327 ? -5.754 -47.688 -57.906 1 19.58 327 TRP A C 1
ATOM 2637 O O . TRP A 1 327 ? -4.973 -47.844 -58.844 1 19.58 327 TRP A O 1
ATOM 2647 N N . LEU A 1 328 ? -4.48 -47.906 -57.312 1 20.53 328 LEU A N 1
ATOM 2648 C CA . LEU A 1 328 ? -3.814 -46.594 -57.406 1 20.53 328 LEU A CA 1
ATOM 2649 C C . LEU A 1 328 ? -4.066 -45.969 -58.781 1 20.53 328 LEU A C 1
ATOM 2651 O O . LEU A 1 328 ? -3.615 -44.875 -59.062 1 20.53 328 LEU A O 1
ATOM 2655 N N . ASN A 1 329 ? -4.926 -46.438 -59.594 1 19.78 329 ASN A N 1
ATOM 2656 C CA . ASN A 1 329 ? -4.051 -46.969 -60.656 1 19.78 329 ASN A CA 1
ATOM 2657 C C . ASN A 1 329 ? -3.25 -45.844 -61.312 1 19.78 329 ASN A C 1
ATOM 2659 O O . ASN A 1 329 ? -3.818 -44.844 -61.75 1 19.78 329 ASN A O 1
ATOM 2663 N N . MET B 1 1 ? 70.75 7.535 32.25 1 28.44 1 MET B N 1
ATOM 2664 C CA . MET B 1 1 ? 69.438 7.992 32.594 1 28.44 1 MET B CA 1
ATOM 2665 C C . MET B 1 1 ? 68.812 8.734 31.422 1 28.44 1 MET B C 1
ATOM 2667 O O . MET B 1 1 ? 68.938 9.945 31.266 1 28.44 1 MET B O 1
ATOM 2671 N N . THR B 1 2 ? 68.75 8.141 30.141 1 32.69 2 THR B N 1
ATOM 2672 C CA . THR B 1 2 ? 68.312 8.68 28.859 1 32.69 2 THR B CA 1
ATOM 2673 C C . THR B 1 2 ? 66.875 9.008 28.859 1 32.69 2 THR B C 1
ATOM 2675 O O . THR B 1 2 ? 66 8.18 29.25 1 32.69 2 THR B O 1
ATOM 2678 N N . PHE B 1 3 ? 66.5 10.375 28.969 1 31.09 3 PHE B N 1
ATOM 2679 C CA . PHE B 1 3 ? 65.188 11 28.969 1 31.09 3 PHE B CA 1
ATOM 2680 C C . PHE B 1 3 ? 64.438 10.703 27.688 1 31.09 3 PHE B C 1
ATOM 2682 O O . PHE B 1 3 ? 64.812 11.172 26.609 1 31.09 3 PHE B O 1
ATOM 2689 N N . THR B 1 4 ? 63.938 9.445 27.453 1 32.88 4 THR B N 1
ATOM 2690 C CA . THR B 1 4 ? 63.125 9.117 26.281 1 32.88 4 THR B CA 1
ATOM 2691 C C . THR B 1 4 ? 61.844 9.945 26.25 1 32.88 4 THR B C 1
ATOM 2693 O O . THR B 1 4 ? 61.062 9.914 27.203 1 32.88 4 THR B O 1
ATOM 2696 N N . HIS B 1 5 ? 61.906 11.18 25.578 1 33.59 5 HIS B N 1
ATOM 2697 C CA . HIS B 1 5 ? 60.719 12.016 25.406 1 33.59 5 HIS B CA 1
ATOM 2698 C C . HIS B 1 5 ? 59.594 11.25 24.703 1 33.59 5 HIS B C 1
ATOM 2700 O O . HIS B 1 5 ? 59.844 10.609 23.672 1 33.59 5 HIS B O 1
ATOM 2706 N N . PRO B 1 6 ? 58.531 10.797 25.453 1 33.88 6 PRO B N 1
ATOM 2707 C CA . PRO B 1 6 ? 57.375 10.094 24.859 1 33.88 6 PRO B CA 1
ATOM 2708 C C . PRO B 1 6 ? 56.719 10.883 23.734 1 33.88 6 PRO B C 1
ATOM 2710 O O . PRO B 1 6 ? 56.5 12.094 23.875 1 33.88 6 PRO B O 1
ATOM 2713 N N . LEU B 1 7 ? 56.906 10.57 22.469 1 28.89 7 LEU B N 1
ATOM 2714 C CA . LEU B 1 7 ? 56.219 11.133 21.312 1 28.89 7 LEU B CA 1
ATOM 2715 C C . LEU B 1 7 ? 54.719 11.047 21.484 1 28.89 7 LEU B C 1
ATOM 2717 O O . LEU B 1 7 ? 54.156 9.945 21.578 1 28.89 7 LEU B O 1
ATOM 2721 N N . HIS B 1 8 ? 54.094 11.977 22.266 1 29.94 8 HIS B N 1
ATOM 2722 C CA . HIS B 1 8 ? 52.625 12.109 22.312 1 29.94 8 HIS B CA 1
ATOM 2723 C C . HIS B 1 8 ? 52.031 12.297 20.922 1 29.94 8 HIS B C 1
ATOM 2725 O O . HIS B 1 8 ? 52.312 13.305 20.25 1 29.94 8 HIS B O 1
ATOM 2731 N N . SER B 1 9 ? 52.031 11.242 20.078 1 30.73 9 SER B N 1
ATOM 2732 C CA . SER B 1 9 ? 51.281 11.359 18.844 1 30.73 9 SER B CA 1
ATOM 2733 C C . SER B 1 9 ? 49.844 11.859 19.109 1 30.73 9 SER B C 1
ATOM 2735 O O . SER B 1 9 ? 49.094 11.234 19.859 1 30.73 9 SER B O 1
ATOM 2737 N N . ASN B 1 10 ? 49.688 13.203 19.188 1 31.41 10 ASN B N 1
ATOM 2738 C CA . ASN B 1 10 ? 48.375 13.875 19.141 1 31.41 10 ASN B CA 1
ATOM 2739 C C . ASN B 1 10 ? 47.531 13.406 17.953 1 31.41 10 ASN B C 1
ATOM 2741 O O . ASN B 1 10 ? 47.812 13.789 16.812 1 31.41 10 ASN B O 1
ATOM 2745 N N . THR B 1 11 ? 47.281 12.141 17.797 1 32.75 11 THR B N 1
ATOM 2746 C CA . THR B 1 11 ? 46.25 11.773 16.828 1 32.75 11 THR B CA 1
ATOM 2747 C C . THR B 1 11 ? 45 12.625 17.016 1 32.75 11 THR B C 1
ATOM 2749 O O . THR B 1 11 ? 44.312 12.508 18.047 1 32.75 11 THR B O 1
ATOM 2752 N N . THR B 1 12 ? 45 13.914 16.609 1 29.31 12 THR B N 1
ATOM 2753 C CA . THR B 1 12 ? 43.812 14.711 16.438 1 29.31 12 THR B CA 1
ATOM 2754 C C . THR B 1 12 ? 42.75 13.945 15.641 1 29.31 12 THR B C 1
ATOM 2756 O O . THR B 1 12 ? 42.906 13.781 14.422 1 29.31 12 THR B O 1
ATOM 2759 N N . ALA B 1 13 ? 42.25 12.867 16.062 1 35.81 13 ALA B N 1
ATOM 2760 C CA . ALA B 1 13 ? 40.938 12.438 15.531 1 35.81 13 ALA B CA 1
ATOM 2761 C C . ALA B 1 13 ? 40.062 13.641 15.227 1 35.81 13 ALA B C 1
ATOM 2763 O O . ALA B 1 13 ? 39.688 14.398 16.125 1 35.81 13 ALA B O 1
ATOM 2764 N N . SER B 1 14 ? 40.281 14.398 14.164 1 36.75 14 SER B N 1
ATOM 2765 C CA . SER B 1 14 ? 39.375 15.453 13.703 1 36.75 14 SER B CA 1
ATOM 2766 C C . SER B 1 14 ? 37.938 15.141 14.07 1 36.75 14 SER B C 1
ATOM 2768 O O . SER B 1 14 ? 37.344 14.188 13.539 1 36.75 14 SER B O 1
ATOM 2770 N N . SER B 1 15 ? 37.469 15.109 15.25 1 43.34 15 SER B N 1
ATOM 2771 C CA . SER B 1 15 ? 36.062 15.102 15.664 1 43.34 15 SER B CA 1
ATOM 2772 C C . SER B 1 15 ? 35.219 16 14.773 1 43.34 15 SER B C 1
ATOM 2774 O O . SER B 1 15 ? 35.375 17.219 14.773 1 43.34 15 SER B O 1
ATOM 2776 N N . ASP B 1 16 ? 35.062 15.836 13.469 1 52.03 16 ASP B N 1
ATOM 2777 C CA . ASP B 1 16 ? 34.188 16.625 12.602 1 52.03 16 ASP B CA 1
ATOM 2778 C C . ASP B 1 16 ? 32.938 17.062 13.344 1 52.03 16 ASP B C 1
ATOM 2780 O O . ASP B 1 16 ? 32.062 16.234 13.656 1 52.03 16 ASP B O 1
ATOM 2784 N N . THR B 1 17 ? 33.031 17.953 14.258 1 60.72 17 THR B N 1
ATOM 2785 C CA . THR B 1 17 ? 31.984 18.609 15.055 1 60.72 17 THR B CA 1
ATOM 2786 C C . THR B 1 17 ? 30.859 19.125 14.164 1 60.72 17 THR B C 1
ATOM 2788 O O . THR B 1 17 ? 31.094 19.953 13.281 1 60.72 17 THR B O 1
ATOM 2791 N N . HIS B 1 18 ? 29.844 18.406 13.977 1 74.12 18 HIS B N 1
ATOM 2792 C CA . HIS B 1 18 ? 28.672 18.844 13.227 1 74.12 18 HIS B CA 1
ATOM 2793 C C . HIS B 1 18 ? 27.969 19.984 13.938 1 74.12 18 HIS B C 1
ATOM 2795 O O . HIS B 1 18 ? 27.812 19.969 15.164 1 74.12 18 HIS B O 1
ATOM 2801 N N . THR B 1 19 ? 27.859 21.141 13.242 1 84.56 19 THR B N 1
ATOM 2802 C CA . THR B 1 19 ? 26.984 22.203 13.742 1 84.56 19 THR B CA 1
ATOM 2803 C C . THR B 1 19 ? 25.547 21.703 13.859 1 84.56 19 THR B C 1
ATOM 2805 O O . THR B 1 19 ? 25.062 20.984 12.992 1 84.56 19 THR B O 1
ATOM 2808 N N . TRP B 1 20 ? 25.016 21.844 15.07 1 91.5 20 TRP B N 1
ATOM 2809 C CA . TRP B 1 20 ? 23.656 21.375 15.32 1 91.5 20 TRP B CA 1
ATOM 2810 C C . TRP B 1 20 ? 22.844 22.438 16.078 1 91.5 20 TRP B C 1
ATOM 2812 O O . TRP B 1 20 ? 23.172 22.766 17.219 1 91.5 20 TRP B O 1
ATOM 2822 N N . LEU B 1 21 ? 21.906 23.078 15.305 1 91.06 21 LEU B N 1
ATOM 2823 C CA . LEU B 1 21 ? 20.922 23.953 15.945 1 91.06 21 LEU B CA 1
ATOM 2824 C C . LEU B 1 21 ? 19.797 23.141 16.594 1 91.06 21 LEU B C 1
ATOM 2826 O O . LEU B 1 21 ? 18.906 22.641 15.898 1 91.06 21 LEU B O 1
ATOM 2830 N N . GLN B 1 22 ? 19.797 23.078 17.891 1 91.81 22 GLN B N 1
ATOM 2831 C CA . GLN B 1 22 ? 18.906 22.203 18.641 1 91.81 22 GLN B CA 1
ATOM 2832 C C . GLN B 1 22 ? 17.516 22.812 18.75 1 91.81 22 GLN B C 1
ATOM 2834 O O . GLN B 1 22 ? 17.297 23.734 19.547 1 91.81 22 GLN B O 1
ATOM 2839 N N . ILE B 1 23 ? 16.578 22.281 18.031 1 91.06 23 ILE B N 1
ATOM 2840 C CA . ILE B 1 23 ? 15.227 22.844 18 1 91.06 23 ILE B CA 1
ATOM 2841 C C . ILE B 1 23 ? 14.227 21.797 18.484 1 91.06 23 ILE B C 1
ATOM 2843 O O . ILE B 1 23 ? 13.375 22.078 19.328 1 91.06 23 ILE B O 1
ATOM 2847 N N . SER B 1 24 ? 14.367 20.562 18.062 1 94 24 SER B N 1
ATOM 2848 C CA . SER B 1 24 ? 13.383 19.516 18.344 1 94 24 SER B CA 1
ATOM 2849 C C . SER B 1 24 ? 13.492 19.031 19.781 1 94 24 SER B C 1
ATOM 2851 O O . SER B 1 24 ? 14.586 19 20.359 1 94 24 SER B O 1
ATOM 2853 N N . LYS B 1 25 ? 12.398 18.766 20.375 1 93.94 25 LYS B N 1
ATOM 2854 C CA . LYS B 1 25 ? 12.375 18.188 21.719 1 93.94 25 LYS B CA 1
ATOM 2855 C C . LYS B 1 25 ? 12.32 16.656 21.656 1 93.94 25 LYS B C 1
ATOM 2857 O O . LYS B 1 25 ? 13.133 15.977 22.281 1 93.94 25 LYS B O 1
ATOM 2862 N N . ARG B 1 26 ? 11.461 16.141 20.859 1 93.94 26 ARG B N 1
ATOM 2863 C CA . ARG B 1 26 ? 11.227 14.703 20.75 1 93.94 26 ARG B CA 1
ATOM 2864 C C . ARG B 1 26 ? 12.469 13.984 20.234 1 93.94 26 ARG B C 1
ATOM 2866 O O . ARG B 1 26 ? 12.758 12.867 20.672 1 93.94 26 ARG B O 1
ATOM 2873 N N . TRP B 1 27 ? 13.164 14.664 19.344 1 96.69 27 TRP B N 1
ATOM 2874 C CA . TRP B 1 27 ? 14.211 13.969 18.609 1 96.69 27 TRP B CA 1
ATOM 2875 C C . TRP B 1 27 ? 15.586 14.297 19.172 1 96.69 27 TRP B C 1
ATOM 2877 O O . TRP B 1 27 ? 16.609 13.883 18.625 1 96.69 27 TRP B O 1
ATOM 2887 N N . ARG B 1 28 ? 15.648 15.008 20.25 1 95.88 28 ARG B N 1
ATOM 2888 C CA . ARG B 1 28 ? 16.906 15.508 20.797 1 95.88 28 ARG B CA 1
ATOM 2889 C C . ARG B 1 28 ? 17.875 14.375 21.078 1 95.88 28 ARG B C 1
ATOM 2891 O O . ARG B 1 28 ? 19.031 14.422 20.672 1 95.88 28 ARG B O 1
ATOM 2898 N N . GLU B 1 29 ? 17.438 13.336 21.75 1 96.19 29 GLU B N 1
ATOM 2899 C CA . GLU B 1 29 ? 18.312 12.219 22.109 1 96.19 29 GLU B CA 1
ATOM 2900 C C . GLU B 1 29 ? 18.859 11.523 20.859 1 96.19 29 GLU B C 1
ATOM 2902 O O . GLU B 1 29 ? 20.047 11.203 20.797 1 96.19 29 GLU B O 1
ATOM 2907 N N . LYS B 1 30 ? 18 11.305 19.922 1 96.62 30 LYS B N 1
ATOM 2908 C CA . LYS B 1 30 ? 18.422 10.633 18.703 1 96.62 30 LYS B CA 1
ATOM 2909 C C . LYS B 1 30 ? 19.391 11.508 17.891 1 96.62 30 LYS B C 1
ATOM 2911 O O . LYS B 1 30 ? 20.344 10.992 17.297 1 96.62 30 LYS B O 1
ATOM 2916 N N . LEU B 1 31 ? 19.125 12.781 17.906 1 96.75 31 LEU B N 1
ATOM 2917 C CA . LEU B 1 31 ? 20 13.695 17.188 1 96.75 31 LEU B CA 1
ATOM 2918 C C . LEU B 1 31 ? 21.359 13.789 17.875 1 96.75 31 LEU B C 1
ATOM 2920 O O . LEU B 1 31 ? 22.391 13.922 17.203 1 96.75 31 LEU B O 1
ATOM 2924 N N . GLU B 1 32 ? 21.406 13.695 19.188 1 96.12 32 GLU B N 1
ATOM 2925 C CA . GLU B 1 32 ? 22.672 13.633 19.922 1 96.12 32 GLU B CA 1
ATOM 2926 C C . GLU B 1 32 ? 23.484 12.406 19.531 1 96.12 32 GLU B C 1
ATOM 2928 O O . GLU B 1 32 ? 24.688 12.492 19.328 1 96.12 32 GLU B O 1
ATOM 2933 N N . LYS B 1 33 ? 22.781 11.359 19.438 1 95.62 33 LYS B N 1
ATOM 2934 C CA . LYS B 1 33 ? 23.438 10.125 19.016 1 95.62 33 LYS B CA 1
ATOM 2935 C C . LYS B 1 33 ? 23.969 10.242 17.594 1 95.62 33 LYS B C 1
ATOM 2937 O O . LYS B 1 33 ? 25.062 9.742 17.281 1 95.62 33 LYS B O 1
ATOM 2942 N N . LEU B 1 34 ? 23.203 10.906 16.766 1 95.69 34 LEU B N 1
ATOM 2943 C CA . LEU B 1 34 ? 23.625 11.102 15.383 1 95.69 34 LEU B CA 1
ATOM 2944 C C . LEU B 1 34 ? 24.906 11.922 15.312 1 95.69 34 LEU B C 1
ATOM 2946 O O . LEU B 1 34 ? 25.844 11.555 14.602 1 95.69 34 LEU B O 1
ATOM 2950 N N . VAL B 1 35 ? 24.984 12.953 16.062 1 93.94 35 VAL B N 1
ATOM 2951 C CA . VAL B 1 35 ? 26.125 13.852 16.062 1 93.94 35 VAL B CA 1
ATOM 2952 C C . VAL B 1 35 ? 27.344 13.133 16.625 1 93.94 35 VAL B C 1
ATOM 2954 O O . VAL B 1 35 ? 28.484 13.383 16.188 1 93.94 35 VAL B O 1
ATOM 2957 N N . SER B 1 36 ? 27.125 12.125 17.5 1 93.25 36 SER B N 1
ATOM 2958 C CA . SER B 1 36 ? 28.219 11.414 18.156 1 93.25 36 SER B CA 1
ATOM 2959 C C . SER B 1 36 ? 28.625 10.172 17.375 1 93.25 36 SER B C 1
ATOM 2961 O O . SER B 1 36 ? 29.578 9.484 17.75 1 93.25 36 SER B O 1
ATOM 2963 N N . THR B 1 37 ? 27.844 9.906 16.406 1 92.06 37 THR B N 1
ATOM 2964 C CA . THR B 1 37 ? 28.109 8.711 15.617 1 92.06 37 THR B CA 1
ATOM 2965 C C . THR B 1 37 ? 29.422 8.859 14.844 1 92.06 37 THR B C 1
ATOM 2967 O O . THR B 1 37 ? 29.734 9.938 14.344 1 92.06 37 THR B O 1
ATOM 2970 N N . ASP B 1 38 ? 30.172 7.727 14.711 1 90.12 38 ASP B N 1
ATOM 2971 C CA . ASP B 1 38 ? 31.422 7.688 13.953 1 90.12 38 ASP B CA 1
ATOM 2972 C C . ASP B 1 38 ? 31.203 8.156 12.516 1 90.12 38 ASP B C 1
ATOM 2974 O O . ASP B 1 38 ? 30.25 7.742 11.859 1 90.12 38 ASP B O 1
ATOM 2978 N N . GLY B 1 39 ? 32.094 8.992 12.07 1 88.56 39 GLY B N 1
ATOM 2979 C CA . GLY B 1 39 ? 32 9.547 10.734 1 88.56 39 GLY B CA 1
ATOM 2980 C C . GLY B 1 39 ? 31.875 8.492 9.648 1 88.56 39 GLY B C 1
ATOM 2981 O O . GLY B 1 39 ? 31.266 8.742 8.609 1 88.56 39 GLY B O 1
ATOM 2982 N N . SER B 1 40 ? 32.438 7.336 9.953 1 90.38 40 SER B N 1
ATOM 2983 C CA . SER B 1 40 ? 32.406 6.258 8.977 1 90.38 40 SER B CA 1
ATOM 2984 C C . SER B 1 40 ? 30.984 5.711 8.797 1 90.38 40 SER B C 1
ATOM 2986 O O . SER B 1 40 ? 30.672 5.09 7.777 1 90.38 40 SER B O 1
ATOM 2988 N N . ARG B 1 41 ? 30.156 6.027 9.695 1 92.44 41 ARG B N 1
ATOM 2989 C CA . ARG B 1 41 ? 28.797 5.508 9.664 1 92.44 41 ARG B CA 1
ATOM 2990 C C . ARG B 1 41 ? 27.828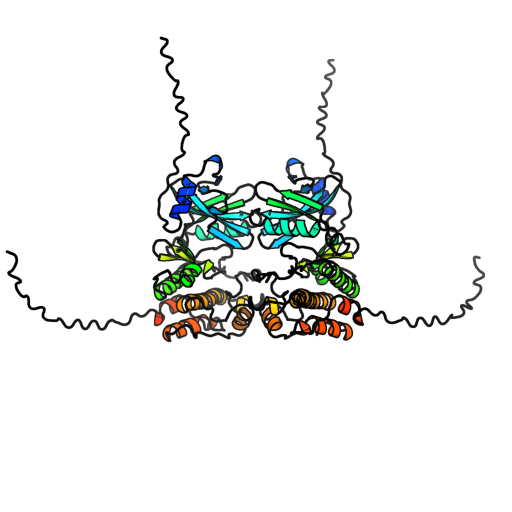 6.566 9.172 1 92.44 41 ARG B C 1
ATOM 2992 O O . ARG B 1 41 ? 26.641 6.285 8.984 1 92.44 41 ARG B O 1
ATOM 2999 N N . VAL B 1 42 ? 28.328 7.754 8.984 1 94.44 42 VAL B N 1
ATOM 3000 C CA . VAL B 1 42 ? 27.484 8.859 8.562 1 94.44 42 VAL B CA 1
ATOM 3001 C C . VAL B 1 42 ? 27.453 8.938 7.039 1 94.44 42 VAL B C 1
ATOM 3003 O O . VAL B 1 42 ? 28.484 8.828 6.387 1 94.44 42 VAL B O 1
ATOM 3006 N N . THR B 1 43 ? 26.328 9.031 6.52 1 95.19 43 THR B N 1
ATOM 3007 C CA . THR B 1 43 ? 26.156 9.156 5.078 1 95.19 43 THR B CA 1
ATOM 3008 C C . THR B 1 43 ? 25.844 10.602 4.699 1 95.19 43 THR B C 1
ATOM 3010 O O . THR B 1 43 ? 24.969 11.227 5.293 1 95.19 43 THR B O 1
ATOM 3013 N N . ARG B 1 44 ? 26.562 11.094 3.729 1 95.5 44 ARG B N 1
ATOM 3014 C CA . ARG B 1 44 ? 26.312 12.445 3.232 1 95.5 44 ARG B CA 1
ATOM 3015 C C . ARG B 1 44 ? 25.547 12.414 1.917 1 95.5 44 ARG B C 1
ATOM 3017 O O . ARG B 1 44 ? 25.891 11.672 1.002 1 95.5 44 ARG B O 1
ATOM 3024 N N . VAL B 1 45 ? 24.5 13.133 1.861 1 95.88 45 VAL B N 1
ATOM 3025 C CA . VAL B 1 45 ? 23.719 13.305 0.642 1 95.88 45 VAL B CA 1
ATOM 3026 C C . VAL B 1 45 ? 23.453 14.789 0.4 1 95.88 45 VAL B C 1
ATOM 3028 O O . VAL B 1 45 ? 22.594 15.383 1.055 1 95.88 45 VAL B O 1
ATOM 3031 N N . GLY B 1 46 ? 24.094 15.328 -0.604 1 94.94 46 GLY B N 1
ATOM 3032 C CA . GLY B 1 46 ? 24.016 16.766 -0.763 1 94.94 46 GLY B CA 1
ATOM 3033 C C . GLY B 1 46 ? 24.531 17.531 0.44 1 94.94 46 GLY B C 1
ATOM 3034 O O . GLY B 1 46 ? 25.656 17.312 0.882 1 94.94 46 GLY B O 1
ATOM 3035 N N . SER B 1 47 ? 23.719 18.391 0.923 1 96.62 47 SER B N 1
ATOM 3036 C CA . SER B 1 47 ? 24.109 19.203 2.07 1 96.62 47 SER B CA 1
ATOM 3037 C C . SER B 1 47 ? 23.641 18.578 3.379 1 96.62 47 SER B C 1
ATOM 3039 O O . SER B 1 47 ? 23.672 19.219 4.43 1 96.62 47 SER B O 1
ATOM 3041 N N . MET B 1 48 ? 23.188 17.312 3.33 1 97.44 48 MET B N 1
ATOM 3042 C CA . MET B 1 48 ? 22.594 16.672 4.5 1 97.44 48 MET B CA 1
ATOM 3043 C C . MET B 1 48 ? 23.391 15.438 4.91 1 97.44 48 MET B C 1
ATOM 3045 O O . MET B 1 48 ? 24.016 14.789 4.07 1 97.44 48 MET B O 1
ATOM 3049 N N . ILE B 1 49 ? 23.328 15.156 6.168 1 97.06 49 ILE B N 1
ATOM 3050 C CA . ILE B 1 49 ? 23.938 13.922 6.664 1 97.06 49 ILE B CA 1
ATOM 3051 C C . ILE B 1 49 ? 22.906 13.125 7.461 1 97.06 49 ILE B C 1
ATOM 3053 O O . ILE B 1 49 ? 22.016 13.703 8.086 1 97.06 49 ILE B O 1
ATOM 3057 N N . TYR B 1 50 ? 23 11.852 7.371 1 97.06 50 TYR B N 1
ATOM 3058 C CA . TYR B 1 50 ? 22.188 10.953 8.172 1 97.06 50 TYR B CA 1
ATOM 3059 C C . TYR B 1 50 ? 22.875 9.609 8.375 1 97.06 50 TYR B C 1
ATOM 3061 O O . TYR B 1 50 ? 23.953 9.367 7.828 1 97.06 50 TYR B O 1
ATOM 3069 N N . VAL B 1 51 ? 22.359 8.852 9.273 1 95.62 51 VAL B N 1
ATOM 3070 C CA . VAL B 1 51 ? 22.859 7.508 9.523 1 95.62 51 VAL B CA 1
ATOM 3071 C C . VAL B 1 51 ? 21.844 6.477 9.047 1 95.62 51 VAL B C 1
ATOM 3073 O O . VAL B 1 51 ? 20.672 6.516 9.469 1 95.62 51 VAL B O 1
ATOM 3076 N N . LYS B 1 52 ? 22.312 5.633 8.195 1 92 52 LYS B N 1
ATOM 3077 C CA . LYS B 1 52 ? 21.438 4.602 7.648 1 92 52 LYS B CA 1
ATOM 3078 C C . LYS B 1 52 ? 21.25 3.459 8.641 1 92 52 LYS B C 1
ATOM 3080 O O . LYS B 1 52 ? 21.812 2.381 8.469 1 92 52 LYS B O 1
ATOM 3085 N N . ASP B 1 53 ? 20.484 3.699 9.609 1 91.38 53 ASP B N 1
ATOM 3086 C CA . ASP B 1 53 ? 20.172 2.752 10.672 1 91.38 53 ASP B CA 1
ATOM 3087 C C . ASP B 1 53 ? 18.719 2.922 11.156 1 91.38 53 ASP B C 1
ATOM 3089 O O . ASP B 1 53 ? 18.234 4.047 11.258 1 91.38 53 ASP B O 1
ATOM 3093 N N . GLU B 1 54 ? 18.109 1.812 11.43 1 89 54 GLU B N 1
ATOM 3094 C CA . GLU B 1 54 ? 16.703 1.81 11.859 1 89 54 GLU B CA 1
ATOM 3095 C C . GLU B 1 54 ? 16.5 2.713 13.07 1 89 54 GLU B C 1
ATOM 3097 O O . GLU B 1 54 ? 15.43 3.305 13.234 1 89 54 GLU B O 1
ATOM 3102 N N . LYS B 1 55 ? 17.5 2.836 13.836 1 92.5 55 LYS B N 1
ATOM 3103 C CA . LYS B 1 55 ? 17.406 3.637 15.055 1 92.5 55 LYS B CA 1
ATOM 3104 C C . LYS B 1 55 ? 17.156 5.105 14.727 1 92.5 55 LYS B C 1
ATOM 3106 O O . LYS B 1 55 ? 16.625 5.848 15.555 1 92.5 55 LYS B O 1
ATOM 3111 N N . PHE B 1 56 ? 17.547 5.516 13.523 1 96.06 56 PHE B N 1
ATOM 3112 C CA . PHE B 1 56 ? 17.391 6.918 13.148 1 96.06 56 PHE B CA 1
ATOM 3113 C C . PHE B 1 56 ? 16.234 7.094 12.164 1 96.06 56 PHE B C 1
ATOM 3115 O O . PHE B 1 56 ? 16.016 8.195 11.664 1 96.06 56 PHE B O 1
ATOM 3122 N N . GLN B 1 57 ? 15.562 5.969 11.859 1 94.69 57 GLN B N 1
ATOM 3123 C CA . GLN B 1 57 ? 14.375 6.043 11.023 1 94.69 57 GLN B CA 1
ATOM 3124 C C . GLN B 1 57 ? 13.156 6.492 11.828 1 94.69 57 GLN B C 1
ATOM 3126 O O . GLN B 1 57 ? 12.828 5.891 12.852 1 94.69 57 GLN B O 1
ATOM 3131 N N . ILE B 1 58 ? 12.492 7.512 11.359 1 94.94 58 ILE B N 1
ATOM 3132 C CA . ILE B 1 58 ? 11.438 8.086 12.195 1 94.94 58 ILE B CA 1
ATOM 3133 C C . ILE B 1 58 ? 10.078 7.809 11.57 1 94.94 58 ILE B C 1
ATOM 3135 O O . ILE B 1 58 ? 9.039 7.996 12.211 1 94.94 58 ILE B O 1
ATOM 3139 N N . ALA B 1 59 ? 10.062 7.418 10.305 1 92.19 59 ALA B N 1
ATOM 3140 C CA . ALA B 1 59 ? 8.805 7.066 9.648 1 92.19 59 ALA B CA 1
ATOM 3141 C C . ALA B 1 59 ? 9.047 6.133 8.469 1 92.19 59 ALA B C 1
ATOM 3143 O O . ALA B 1 59 ? 10.172 6.027 7.969 1 92.19 59 ALA B O 1
ATOM 3144 N N . GLU B 1 60 ? 8.031 5.434 8.18 1 86.31 60 GLU B N 1
ATOM 3145 C CA . GLU B 1 60 ? 7.98 4.602 6.98 1 86.31 60 GLU B CA 1
ATOM 3146 C C . GLU B 1 60 ? 6.703 4.855 6.184 1 86.31 60 GLU B C 1
ATOM 3148 O O . GLU B 1 60 ? 5.625 5.004 6.758 1 86.31 60 GLU B O 1
ATOM 3153 N N . GLY B 1 61 ? 6.906 5 4.898 1 78.12 61 GLY B N 1
ATOM 3154 C CA . GLY B 1 61 ? 5.738 5.27 4.078 1 78.12 61 GLY B CA 1
ATOM 3155 C C . GLY B 1 61 ? 5.445 4.172 3.074 1 78.12 61 GLY B C 1
ATOM 3156 O O . GLY B 1 61 ? 6.047 3.098 3.127 1 78.12 61 GLY B O 1
ATOM 3157 N N . SER B 1 62 ? 4.418 4.484 2.26 1 70.88 62 SER B N 1
ATOM 3158 C CA . SER B 1 62 ? 4.023 3.564 1.198 1 70.88 62 SER B CA 1
ATOM 3159 C C . SER B 1 62 ? 5.117 3.436 0.144 1 70.88 62 SER B C 1
ATOM 3161 O O . SER B 1 62 ? 6.043 4.246 0.102 1 70.88 62 SER B O 1
ATOM 3163 N N . GLU B 1 63 ? 5.125 2.404 -0.593 1 69.75 63 GLU B N 1
ATOM 3164 C CA . GLU B 1 63 ? 6 2.16 -1.733 1 69.75 63 GLU B CA 1
ATOM 3165 C C . GLU B 1 63 ? 7.457 2.053 -1.297 1 69.75 63 GLU B C 1
ATOM 3167 O O . GLU B 1 63 ? 8.359 2.496 -2.01 1 69.75 63 GLU B O 1
ATOM 3172 N N . GLY B 1 64 ? 7.672 1.814 0.023 1 73.88 64 GLY B N 1
ATOM 3173 C CA . GLY B 1 64 ? 9.023 1.569 0.496 1 73.88 64 GLY B CA 1
ATOM 3174 C C . GLY B 1 64 ? 9.766 2.838 0.872 1 73.88 64 GLY B C 1
ATOM 3175 O O . GLY B 1 64 ? 10.992 2.881 0.827 1 73.88 64 GLY B O 1
ATOM 3176 N N . THR B 1 65 ? 9.078 3.895 1.22 1 86.94 65 THR B N 1
ATOM 3177 C CA . THR B 1 65 ? 9.68 5.16 1.622 1 86.94 65 THR B CA 1
ATOM 3178 C C . THR B 1 65 ? 10.156 5.098 3.068 1 86.94 65 THR B C 1
ATOM 3180 O O . THR B 1 65 ? 9.469 4.551 3.934 1 86.94 65 THR B O 1
ATOM 3183 N N . ASP B 1 66 ? 11.391 5.637 3.27 1 91.56 66 ASP B N 1
ATOM 3184 C CA . ASP B 1 66 ? 11.945 5.785 4.609 1 91.56 66 ASP B CA 1
ATOM 3185 C C . ASP B 1 66 ? 12.18 7.258 4.945 1 91.56 66 ASP B C 1
ATOM 3187 O O . ASP B 1 66 ? 12.586 8.039 4.078 1 91.56 66 ASP B O 1
ATOM 3191 N N . VAL B 1 67 ? 11.93 7.539 6.172 1 96 67 VAL B N 1
ATOM 3192 C CA . VAL B 1 67 ? 12.273 8.883 6.625 1 96 67 VAL B CA 1
ATOM 3193 C C . VAL B 1 67 ? 13.281 8.805 7.766 1 96 67 VAL B C 1
ATOM 3195 O O . VAL B 1 67 ? 13.023 8.172 8.789 1 96 67 VAL B O 1
ATOM 3198 N N . PHE B 1 68 ? 14.406 9.477 7.578 1 97.25 68 PHE B N 1
ATOM 3199 C CA . PHE B 1 68 ? 15.484 9.445 8.562 1 97.25 68 PHE B CA 1
ATOM 3200 C C . PHE B 1 68 ? 15.68 10.812 9.195 1 97.25 68 PHE B C 1
ATOM 3202 O O . PHE B 1 68 ? 15.453 11.836 8.547 1 97.25 68 PHE B O 1
ATOM 3209 N N . LEU B 1 69 ? 16.078 10.719 10.453 1 98 69 LEU B N 1
ATOM 3210 C CA . LEU B 1 69 ? 16.594 11.93 11.094 1 98 69 LEU B CA 1
ATOM 3211 C C . LEU B 1 69 ? 17.938 12.328 10.492 1 98 69 LEU B C 1
ATOM 3213 O O . LEU B 1 69 ? 18.797 11.477 10.227 1 98 69 LEU B O 1
ATOM 3217 N N . GLY B 1 70 ? 18.094 13.68 10.344 1 98 70 GLY B N 1
ATOM 3218 C CA . GLY B 1 70 ? 19.359 14.148 9.805 1 98 70 GLY B CA 1
ATOM 3219 C C . GLY B 1 70 ? 19.672 15.586 10.18 1 98 70 GLY B C 1
ATOM 3220 O O . GLY B 1 70 ? 18.938 16.203 10.953 1 98 70 GLY B O 1
ATOM 3221 N N . LEU B 1 71 ? 20.859 16.062 9.664 1 97.62 71 LEU B N 1
ATOM 3222 C CA . LEU B 1 71 ? 21.328 17.438 9.844 1 97.62 71 LEU B CA 1
ATOM 3223 C C . LEU B 1 71 ? 21.828 18.016 8.523 1 97.62 71 LEU B C 1
ATOM 3225 O O . LEU B 1 71 ? 22.516 17.328 7.762 1 97.62 71 LEU B O 1
ATOM 3229 N N . ARG B 1 72 ? 21.422 19.188 8.344 1 97.44 72 ARG B N 1
ATOM 3230 C CA . ARG B 1 72 ? 22.031 19.906 7.234 1 97.44 72 ARG B CA 1
ATOM 3231 C C . ARG B 1 72 ? 23.375 20.5 7.637 1 97.44 72 ARG B C 1
ATOM 3233 O O . ARG B 1 72 ? 23.688 20.609 8.828 1 97.44 72 ARG B O 1
ATOM 3240 N N . ASP B 1 73 ? 24.125 20.938 6.652 1 95.19 73 ASP B N 1
ATOM 3241 C CA . ASP B 1 73 ? 25.469 21.469 6.891 1 95.19 73 ASP B CA 1
ATOM 3242 C C . ASP B 1 73 ? 25.422 22.656 7.852 1 95.19 73 ASP B C 1
ATOM 3244 O O . ASP B 1 73 ? 26.344 22.844 8.641 1 95.19 73 ASP B O 1
ATOM 3248 N N . ASP B 1 74 ? 24.391 23.391 7.809 1 95.06 74 ASP B N 1
ATOM 3249 C CA . ASP B 1 74 ? 24.297 24.594 8.633 1 95.06 74 ASP B CA 1
ATOM 3250 C C . ASP B 1 74 ? 23.75 24.266 10.023 1 95.06 74 ASP B C 1
ATOM 3252 O O . ASP B 1 74 ? 23.453 25.172 10.812 1 95.06 74 ASP B O 1
ATOM 3256 N N . GLY B 1 75 ? 23.547 22.984 10.289 1 95.62 75 GLY B N 1
ATOM 3257 C CA . GLY B 1 75 ? 23.109 22.562 11.609 1 95.62 75 GLY B CA 1
ATOM 3258 C C . GLY B 1 75 ? 21.609 22.359 11.703 1 95.62 75 GLY B C 1
ATOM 3259 O O . GLY B 1 75 ? 21.109 21.875 12.719 1 95.62 75 GLY B O 1
ATOM 3260 N N . THR B 1 76 ? 20.906 22.688 10.688 1 96.75 76 THR B N 1
ATOM 3261 C CA . THR B 1 76 ? 19.453 22.578 10.688 1 96.75 76 THR B CA 1
ATOM 3262 C C . THR B 1 76 ? 19.016 21.125 10.812 1 96.75 76 THR B C 1
ATOM 3264 O O . THR B 1 76 ? 19.562 20.25 10.125 1 96.75 76 THR B O 1
ATOM 3267 N N . GLU B 1 77 ? 18.125 20.859 11.766 1 97.94 77 GLU B N 1
ATOM 3268 C CA . GLU B 1 77 ? 17.516 19.547 11.859 1 97.94 77 GLU B CA 1
ATOM 3269 C C . GLU B 1 77 ? 16.625 19.266 10.656 1 97.94 77 GLU B C 1
ATOM 3271 O O . GLU B 1 77 ? 15.828 20.109 10.258 1 97.94 77 GLU B O 1
ATOM 3276 N N . VAL B 1 78 ? 16.781 17.984 10.125 1 98.25 78 VAL B N 1
ATOM 3277 C CA . VAL B 1 78 ? 16.062 17.703 8.883 1 98.25 78 VAL B CA 1
ATOM 3278 C C . VAL B 1 78 ? 15.477 16.297 8.945 1 98.25 78 VAL B C 1
ATOM 3280 O O . VAL B 1 78 ? 16.078 15.383 9.523 1 98.25 78 VAL B O 1
ATOM 3283 N N . ALA B 1 79 ? 14.242 16.156 8.43 1 98.25 79 ALA B N 1
ATOM 3284 C CA . ALA B 1 79 ? 13.703 14.852 8.086 1 98.25 79 ALA B CA 1
ATOM 3285 C C . ALA B 1 79 ? 14.039 14.477 6.641 1 98.25 79 ALA B C 1
ATOM 3287 O O . ALA B 1 79 ? 13.648 15.18 5.707 1 98.25 79 ALA B O 1
ATOM 3288 N N . ILE B 1 80 ? 14.695 13.391 6.453 1 98.06 80 ILE B N 1
ATOM 3289 C CA . ILE B 1 80 ? 15.156 13.016 5.121 1 98.06 80 ILE B CA 1
ATOM 3290 C C . ILE B 1 80 ? 14.305 11.867 4.586 1 98.06 80 ILE B C 1
ATOM 3292 O O . ILE B 1 80 ? 14.422 10.727 5.039 1 98.06 80 ILE B O 1
ATOM 3296 N N . LYS B 1 81 ? 13.484 12.195 3.637 1 96.25 81 LYS B N 1
ATOM 3297 C CA . LYS B 1 81 ? 12.68 11.203 2.928 1 96.25 81 LYS B CA 1
ATOM 3298 C C . LYS B 1 81 ? 13.477 10.547 1.808 1 96.25 81 LYS B C 1
ATOM 3300 O O . LYS B 1 81 ? 13.945 11.219 0.888 1 96.25 81 LYS B O 1
ATOM 3305 N N . ARG B 1 82 ? 13.625 9.25 1.925 1 94.12 82 ARG B N 1
ATOM 3306 C CA . ARG B 1 82 ? 14.398 8.477 0.952 1 94.12 82 ARG B CA 1
ATOM 3307 C C . ARG B 1 82 ? 13.492 7.535 0.167 1 94.12 82 ARG B C 1
ATOM 3309 O O . ARG B 1 82 ? 12.734 6.762 0.754 1 94.12 82 ARG B O 1
ATOM 3316 N N . MET B 1 83 ? 13.562 7.656 -1.16 1 90.12 83 MET B N 1
ATOM 3317 C CA . MET B 1 83 ? 12.789 6.777 -2.031 1 90.12 83 MET B CA 1
ATOM 3318 C C . MET B 1 83 ? 13.664 6.195 -3.135 1 90.12 83 MET B C 1
ATOM 3320 O O . MET B 1 83 ? 14.625 6.828 -3.57 1 90.12 83 MET B O 1
ATOM 3324 N N . LYS B 1 84 ? 13.211 5.016 -3.582 1 85.62 84 LYS B N 1
ATOM 3325 C CA . LYS B 1 84 ? 13.898 4.43 -4.727 1 85.62 84 LYS B CA 1
ATOM 3326 C C . LYS B 1 84 ? 13.734 5.297 -5.973 1 85.62 84 LYS B C 1
ATOM 3328 O O . LYS B 1 84 ? 12.695 5.93 -6.16 1 85.62 84 LYS B O 1
ATOM 3333 N N . LYS B 1 85 ? 14.641 5.242 -6.828 1 78.62 85 LYS B N 1
ATOM 3334 C CA . LYS B 1 85 ? 14.633 6.062 -8.039 1 78.62 85 LYS B CA 1
ATOM 3335 C C . LYS B 1 85 ? 13.477 5.676 -8.953 1 78.62 85 LYS B C 1
ATOM 3337 O O . LYS B 1 85 ? 12.984 6.504 -9.719 1 78.62 85 LYS B O 1
ATOM 3342 N N . SER B 1 86 ? 13.109 4.457 -8.812 1 74.75 86 SER B N 1
ATOM 3343 C CA . SER B 1 86 ? 11.969 4.051 -9.625 1 74.75 86 SER B CA 1
ATOM 3344 C C . SER B 1 86 ? 10.711 4.828 -9.25 1 74.75 86 SER B C 1
ATOM 3346 O O . SER B 1 86 ? 9.766 4.895 -10.031 1 74.75 86 SER B O 1
ATOM 3348 N N . HIS B 1 87 ? 10.688 5.422 -8.117 1 73.94 87 HIS B N 1
ATOM 3349 C CA . HIS B 1 87 ? 9.562 6.238 -7.676 1 73.94 87 HIS B CA 1
ATOM 3350 C C . HIS B 1 87 ? 9.938 7.715 -7.613 1 73.94 87 HIS B C 1
ATOM 3352 O O . HIS B 1 87 ? 9.367 8.477 -6.832 1 73.94 87 HIS B O 1
ATOM 3358 N N . TYR B 1 88 ? 10.766 8.133 -8.367 1 78.5 88 TYR B N 1
ATOM 3359 C CA . TYR B 1 88 ? 11.352 9.461 -8.398 1 78.5 88 TYR B CA 1
ATOM 3360 C C . TYR B 1 88 ? 10.305 10.516 -8.758 1 78.5 88 TYR B C 1
ATOM 3362 O O . TYR B 1 88 ? 10.383 11.656 -8.297 1 78.5 88 TYR B O 1
ATOM 3370 N N . GLN B 1 89 ? 9.391 10.031 -9.43 1 83.75 89 GLN B N 1
ATOM 3371 C CA . GLN B 1 89 ? 8.391 11 -9.867 1 83.75 89 GLN B CA 1
ATOM 3372 C C . GLN B 1 89 ? 7.637 11.586 -8.688 1 83.75 89 GLN B C 1
ATOM 3374 O O . GLN B 1 89 ? 7.348 12.789 -8.664 1 83.75 89 GLN B O 1
ATOM 3379 N N . MET B 1 90 ? 7.359 10.82 -7.727 1 87.19 90 MET B N 1
ATOM 3380 C CA . MET B 1 90 ? 6.648 11.297 -6.547 1 87.19 90 MET B CA 1
ATOM 3381 C C . MET B 1 90 ? 7.512 12.266 -5.75 1 87.19 90 MET B C 1
ATOM 3383 O O . MET B 1 90 ? 7.02 13.289 -5.262 1 87.19 90 MET B O 1
ATOM 3387 N N . LEU B 1 91 ? 8.766 11.945 -5.586 1 90.31 91 LEU B N 1
ATOM 3388 C CA . LEU B 1 91 ? 9.688 12.812 -4.859 1 90.31 91 LEU B CA 1
ATOM 3389 C C . LEU B 1 91 ? 9.852 14.148 -5.574 1 90.31 91 LEU B C 1
ATOM 3391 O O . LEU B 1 91 ? 9.852 15.203 -4.934 1 90.31 91 LEU B O 1
ATOM 3395 N N . ARG B 1 92 ? 9.953 14.07 -6.855 1 92 92 ARG B N 1
ATOM 3396 C CA . ARG B 1 92 ? 10.117 15.281 -7.648 1 92 92 ARG B CA 1
ATOM 3397 C C . ARG B 1 92 ? 8.859 16.141 -7.609 1 92 92 ARG B C 1
ATOM 3399 O O . ARG B 1 92 ? 8.938 17.375 -7.586 1 92 92 ARG B O 1
ATOM 3406 N N . ASN B 1 93 ? 7.77 15.438 -7.633 1 93.25 93 ASN B N 1
ATOM 3407 C CA . ASN B 1 93 ? 6.504 16.156 -7.516 1 93.25 93 ASN B CA 1
ATOM 3408 C C . ASN B 1 93 ? 6.414 16.922 -6.199 1 93.25 93 ASN B C 1
ATOM 3410 O O . ASN B 1 93 ? 6.055 18.109 -6.184 1 93.25 93 ASN B O 1
ATOM 3414 N N . GLU B 1 94 ? 6.727 16.266 -5.211 1 94.75 94 GLU B N 1
ATOM 3415 C CA . GLU B 1 94 ? 6.707 16.891 -3.895 1 94.75 94 GLU B CA 1
ATOM 3416 C C . GLU B 1 94 ? 7.695 18.047 -3.822 1 94.75 94 GLU B C 1
ATOM 3418 O O . GLU B 1 94 ? 7.355 19.125 -3.322 1 94.75 94 GLU B O 1
ATOM 3423 N N . GLU B 1 95 ? 8.898 17.828 -4.312 1 95.44 95 GLU B N 1
ATOM 3424 C CA . GLU B 1 95 ? 9.883 18.906 -4.379 1 95.44 95 GLU B CA 1
ATOM 3425 C C . GLU B 1 95 ? 9.336 20.109 -5.141 1 95.44 95 GLU B C 1
ATOM 3427 O O . GLU B 1 95 ? 9.477 21.25 -4.695 1 95.44 95 GLU B O 1
ATOM 3432 N N . GLY B 1 96 ? 8.766 19.812 -6.258 1 96.19 96 GLY B N 1
ATOM 3433 C CA . GLY B 1 96 ? 8.227 20.859 -7.098 1 96.19 96 GLY B CA 1
ATOM 3434 C C . GLY B 1 96 ? 7.207 21.734 -6.383 1 96.19 96 GLY B C 1
ATOM 3435 O O . GLY B 1 96 ? 7.289 22.969 -6.434 1 96.19 96 GLY B O 1
ATOM 3436 N N . PHE B 1 97 ? 6.316 21.125 -5.699 1 96.06 97 PHE B N 1
ATOM 3437 C CA . PHE B 1 97 ? 5.277 21.875 -5 1 96.06 97 PHE B CA 1
ATOM 3438 C C . PHE B 1 97 ? 5.867 22.656 -3.83 1 96.06 97 PHE B C 1
ATOM 3440 O O . PHE B 1 97 ? 5.559 23.844 -3.645 1 96.06 97 PHE B O 1
ATOM 3447 N N . LEU B 1 98 ? 6.723 22.016 -3.076 1 97 98 LEU B N 1
ATOM 3448 C CA . LEU B 1 98 ? 7.207 22.641 -1.846 1 97 98 LEU B CA 1
ATOM 3449 C C . LEU B 1 98 ? 8.188 23.766 -2.152 1 97 98 LEU B C 1
ATOM 3451 O O . LEU B 1 98 ? 8.5 24.578 -1.278 1 97 98 LEU B O 1
ATOM 3455 N N . ARG B 1 99 ? 8.609 23.844 -3.354 1 95.88 99 ARG B N 1
ATOM 3456 C CA . ARG B 1 99 ? 9.5 24.922 -3.756 1 95.88 99 ARG B CA 1
ATOM 3457 C C . ARG B 1 99 ? 8.703 26.141 -4.238 1 95.88 99 ARG B C 1
ATOM 3459 O O . ARG B 1 99 ? 9.266 27.203 -4.469 1 95.88 99 ARG B O 1
ATOM 3466 N N . LEU B 1 100 ? 7.492 25.984 -4.391 1 95.62 100 LEU B N 1
ATOM 3467 C CA . LEU B 1 100 ? 6.656 27.109 -4.805 1 95.62 100 LEU B CA 1
ATOM 3468 C C . LEU B 1 100 ? 6.594 28.172 -3.715 1 95.62 100 LEU B C 1
ATOM 3470 O O . LEU B 1 100 ? 6.336 27.859 -2.549 1 95.62 100 LEU B O 1
ATOM 3474 N N . PRO B 1 101 ? 6.695 29.406 -4.109 1 94.75 101 PRO B N 1
ATOM 3475 C CA . PRO B 1 101 ? 6.633 30.484 -3.113 1 94.75 101 PRO B CA 1
ATOM 3476 C C . PRO B 1 101 ? 5.301 30.516 -2.373 1 94.75 101 PRO B C 1
ATOM 3478 O O . PRO B 1 101 ? 5.262 30.844 -1.182 1 94.75 101 PRO B O 1
ATOM 3481 N N . GLY B 1 102 ? 4.309 30.203 -3.131 1 94.75 102 GLY B N 1
ATOM 3482 C CA . GLY B 1 102 ? 2.98 30.219 -2.535 1 94.75 102 GLY B CA 1
ATOM 3483 C C . GLY B 1 102 ? 2.799 29.203 -1.434 1 94.75 102 GLY B C 1
ATOM 3484 O O . GLY B 1 102 ? 1.888 29.312 -0.613 1 94.75 102 GLY B O 1
ATOM 3485 N N . LEU B 1 103 ? 3.662 28.203 -1.38 1 96.19 103 LEU B N 1
ATOM 3486 C CA . LEU B 1 103 ? 3.529 27.141 -0.379 1 96.19 103 LEU B CA 1
ATOM 3487 C C . LEU B 1 103 ? 4.527 27.344 0.756 1 96.19 103 LEU B C 1
ATOM 3489 O O . LEU B 1 103 ? 4.559 26.562 1.705 1 96.19 103 LEU B O 1
ATOM 3493 N N . ASP B 1 104 ? 5.344 28.438 0.615 1 95.5 104 ASP B N 1
ATOM 3494 C CA . ASP B 1 104 ? 6.125 28.828 1.78 1 95.5 104 ASP B CA 1
ATOM 3495 C C . ASP B 1 104 ? 5.234 29.484 2.838 1 95.5 104 ASP B C 1
ATOM 3497 O O . ASP B 1 104 ? 5.078 30.703 2.855 1 95.5 104 ASP B O 1
ATOM 3501 N N . HIS B 1 105 ? 4.66 28.734 3.65 1 95.88 105 HIS B N 1
ATOM 3502 C CA . HIS B 1 105 ? 3.654 29.141 4.629 1 95.88 105 HIS B CA 1
ATOM 3503 C C . HIS B 1 105 ? 3.789 28.328 5.914 1 95.88 105 HIS B C 1
ATOM 3505 O O . HIS B 1 105 ? 4.211 27.172 5.883 1 95.88 105 HIS B O 1
ATOM 3511 N N . GLN B 1 106 ? 3.406 28.875 7.008 1 95.38 106 GLN B N 1
ATOM 3512 C CA . GLN B 1 106 ? 3.568 28.25 8.312 1 95.38 106 GLN B CA 1
ATOM 3513 C C . GLN B 1 106 ? 2.732 26.984 8.422 1 95.38 106 GLN B C 1
ATOM 3515 O O . GLN B 1 106 ? 2.998 26.125 9.266 1 95.38 106 GLN B O 1
ATOM 3520 N N . SER B 1 107 ? 1.729 26.797 7.566 1 95.44 107 SER B N 1
ATOM 3521 C CA . SER B 1 107 ? 0.838 25.656 7.629 1 95.44 107 SER B CA 1
ATOM 3522 C C . SER B 1 107 ? 1.319 24.531 6.715 1 95.44 107 SER B C 1
ATOM 3524 O O . SER B 1 107 ? 0.648 23.5 6.574 1 95.44 107 SER B O 1
ATOM 3526 N N . ILE B 1 108 ? 2.439 24.688 6.094 1 97.56 108 ILE B N 1
ATOM 3527 C CA . ILE B 1 108 ? 2.994 23.719 5.156 1 97.56 108 ILE B CA 1
ATOM 3528 C C . ILE B 1 108 ? 4.418 23.359 5.574 1 97.56 108 ILE B C 1
ATOM 3530 O O . ILE B 1 108 ? 5.203 24.234 5.949 1 97.56 108 ILE B O 1
ATOM 3534 N N . VAL B 1 109 ? 4.711 22.141 5.543 1 97.94 109 VAL B N 1
ATOM 3535 C CA . VAL B 1 109 ? 6.062 21.688 5.855 1 97.94 109 VAL B CA 1
ATOM 3536 C C . VAL B 1 109 ? 7.059 22.344 4.898 1 97.94 109 VAL B C 1
ATOM 3538 O O . VAL B 1 109 ? 6.789 22.453 3.703 1 97.94 109 VAL B O 1
ATOM 3541 N N . ARG B 1 110 ? 8.164 22.625 5.367 1 97.25 110 ARG B N 1
ATOM 3542 C CA . ARG B 1 110 ? 9.125 23.375 4.562 1 97.25 110 ARG B CA 1
ATOM 3543 C C . ARG B 1 110 ? 10.086 22.438 3.84 1 97.25 110 ARG B C 1
ATOM 3545 O O . ARG B 1 110 ? 10.547 21.453 4.414 1 97.25 110 ARG B O 1
ATOM 3552 N N . TYR B 1 111 ? 10.367 22.859 2.68 1 97.19 111 TYR B N 1
ATOM 3553 C CA . TYR B 1 111 ? 11.438 22.234 1.902 1 97.19 111 TYR B CA 1
ATOM 3554 C C . TYR B 1 111 ? 12.805 22.641 2.434 1 97.19 111 TYR B C 1
ATOM 3556 O O . TYR B 1 111 ? 13.023 23.812 2.781 1 97.19 111 TYR B O 1
ATOM 3564 N N . VAL B 1 112 ? 13.727 21.703 2.477 1 97.06 112 VAL B N 1
ATOM 3565 C CA . VAL B 1 112 ? 15.062 22.016 2.963 1 97.06 112 VAL B CA 1
ATOM 3566 C C . VAL B 1 112 ? 16.078 21.812 1.846 1 97.06 112 VAL B C 1
ATOM 3568 O O . VAL B 1 112 ? 16.828 22.719 1.502 1 97.06 112 VAL B O 1
ATOM 3571 N N . ASP B 1 113 ? 16.109 20.531 1.281 1 96.81 113 ASP B N 1
ATOM 3572 C CA . ASP B 1 113 ? 17.062 20.234 0.227 1 96.81 113 ASP B CA 1
ATOM 3573 C C . ASP B 1 113 ? 16.641 18.984 -0.556 1 96.81 113 ASP B C 1
ATOM 3575 O O . ASP B 1 113 ? 15.672 18.328 -0.199 1 96.81 113 ASP B O 1
ATOM 3579 N N . PHE B 1 114 ? 17.344 18.781 -1.653 1 96.12 114 PHE B N 1
ATOM 3580 C CA . PHE B 1 114 ? 17.125 17.625 -2.5 1 96.12 114 PHE B CA 1
ATOM 3581 C C . PHE B 1 114 ? 18.438 17.031 -2.984 1 96.12 114 PHE B C 1
ATOM 3583 O O . PHE B 1 114 ? 19.375 17.766 -3.318 1 96.12 114 PHE B O 1
ATOM 3590 N N . ALA B 1 115 ? 18.578 15.727 -2.93 1 95.75 115 ALA B N 1
ATOM 3591 C CA . ALA B 1 115 ? 19.75 15.023 -3.438 1 95.75 115 ALA B CA 1
ATOM 3592 C C . ALA B 1 115 ? 19.359 13.68 -4.051 1 95.75 115 ALA B C 1
ATOM 3594 O O . ALA B 1 115 ? 18.219 13.234 -3.926 1 95.75 115 ALA B O 1
ATOM 3595 N N . GLU B 1 116 ? 20.234 13.109 -4.848 1 93 116 GLU B N 1
ATOM 3596 C CA . GLU B 1 116 ? 20.016 11.773 -5.402 1 93 116 GLU B CA 1
ATOM 3597 C C . GLU B 1 116 ? 21.328 11.016 -5.539 1 93 116 GLU B C 1
ATOM 3599 O O . GLU B 1 116 ? 22.406 11.625 -5.633 1 93 116 GLU B O 1
ATOM 3604 N N . ASP B 1 117 ? 21.312 9.75 -5.387 1 90.44 117 ASP B N 1
ATOM 3605 C CA . ASP B 1 117 ? 22.438 8.883 -5.727 1 90.44 117 ASP B CA 1
ATOM 3606 C C . ASP B 1 117 ? 22.016 7.812 -6.734 1 90.44 117 ASP B C 1
ATOM 3608 O O . ASP B 1 117 ? 21.047 8 -7.48 1 90.44 117 ASP B O 1
ATOM 3612 N N . GLU B 1 118 ? 22.812 6.754 -6.812 1 85.38 118 GLU B N 1
ATOM 3613 C CA . GLU B 1 118 ? 22.578 5.75 -7.848 1 85.38 118 GLU B CA 1
ATOM 3614 C C . GLU B 1 118 ? 21.25 5.016 -7.613 1 85.38 118 GLU B C 1
ATOM 3616 O O . GLU B 1 118 ? 20.578 4.617 -8.562 1 85.38 118 GLU B O 1
ATOM 3621 N N . ASN B 1 119 ? 20.828 4.965 -6.348 1 87 119 ASN B N 1
ATOM 3622 C CA . ASN B 1 119 ? 19.719 4.074 -6.035 1 87 119 ASN B CA 1
ATOM 3623 C C . ASN B 1 119 ? 18.516 4.84 -5.469 1 87 119 ASN B C 1
ATOM 3625 O O . ASN B 1 119 ? 17.375 4.398 -5.594 1 87 119 ASN B O 1
ATOM 3629 N N . PHE B 1 120 ? 18.859 6.012 -4.879 1 92 120 PHE B N 1
ATOM 3630 C CA . PHE B 1 120 ? 17.812 6.652 -4.094 1 92 120 PHE B CA 1
ATOM 3631 C C . PHE B 1 120 ? 17.75 8.148 -4.379 1 92 120 PHE B C 1
ATOM 3633 O O . PHE B 1 120 ? 18.766 8.75 -4.75 1 92 120 PHE B O 1
ATOM 3640 N N . GLY B 1 121 ? 16.531 8.68 -4.27 1 93.62 121 GLY B N 1
ATOM 3641 C CA . GLY B 1 121 ? 16.328 10.109 -4.078 1 93.62 121 GLY B CA 1
ATOM 3642 C C . GLY B 1 121 ? 16.109 10.492 -2.625 1 93.62 121 GLY B C 1
ATOM 3643 O O . GLY B 1 121 ? 15.547 9.711 -1.854 1 93.62 121 GLY B O 1
ATOM 3644 N N . TYR B 1 122 ? 16.578 11.703 -2.332 1 96.38 122 TYR B N 1
ATOM 3645 C CA . TYR B 1 122 ? 16.484 12.203 -0.965 1 96.38 122 TYR B CA 1
ATOM 3646 C C . TYR B 1 122 ? 15.836 13.578 -0.936 1 96.38 122 TYR B C 1
ATOM 3648 O O . TYR B 1 122 ? 16.312 14.508 -1.601 1 96.38 122 TYR B O 1
ATOM 3656 N N . LEU B 1 123 ? 14.805 13.688 -0.227 1 97.06 123 LEU B N 1
ATOM 3657 C CA . LEU B 1 123 ? 14.148 14.969 -0.002 1 97.06 123 LEU B CA 1
ATOM 3658 C C . LEU B 1 123 ? 14.258 15.391 1.46 1 97.06 123 LEU B C 1
ATOM 3660 O O . LEU B 1 123 ? 13.758 14.703 2.35 1 97.06 123 LEU B O 1
ATOM 3664 N N . GLY B 1 124 ? 14.984 16.469 1.662 1 97.81 124 GLY B N 1
ATOM 3665 C CA . GLY B 1 124 ? 15.055 17.047 2.996 1 97.81 124 GLY B CA 1
ATOM 3666 C C . GLY B 1 124 ? 13.875 17.938 3.332 1 97.81 124 GLY B C 1
ATOM 3667 O O . GLY B 1 124 ? 13.555 18.859 2.578 1 97.81 124 GLY B O 1
ATOM 3668 N N . LEU B 1 125 ? 13.273 17.703 4.488 1 98.25 125 LEU B N 1
ATOM 3669 C CA . LEU B 1 125 ? 12.102 18.438 4.918 1 98.25 125 LEU B CA 1
ATOM 3670 C C . LEU B 1 125 ? 12.266 18.953 6.344 1 98.25 125 LEU B C 1
ATOM 3672 O O . LEU B 1 125 ? 13.094 18.438 7.102 1 98.25 125 LEU B O 1
ATOM 3676 N N . GLN B 1 126 ? 11.508 19.922 6.629 1 97.69 126 GLN B N 1
ATOM 3677 C CA . GLN B 1 126 ? 11.422 20.391 8.008 1 97.69 126 GLN B CA 1
ATOM 3678 C C . GLN B 1 126 ? 11.117 19.25 8.961 1 97.69 126 GLN B C 1
ATOM 3680 O O . GLN B 1 126 ? 10.203 18.453 8.719 1 97.69 126 GLN B O 1
ATOM 3685 N N . LEU B 1 127 ? 11.891 19.156 10.016 1 97.94 127 LEU B N 1
ATOM 3686 C CA . LEU B 1 127 ? 11.633 18.141 11.039 1 97.94 127 LEU B CA 1
ATOM 3687 C C . LEU B 1 127 ? 10.547 18.609 12 1 97.94 127 LEU B C 1
ATOM 3689 O O . LEU B 1 127 ? 10.664 19.688 12.602 1 97.94 127 LEU B O 1
ATOM 3693 N N . CYS B 1 128 ? 9.484 17.828 12.125 1 96.75 128 CYS B N 1
ATOM 3694 C CA . CYS B 1 128 ? 8.398 18.125 13.055 1 96.75 128 CYS B CA 1
ATOM 3695 C C . CYS B 1 128 ? 8.383 17.109 14.203 1 96.75 128 CYS B C 1
ATOM 3697 O O . CYS B 1 128 ? 9.109 16.125 14.172 1 96.75 128 CYS B O 1
ATOM 3699 N N . GLU B 1 129 ? 7.586 17.406 15.18 1 95 129 GLU B N 1
ATOM 3700 C CA . GLU B 1 129 ? 7.613 16.625 16.406 1 95 129 GLU B CA 1
ATOM 3701 C C . GLU B 1 129 ? 6.719 15.391 16.297 1 95 129 GLU B C 1
ATOM 3703 O O . GLU B 1 129 ? 7.137 14.281 16.641 1 95 129 GLU B O 1
ATOM 3708 N N . TYR B 1 130 ? 5.516 15.609 15.789 1 94 130 TYR B N 1
ATOM 3709 C CA . TYR B 1 130 ? 4.527 14.539 15.797 1 94 130 TYR B CA 1
ATOM 3710 C C . TYR B 1 130 ? 3.646 14.602 14.555 1 94 130 TYR B C 1
ATOM 3712 O O . TYR B 1 130 ? 3.58 15.633 13.883 1 94 130 TYR B O 1
ATOM 3720 N N . THR B 1 131 ? 3.061 13.445 14.32 1 94.44 131 THR B N 1
ATOM 3721 C CA . THR B 1 131 ? 1.909 13.469 13.422 1 94.44 131 THR B CA 1
ATOM 3722 C C . THR B 1 131 ? 0.637 13.828 14.188 1 94.44 131 THR B C 1
ATOM 3724 O O . THR B 1 131 ? 0.567 13.648 15.406 1 94.44 131 THR B O 1
ATOM 3727 N N . LEU B 1 132 ? -0.306 14.328 13.453 1 95.19 132 LEU B N 1
ATOM 3728 C CA . LEU B 1 132 ? -1.607 14.57 14.062 1 95.19 132 LEU B CA 1
ATOM 3729 C C . LEU B 1 132 ? -2.176 13.297 14.672 1 95.19 132 LEU B C 1
ATOM 3731 O O . LEU B 1 132 ? -2.77 13.328 15.75 1 95.19 132 LEU B O 1
ATOM 3735 N N . GLU B 1 133 ? -1.996 12.172 14.008 1 94.38 133 GLU B N 1
ATOM 3736 C CA . GLU B 1 133 ? -2.467 10.891 14.523 1 94.38 133 GLU B CA 1
ATOM 3737 C C . GLU B 1 133 ? -1.874 10.602 15.898 1 94.38 133 GLU B C 1
ATOM 3739 O O . GLU B 1 133 ? -2.596 10.227 16.828 1 94.38 133 GLU B O 1
ATOM 3744 N N . GLU B 1 134 ? -0.606 10.781 16 1 92 134 GLU B N 1
ATOM 3745 C CA . GLU B 1 134 ? 0.068 10.539 17.281 1 92 134 GLU B CA 1
ATOM 3746 C C . GLU B 1 134 ? -0.445 11.484 18.359 1 92 134 GLU B C 1
ATOM 3748 O O . GLU B 1 134 ? -0.626 11.086 19.516 1 92 134 GLU B O 1
ATOM 3753 N N . CYS B 1 135 ? -0.608 12.695 17.969 1 91.19 135 CYS B N 1
ATOM 3754 C CA . CYS B 1 135 ? -1.062 13.711 18.906 1 91.19 135 CYS B CA 1
ATOM 3755 C C . CYS B 1 135 ? -2.443 13.375 19.453 1 91.19 135 CYS B C 1
ATOM 3757 O O . CYS B 1 135 ? -2.689 13.5 20.656 1 91.19 135 CYS B O 1
ATOM 3759 N N . ILE B 1 136 ? -3.311 12.93 18.609 1 92.06 136 ILE B N 1
ATOM 3760 C CA . ILE B 1 136 ? -4.688 12.633 19 1 92.06 136 ILE B CA 1
ATOM 3761 C C . ILE B 1 136 ? -4.73 11.344 19.812 1 92.06 136 ILE B C 1
ATOM 3763 O O . ILE B 1 136 ? -5.445 11.25 20.812 1 92.06 136 ILE B O 1
ATOM 3767 N N . ARG B 1 137 ? -4.02 10.344 19.406 1 88 137 ARG B N 1
ATOM 3768 C CA . ARG B 1 137 ? -4.027 9.047 20.078 1 88 137 ARG B CA 1
ATOM 3769 C C . ARG B 1 137 ? -3.395 9.141 21.469 1 88 137 ARG B C 1
ATOM 3771 O O . ARG B 1 137 ? -3.846 8.477 22.406 1 88 137 ARG B O 1
ATOM 3778 N N . ASN B 1 138 ? -2.387 9.828 21.562 1 81.06 138 ASN B N 1
ATOM 3779 C CA . ASN B 1 138 ? -1.662 9.906 22.828 1 81.06 138 ASN B CA 1
ATOM 3780 C C . ASN B 1 138 ? -2.24 10.984 23.734 1 81.06 138 ASN B C 1
ATOM 3782 O O . ASN B 1 138 ? -1.818 11.117 24.891 1 81.06 138 ASN B O 1
ATOM 3786 N N . ASN B 1 139 ? -3.326 11.578 23.391 1 64.5 139 ASN B N 1
ATOM 3787 C CA . ASN B 1 139 ? -4 12.633 24.141 1 64.5 139 ASN B CA 1
ATOM 3788 C C . ASN B 1 139 ? -3.02 13.703 24.609 1 64.5 139 ASN B C 1
ATOM 3790 O O . ASN B 1 139 ? -3.184 14.273 25.688 1 64.5 139 ASN B O 1
ATOM 3794 N N . ASP B 1 140 ? -1.89 13.641 24.078 1 56.56 140 ASP B N 1
ATOM 3795 C CA . ASP B 1 140 ? -0.78 14.406 24.641 1 56.56 140 ASP B CA 1
ATOM 3796 C C . ASP B 1 140 ? -0.922 15.891 24.312 1 56.56 140 ASP B C 1
ATOM 3798 O O . ASP B 1 140 ? -0.16 16.719 24.828 1 56.56 140 ASP B O 1
ATOM 3802 N N . GLY B 1 141 ? -1.693 16.234 23.469 1 53.28 141 GLY B N 1
ATOM 3803 C CA . GLY B 1 141 ? -1.141 17.5 23 1 53.28 141 GLY B CA 1
ATOM 3804 C C . GLY B 1 141 ? -1.842 18.719 23.594 1 53.28 141 GLY B C 1
ATOM 3805 O O . GLY B 1 141 ? -1.507 19.859 23.266 1 53.28 141 GLY B O 1
ATOM 3806 N N . GLY B 1 142 ? -2.533 18.484 24.734 1 60.72 142 GLY B N 1
ATOM 3807 C CA . GLY B 1 142 ? -2.977 19.75 25.297 1 60.72 142 GLY B CA 1
ATOM 3808 C C . GLY B 1 142 ? -3.426 20.75 24.25 1 60.72 142 GLY B C 1
ATOM 3809 O O . GLY B 1 142 ? -3.67 21.922 24.562 1 60.72 142 GLY B O 1
ATOM 3810 N N . LEU B 1 143 ? -3.367 20.328 23 1 63.78 143 LEU B N 1
ATOM 3811 C CA . LEU B 1 143 ? -3.756 21.281 21.953 1 63.78 143 LEU B CA 1
ATOM 3812 C C . LEU B 1 143 ? -5.273 21.406 21.875 1 63.78 143 LEU B C 1
ATOM 3814 O O . LEU B 1 143 ? -5.988 20.406 22.031 1 63.78 143 LEU B O 1
ATOM 3818 N N . LEU B 1 144 ? -5.602 22.625 21.75 1 79.94 144 LEU B N 1
ATOM 3819 C CA . LEU B 1 144 ? -7.023 22.875 21.547 1 79.94 144 LEU B CA 1
ATOM 3820 C C . LEU B 1 144 ? -7.492 22.344 20.203 1 79.94 144 LEU B C 1
ATOM 3822 O O . LEU B 1 144 ? -6.965 22.719 19.156 1 79.94 144 LEU B O 1
ATOM 3826 N N . LYS B 1 145 ? -8.375 21.438 20.25 1 88.38 145 LYS B N 1
ATOM 3827 C CA . LYS B 1 145 ? -8.906 20.766 19.062 1 88.38 145 LYS B CA 1
ATOM 3828 C C . LYS B 1 145 ? -9.445 21.781 18.062 1 88.38 145 LYS B C 1
ATOM 3830 O O . LYS B 1 145 ? -9.273 21.609 16.844 1 88.38 145 LYS B O 1
ATOM 3835 N N . GLU B 1 146 ? -10.016 22.844 18.594 1 89.69 146 GLU B N 1
ATOM 3836 C CA . GLU B 1 146 ? -10.562 23.875 17.703 1 89.69 146 GLU B CA 1
ATOM 3837 C C . GLU B 1 146 ? -9.453 24.578 16.922 1 89.69 146 GLU B C 1
ATOM 3839 O O . GLU B 1 146 ? -9.625 24.891 15.742 1 89.69 146 GLU B O 1
ATOM 3844 N N . THR B 1 147 ? -8.406 24.781 17.609 1 91.19 147 THR B N 1
ATOM 3845 C CA . THR B 1 147 ? -7.262 25.406 16.969 1 91.19 147 THR B CA 1
ATOM 3846 C C . THR B 1 147 ? -6.699 24.516 15.867 1 91.19 147 THR B C 1
ATOM 3848 O O . THR B 1 147 ? -6.363 24.984 14.781 1 91.19 147 THR B O 1
ATOM 3851 N N . LEU B 1 148 ? -6.625 23.266 16.188 1 92.62 148 LEU B N 1
ATOM 3852 C CA . LEU B 1 148 ? -6.141 22.312 15.203 1 92.62 148 LEU B CA 1
ATOM 3853 C C . LEU B 1 148 ? -7.031 22.312 13.969 1 92.62 148 LEU B C 1
ATOM 3855 O O . LEU B 1 148 ? -6.535 22.297 12.836 1 92.62 148 LEU B O 1
ATOM 3859 N N . VAL B 1 149 ? -8.266 22.312 14.195 1 94.5 149 VAL B N 1
ATOM 3860 C CA . VAL B 1 149 ? -9.234 22.328 13.102 1 94.5 149 VAL B CA 1
ATOM 3861 C C . VAL B 1 149 ? -9.031 23.562 12.234 1 94.5 149 VAL B C 1
ATOM 3863 O O . VAL B 1 149 ? -8.984 23.469 11.008 1 94.5 149 VAL B O 1
ATOM 3866 N N . TYR B 1 150 ? -8.875 24.656 12.914 1 94.56 150 TYR B N 1
ATOM 3867 C CA . TYR B 1 150 ? -8.656 25.922 12.195 1 94.56 150 TYR B CA 1
ATOM 3868 C C . TYR B 1 150 ? -7.402 25.844 11.344 1 94.56 150 TYR B C 1
ATOM 3870 O O . TYR B 1 150 ? -7.418 26.25 10.172 1 94.56 150 TYR B O 1
ATOM 3878 N N . GLN B 1 151 ? -6.422 25.359 11.906 1 94.5 151 GLN B N 1
ATOM 3879 C CA . GLN B 1 151 ? -5.137 25.297 11.219 1 94.5 151 GLN B CA 1
ATOM 3880 C C . GLN B 1 151 ? -5.195 24.359 10.016 1 94.5 151 GLN B C 1
ATOM 3882 O O . GLN B 1 151 ? -4.598 24.641 8.977 1 94.5 151 GLN B O 1
ATOM 3887 N N . VAL B 1 152 ? -5.859 23.25 10.125 1 95.12 152 VAL B N 1
ATOM 3888 C CA . VAL B 1 152 ? -6.043 22.328 9.008 1 95.12 152 VAL B CA 1
ATOM 3889 C C . VAL B 1 152 ? -6.762 23.047 7.867 1 95.12 152 VAL B C 1
ATOM 3891 O O . VAL B 1 152 ? -6.332 22.969 6.711 1 95.12 152 VAL B O 1
ATOM 3894 N N . LEU B 1 153 ? -7.809 23.734 8.18 1 95.81 153 LEU B N 1
ATOM 3895 C CA . LEU B 1 153 ? -8.57 24.453 7.156 1 95.81 153 LEU B CA 1
ATOM 3896 C C . LEU B 1 153 ? -7.734 25.547 6.523 1 95.81 153 LEU B C 1
ATOM 3898 O O . LEU B 1 153 ? -7.82 25.781 5.316 1 95.81 153 LEU B O 1
ATOM 3902 N N . GLU B 1 154 ? -6.945 26.188 7.289 1 94.88 154 GLU B N 1
ATOM 3903 C CA . GLU B 1 154 ? -6.047 27.203 6.766 1 94.88 154 GLU B CA 1
ATOM 3904 C C . GLU B 1 154 ? -5.055 26.609 5.77 1 94.88 154 GLU B C 1
ATOM 3906 O O . GLU B 1 154 ? -4.758 27.219 4.742 1 94.88 154 GLU B O 1
ATOM 3911 N N . SER B 1 155 ? -4.539 25.469 6.129 1 95.56 155 SER B N 1
ATOM 3912 C CA . SER B 1 155 ? -3.605 24.812 5.219 1 95.56 155 SER B CA 1
ATOM 3913 C C . SER B 1 155 ? -4.254 24.547 3.869 1 95.56 155 SER B C 1
ATOM 3915 O O . SER B 1 155 ? -3.625 24.719 2.824 1 95.56 155 SER B O 1
ATOM 3917 N N . LEU B 1 156 ? -5.465 24.109 3.863 1 94.81 156 LEU B N 1
ATOM 3918 C CA . LEU B 1 156 ? -6.184 23.844 2.623 1 94.81 156 LEU B CA 1
ATOM 3919 C C . LEU B 1 156 ? -6.426 25.141 1.847 1 94.81 156 LEU B C 1
ATOM 3921 O O . LEU B 1 156 ? -6.367 25.156 0.615 1 94.81 156 LEU B O 1
ATOM 3925 N N . LYS B 1 157 ? -6.738 26.188 2.592 1 94.94 157 LYS B N 1
ATOM 3926 C CA . LYS B 1 157 ? -6.922 27.484 1.945 1 94.94 157 LYS B CA 1
ATOM 3927 C C . LYS B 1 157 ? -5.672 27.891 1.17 1 94.94 157 LYS B C 1
ATOM 3929 O O . LYS B 1 157 ? -5.77 28.359 0.032 1 94.94 157 LYS B O 1
ATOM 3934 N N . VAL B 1 158 ? -4.535 27.688 1.747 1 95.81 158 VAL B N 1
ATOM 3935 C CA . VAL B 1 158 ? -3.27 28.031 1.109 1 95.81 158 VAL B CA 1
ATOM 3936 C C . VAL B 1 158 ? -3.141 27.297 -0.22 1 95.81 158 VAL B C 1
ATOM 3938 O O . VAL B 1 158 ? -2.736 27.875 -1.228 1 95.81 158 VAL B O 1
ATOM 3941 N N . LEU B 1 159 ? -3.479 26 -0.243 1 95.19 159 LEU B N 1
ATOM 3942 C CA . LEU B 1 159 ? -3.379 25.188 -1.452 1 95.19 159 LEU B CA 1
ATOM 3943 C C . LEU B 1 159 ? -4.387 25.641 -2.498 1 95.19 159 LEU B C 1
ATOM 3945 O O . LEU B 1 159 ? -4.035 25.844 -3.664 1 95.19 159 LEU B O 1
ATOM 3949 N N . HIS B 1 160 ? -5.562 25.875 -2.076 1 91.75 160 HIS B N 1
ATOM 3950 C CA . HIS B 1 160 ? -6.664 26.094 -3.006 1 91.75 160 HIS B CA 1
ATOM 3951 C C . HIS B 1 160 ? -6.637 27.516 -3.562 1 91.75 160 HIS B C 1
ATOM 3953 O O . HIS B 1 160 ? -7.238 27.781 -4.602 1 91.75 160 HIS B O 1
ATOM 3959 N N . CYS B 1 161 ? -5.945 28.375 -2.912 1 90.81 161 CYS B N 1
ATOM 3960 C CA . CYS B 1 161 ? -5.863 29.766 -3.361 1 90.81 161 CYS B CA 1
ATOM 3961 C C . CYS B 1 161 ? -4.758 29.938 -4.395 1 90.81 161 CYS B C 1
ATOM 3963 O O . CYS B 1 161 ? -4.66 30.984 -5.039 1 90.81 161 CYS B O 1
ATOM 3965 N N . GLU B 1 162 ? -3.943 28.906 -4.52 1 92.38 162 GLU B N 1
ATOM 3966 C CA . GLU B 1 162 ? -2.957 28.969 -5.59 1 92.38 162 GLU B CA 1
ATOM 3967 C C . GLU B 1 162 ? -3.631 29.078 -6.957 1 92.38 162 GLU B C 1
ATOM 3969 O O . GLU B 1 162 ? -4.805 28.734 -7.102 1 92.38 162 GLU B O 1
ATOM 3974 N N . LYS B 1 163 ? -2.848 29.625 -7.961 1 89.44 163 LYS B N 1
ATOM 3975 C CA . LYS B 1 163 ? -3.348 29.75 -9.328 1 89.44 163 LYS B CA 1
ATOM 3976 C C . LYS B 1 163 ? -2.434 29.031 -10.32 1 89.44 163 LYS B C 1
ATOM 3978 O O . LYS B 1 163 ? -1.367 29.547 -10.664 1 89.44 163 LYS B O 1
ATOM 3983 N N . PRO B 1 164 ? -2.875 27.906 -10.781 1 89.88 164 PRO B N 1
ATOM 3984 C CA . PRO B 1 164 ? -4.121 27.188 -10.492 1 89.88 164 PRO B CA 1
ATOM 3985 C C . PRO B 1 164 ? -4.113 26.531 -9.117 1 89.88 164 PRO B C 1
ATOM 3987 O O . PRO B 1 164 ? -3.045 26.312 -8.539 1 89.88 164 PRO B O 1
ATOM 3990 N N . PRO B 1 165 ? -5.277 26.141 -8.641 1 91 165 PRO B N 1
ATOM 3991 C CA . PRO B 1 165 ? -5.352 25.516 -7.32 1 91 165 PRO B CA 1
ATOM 3992 C C . PRO B 1 165 ? -4.598 24.188 -7.25 1 91 165 PRO B C 1
ATOM 3994 O O . PRO B 1 165 ? -4.441 23.5 -8.266 1 91 165 PRO B O 1
ATOM 3997 N N . ILE B 1 166 ? -4.152 23.891 -6.047 1 92.81 166 ILE B N 1
ATOM 3998 C CA . ILE B 1 166 ? -3.445 22.641 -5.797 1 92.81 166 ILE B CA 1
ATOM 3999 C C . ILE B 1 166 ? -4.332 21.703 -4.984 1 92.81 166 ILE B C 1
ATOM 4001 O O . ILE B 1 166 ? -4.93 22.109 -3.986 1 92.81 166 ILE B O 1
ATOM 4005 N N . LEU B 1 167 ? -4.453 20.531 -5.453 1 91.38 167 LEU B N 1
ATOM 4006 C CA . LEU B 1 167 ? -5.109 19.469 -4.707 1 91.38 167 LEU B CA 1
ATOM 4007 C C . LEU B 1 167 ? -4.082 18.594 -4.004 1 91.38 167 LEU B C 1
ATOM 4009 O O . LEU B 1 167 ? -3.148 18.094 -4.637 1 91.38 167 LEU B O 1
ATOM 4013 N N . HIS B 1 168 ? -4.242 18.438 -2.723 1 92.94 168 HIS B N 1
ATOM 4014 C CA . HIS B 1 168 ? -3.293 17.625 -1.97 1 92.94 168 HIS B CA 1
ATOM 4015 C C . HIS B 1 168 ? -3.41 16.156 -2.346 1 92.94 168 HIS B C 1
ATOM 4017 O O . HIS B 1 168 ? -2.408 15.508 -2.656 1 92.94 168 HIS B O 1
ATOM 4023 N N . ARG B 1 169 ? -4.664 15.547 -2.225 1 91.06 169 ARG B N 1
ATOM 4024 C CA . ARG B 1 169 ? -5.09 14.25 -2.736 1 91.06 169 ARG B CA 1
ATOM 4025 C C . ARG B 1 169 ? -4.754 13.133 -1.749 1 91.06 169 ARG B C 1
ATOM 4027 O O . ARG B 1 169 ? -5.098 11.969 -1.977 1 91.06 169 ARG B O 1
ATOM 4034 N N . ASP B 1 170 ? -4.137 13.453 -0.618 1 92.5 170 ASP B N 1
ATOM 4035 C CA . ASP B 1 170 ? -3.854 12.43 0.384 1 92.5 170 ASP B CA 1
ATOM 4036 C C . ASP B 1 170 ? -3.971 13 1.797 1 92.5 170 ASP B C 1
ATOM 4038 O O . ASP B 1 170 ? -3.096 12.773 2.635 1 92.5 170 ASP B O 1
ATOM 4042 N N . LEU B 1 171 ? -4.922 13.727 2.027 1 95.31 171 LEU B N 1
ATOM 4043 C CA . LEU B 1 171 ? -5.188 14.289 3.348 1 95.31 171 LEU B CA 1
ATOM 4044 C C . LEU B 1 171 ? -5.594 13.195 4.328 1 95.31 171 LEU B C 1
ATOM 4046 O O . LEU B 1 171 ? -6.504 12.406 4.051 1 95.31 171 LEU B O 1
ATOM 4050 N N . LYS B 1 172 ? -4.859 13.078 5.418 1 95.5 172 LYS B N 1
ATOM 4051 C CA . LYS B 1 172 ? -5.078 12.117 6.5 1 95.5 172 LYS B CA 1
ATOM 4052 C C . LYS B 1 172 ? -4.281 12.508 7.742 1 95.5 172 LYS B C 1
ATOM 4054 O O . LYS B 1 172 ? -3.385 13.352 7.672 1 95.5 172 LYS B O 1
ATOM 4059 N N . PRO B 1 173 ? -4.629 11.953 8.891 1 96 173 PRO B N 1
ATOM 4060 C CA . PRO B 1 173 ? -3.975 12.359 10.133 1 96 173 PRO B CA 1
ATOM 4061 C C . PRO B 1 173 ? -2.459 12.188 10.086 1 96 173 PRO B C 1
ATOM 4063 O O . PRO B 1 173 ? -1.726 12.969 10.703 1 96 173 PRO B O 1
ATOM 4066 N N . GLN B 1 174 ? -1.998 11.195 9.273 1 94.81 174 GLN B N 1
ATOM 4067 C CA . GLN B 1 174 ? -0.573 10.891 9.211 1 94.81 174 GLN B CA 1
ATOM 4068 C C . GLN B 1 174 ? 0.182 11.953 8.414 1 94.81 174 GLN B C 1
ATOM 4070 O O . GLN B 1 174 ? 1.402 12.07 8.539 1 94.81 174 GLN B O 1
ATOM 4075 N N . ASN B 1 175 ? -0.531 12.734 7.59 1 95.81 175 ASN B N 1
ATOM 4076 C CA . ASN B 1 175 ? 0.121 13.703 6.715 1 95.81 175 ASN B CA 1
ATOM 4077 C C . ASN B 1 175 ? -0.03 15.125 7.242 1 95.81 175 ASN B C 1
ATOM 4079 O O . ASN B 1 175 ? 0.293 16.094 6.547 1 95.81 175 ASN B O 1
ATOM 4083 N N . VAL B 1 176 ? -0.584 15.234 8.398 1 97.12 176 VAL B N 1
ATOM 4084 C CA . VAL B 1 176 ? -0.589 16.484 9.148 1 97.12 176 VAL B CA 1
ATOM 4085 C C . VAL B 1 176 ? 0.38 16.391 10.328 1 97.12 176 VAL B C 1
ATOM 4087 O O . VAL B 1 176 ? 0.204 15.547 11.219 1 97.12 176 VAL B O 1
ATOM 4090 N N . LEU B 1 177 ? 1.354 17.25 10.289 1 96.69 177 LEU B N 1
ATOM 4091 C CA . LEU B 1 177 ? 2.406 17.203 11.297 1 96.69 177 LEU B CA 1
ATOM 4092 C C . LEU B 1 177 ? 2.256 18.344 12.297 1 96.69 177 LEU B C 1
ATOM 4094 O O . LEU B 1 177 ? 1.641 19.359 11.984 1 96.69 177 LEU B O 1
ATOM 4098 N N . ILE B 1 178 ? 2.793 18.094 13.43 1 94.44 178 ILE B N 1
ATOM 4099 C CA . ILE B 1 178 ? 2.812 19.109 14.477 1 94.44 178 ILE B CA 1
ATOM 4100 C C . ILE B 1 178 ? 4.254 19.531 14.758 1 94.44 178 ILE B C 1
ATOM 4102 O O . ILE B 1 178 ? 5.082 18.703 15.141 1 94.44 178 ILE B O 1
ATOM 4106 N N . GLY B 1 179 ? 4.48 20.781 14.594 1 91.56 179 GLY B N 1
ATOM 4107 C CA . GLY B 1 179 ? 5.809 21.312 14.852 1 91.56 179 GLY B CA 1
ATOM 4108 C C . GLY B 1 179 ? 6.055 21.625 16.312 1 91.56 179 GLY B C 1
ATOM 4109 O O . GLY B 1 179 ? 5.18 21.406 17.156 1 91.56 179 GLY B O 1
ATOM 4110 N N . LYS B 1 180 ? 7.273 22.125 16.547 1 85.5 180 LYS B N 1
ATOM 4111 C CA . LYS B 1 180 ? 7.68 22.453 17.906 1 85.5 180 LYS B CA 1
ATOM 4112 C C . LYS B 1 180 ? 6.797 23.547 18.5 1 85.5 180 LYS B C 1
ATOM 4114 O O . LYS B 1 180 ? 6.52 23.562 19.703 1 85.5 180 LYS B O 1
ATOM 4119 N N . GLU B 1 181 ? 6.328 24.438 17.688 1 85.19 181 GLU B N 1
ATOM 4120 C CA . GLU B 1 181 ? 5.496 25.547 18.125 1 85.19 181 GLU B CA 1
ATOM 4121 C C . GLU B 1 181 ? 4.027 25.141 18.203 1 85.19 181 GLU B C 1
ATOM 4123 O O . GLU B 1 181 ? 3.148 26 18.328 1 85.19 181 GLU B O 1
ATOM 4128 N N . LYS B 1 182 ? 3.725 23.875 18.016 1 86.56 182 LYS B N 1
ATOM 4129 C CA . LYS B 1 182 ? 2.377 23.312 18.109 1 86.56 182 LYS B CA 1
ATOM 4130 C C . LYS B 1 182 ? 1.507 23.797 16.953 1 86.56 182 LYS B C 1
ATOM 4132 O O . LYS B 1 182 ? 0.311 24.047 17.125 1 86.56 182 LYS B O 1
ATOM 4137 N N . LEU B 1 183 ? 2.186 24.109 15.898 1 91.19 183 LEU B N 1
ATOM 4138 C CA . LEU B 1 183 ? 1.479 24.469 14.672 1 91.19 183 LEU B CA 1
ATOM 4139 C C . LEU B 1 183 ? 1.335 23.25 13.766 1 91.19 183 LEU B C 1
ATOM 4141 O O . LEU B 1 183 ? 2.268 22.453 13.633 1 91.19 183 LEU B O 1
ATOM 4145 N N . CYS B 1 184 ? 0.196 23.172 13.141 1 94.19 184 CYS B N 1
ATOM 4146 C CA . CYS B 1 184 ? -0.051 22.109 12.172 1 94.19 184 CYS B CA 1
ATOM 4147 C C . CYS B 1 184 ? 0.587 22.438 10.828 1 94.19 184 CYS B C 1
ATOM 4149 O O . CYS B 1 184 ? 0.546 23.594 10.375 1 94.19 184 CYS B O 1
ATOM 4151 N N . LYS B 1 185 ? 1.178 21.469 10.266 1 97.06 185 LYS B N 1
ATOM 4152 C CA . LYS B 1 185 ? 1.769 21.609 8.938 1 97.06 185 LYS B CA 1
ATOM 4153 C C . LYS B 1 185 ? 1.372 20.453 8.023 1 97.06 185 LYS B C 1
ATOM 4155 O O . LYS B 1 185 ? 1.519 19.297 8.398 1 97.06 185 LYS B O 1
ATOM 4160 N N . LEU B 1 186 ? 0.846 20.766 6.875 1 97.5 186 LEU B N 1
ATOM 4161 C CA . LEU B 1 186 ? 0.544 19.734 5.883 1 97.5 186 LEU B CA 1
ATOM 4162 C C . LEU B 1 186 ? 1.823 19.188 5.254 1 97.5 186 LEU B C 1
ATOM 4164 O O . LEU B 1 186 ? 2.729 19.953 4.918 1 97.5 186 LEU B O 1
ATOM 4168 N N . ALA B 1 187 ? 1.868 17.875 5.156 1 97.19 187 ALA B N 1
ATOM 4169 C CA . ALA B 1 187 ? 3.035 17.219 4.578 1 97.19 187 ALA B CA 1
ATOM 4170 C C . ALA B 1 187 ? 2.621 16.203 3.525 1 97.19 187 ALA B C 1
ATOM 4172 O O . ALA B 1 187 ? 1.431 15.938 3.336 1 97.19 187 ALA B O 1
ATOM 4173 N N . ASP B 1 188 ? 3.625 15.672 2.74 1 94.62 188 ASP B N 1
ATOM 4174 C CA . ASP B 1 188 ? 3.508 14.602 1.755 1 94.62 188 ASP B CA 1
ATOM 4175 C C . ASP B 1 188 ? 2.703 15.055 0.541 1 94.62 188 ASP B C 1
ATOM 4177 O O . ASP B 1 188 ? 1.556 14.641 0.358 1 94.62 188 ASP B O 1
ATOM 4181 N N . PHE B 1 189 ? 3.346 15.75 -0.328 1 95.44 189 PHE B N 1
ATOM 4182 C CA . PHE B 1 189 ? 2.752 16.281 -1.547 1 95.44 189 PHE B CA 1
ATOM 4183 C C . PHE B 1 189 ? 3.092 15.414 -2.746 1 95.44 189 PHE B C 1
ATOM 4185 O O . PHE B 1 189 ? 3.076 15.875 -3.887 1 95.44 189 PHE B O 1
ATOM 4192 N N . GLY B 1 190 ? 3.389 14.211 -2.486 1 92.06 190 GLY B N 1
ATOM 4193 C CA . GLY B 1 190 ? 3.881 13.312 -3.518 1 92.06 190 GLY B CA 1
ATOM 4194 C C . GLY B 1 190 ? 2.867 13.055 -4.617 1 92.06 190 GLY B C 1
ATOM 4195 O O . GLY B 1 190 ? 3.236 12.828 -5.77 1 92.06 190 GLY B O 1
ATOM 4196 N N . ILE B 1 191 ? 1.601 13.047 -4.273 1 89.31 191 ILE B N 1
ATOM 4197 C CA . ILE B 1 191 ? 0.602 12.742 -5.293 1 89.31 191 ILE B CA 1
ATOM 4198 C C . ILE B 1 191 ? -0.283 13.961 -5.535 1 89.31 191 ILE B C 1
ATOM 4200 O O . ILE B 1 191 ? -1.38 13.844 -6.086 1 89.31 191 ILE B O 1
ATOM 4204 N N . SER B 1 192 ? 0.155 15.125 -5.043 1 92.12 192 SER B N 1
ATOM 4205 C CA . SER B 1 192 ? -0.581 16.359 -5.27 1 92.12 192 SER B CA 1
ATOM 4206 C C . SER B 1 192 ? -0.595 16.734 -6.75 1 92.12 192 SER B C 1
ATOM 4208 O O . SER B 1 192 ? 0.241 16.266 -7.523 1 92.12 192 SER B O 1
ATOM 4210 N N . ARG B 1 193 ? -1.551 17.531 -7.07 1 90.06 193 ARG B N 1
ATOM 4211 C CA . ARG B 1 193 ? -1.648 17.953 -8.461 1 90.06 193 ARG B CA 1
ATOM 4212 C C . ARG B 1 193 ? -2.289 19.328 -8.57 1 90.06 193 ARG B C 1
ATOM 4214 O O . ARG B 1 193 ? -3.076 19.719 -7.707 1 90.06 193 ARG B O 1
ATOM 4221 N N . ARG B 1 194 ? -1.907 19.953 -9.664 1 88.19 194 ARG B N 1
ATOM 4222 C CA . ARG B 1 194 ? -2.572 21.219 -9.977 1 88.19 194 ARG B CA 1
ATOM 4223 C C . ARG B 1 194 ? -3.846 20.984 -10.781 1 88.19 194 ARG B C 1
ATOM 4225 O O . ARG B 1 194 ? -3.891 20.109 -11.633 1 88.19 194 ARG B O 1
ATOM 4232 N N . LEU B 1 195 ? -4.832 21.703 -10.5 1 81.94 195 LEU B N 1
ATOM 4233 C CA . LEU B 1 195 ? -6.074 21.672 -11.266 1 81.94 195 LEU B CA 1
ATOM 4234 C C . LEU B 1 195 ? -5.996 22.594 -12.477 1 81.94 195 LEU B C 1
ATOM 4236 O O . LEU B 1 195 ? -6.289 23.781 -12.367 1 81.94 195 LEU B O 1
ATOM 4240 N N . LEU B 1 196 ? -5.484 22 -13.602 1 73.19 196 LEU B N 1
ATOM 4241 C CA . LEU B 1 196 ? -5.352 22.828 -14.797 1 73.19 196 LEU B CA 1
ATOM 4242 C C . LEU B 1 196 ? -6.711 23.047 -15.453 1 73.19 196 LEU B C 1
ATOM 4244 O O . LEU B 1 196 ? -7.605 22.203 -15.344 1 73.19 196 LEU B O 1
ATOM 4248 N N . LYS B 1 197 ? -6.848 24.281 -16.125 1 60.75 197 LYS B N 1
ATOM 4249 C CA . LYS B 1 197 ? -8.031 24.594 -16.922 1 60.75 197 LYS B CA 1
ATOM 4250 C C . LYS B 1 197 ? -8.125 23.672 -18.141 1 60.75 197 LYS B C 1
ATOM 4252 O O . LYS B 1 197 ? -7.133 23.453 -18.844 1 60.75 197 LYS B O 1
ATOM 4257 N N . GLY B 1 198 ? -9.281 22.859 -18.438 1 54.44 198 GLY B N 1
ATOM 4258 C CA . GLY B 1 198 ? -9.57 22.062 -19.625 1 54.44 198 GLY B CA 1
ATOM 4259 C C . GLY B 1 198 ? -9.078 20.641 -19.531 1 54.44 198 GLY B C 1
ATOM 4260 O O . GLY B 1 198 ? -9.297 19.828 -20.438 1 54.44 198 GLY B O 1
ATOM 4261 N N . GLN B 1 199 ? -8.086 20.562 -18.938 1 46.75 199 GLN B N 1
ATOM 4262 C CA . GLN B 1 199 ? -7.496 19.234 -18.984 1 46.75 199 GLN B CA 1
ATOM 4263 C C . GLN B 1 199 ? -8.359 18.219 -18.234 1 46.75 199 GLN B C 1
ATOM 4265 O O . GLN B 1 199 ? -8.812 18.484 -17.125 1 46.75 199 GLN B O 1
ATOM 4270 N N . THR B 1 200 ? -9.258 17.656 -19.094 1 42.5 200 THR B N 1
ATOM 4271 C CA . THR B 1 200 ? -9.883 16.469 -18.547 1 42.5 200 THR B CA 1
ATOM 4272 C C . THR B 1 200 ? -8.883 15.648 -17.734 1 42.5 200 THR B C 1
ATOM 4274 O O . THR B 1 200 ? -7.836 15.25 -18.25 1 42.5 200 THR B O 1
ATOM 4277 N N . THR B 1 201 ? -8.602 16.141 -16.781 1 41 201 THR B N 1
ATOM 4278 C CA . THR B 1 201 ? -7.641 15.414 -15.961 1 41 201 THR B CA 1
ATOM 4279 C C . THR B 1 201 ? -7.965 13.922 -15.945 1 41 201 THR B C 1
ATOM 4281 O O . THR B 1 201 ? -9.094 13.531 -15.633 1 41 201 THR B O 1
ATOM 4284 N N . TYR B 1 202 ? -7.496 13.25 -16.891 1 34.72 202 TYR B N 1
ATOM 4285 C CA . TYR B 1 202 ? -7.523 11.797 -16.766 1 34.72 202 TYR B CA 1
ATOM 4286 C C . TYR B 1 202 ? -7.461 11.367 -15.305 1 34.72 202 TYR B C 1
ATOM 4288 O O . TYR B 1 202 ? -6.664 11.898 -14.531 1 34.72 202 TYR B O 1
ATOM 4296 N N . CYS B 1 203 ? -8.609 11.25 -14.797 1 37.47 203 CYS B N 1
ATOM 4297 C CA . CYS B 1 203 ? -8.68 10.578 -13.5 1 37.47 203 CYS B CA 1
ATOM 4298 C C . CYS B 1 203 ? -7.508 9.617 -13.32 1 37.47 203 CYS B C 1
ATOM 4300 O O . CYS B 1 203 ? -7.41 8.617 -14.031 1 37.47 203 CYS B O 1
ATOM 4302 N N . THR B 1 204 ? -6.359 10.086 -13.273 1 40.28 204 THR B N 1
ATOM 4303 C CA . THR B 1 204 ? -5.316 9.141 -12.883 1 40.28 204 THR B CA 1
ATOM 4304 C C . THR B 1 204 ? -5.852 8.141 -11.867 1 40.28 204 THR B C 1
ATOM 4306 O O . THR B 1 204 ? -6.82 8.422 -11.156 1 40.28 204 THR B O 1
ATOM 4309 N N . GLY B 1 205 ? -5.434 6.949 -11.82 1 46.06 205 GLY B N 1
ATOM 4310 C CA . GLY B 1 205 ? -5.738 5.816 -10.961 1 46.06 205 GLY B CA 1
ATOM 4311 C C . GLY B 1 205 ? -6.059 6.223 -9.531 1 46.06 205 GLY B C 1
ATOM 4312 O O . GLY B 1 205 ? -5.797 7.359 -9.133 1 46.06 205 GLY B O 1
ATOM 4313 N N . ARG B 1 206 ? -6.973 5.598 -8.859 1 54.94 206 ARG B N 1
ATOM 4314 C CA . ARG B 1 206 ? -7.297 5.707 -7.441 1 54.94 206 ARG B CA 1
ATOM 4315 C C . ARG B 1 206 ? -6.07 6.105 -6.625 1 54.94 206 ARG B C 1
ATOM 4317 O O . ARG B 1 206 ? -5.031 5.445 -6.695 1 54.94 206 ARG B O 1
ATOM 4324 N N . ALA B 1 207 ? -6.109 7.57 -6.402 1 59.88 207 ALA B N 1
ATOM 4325 C CA . ALA B 1 207 ? -5.051 8.055 -5.52 1 59.88 207 ALA B CA 1
ATOM 4326 C C . ALA B 1 207 ? -5.594 8.359 -4.129 1 59.88 207 ALA B C 1
ATOM 4328 O O . ALA B 1 207 ? -6.734 8.805 -3.982 1 59.88 207 ALA B O 1
ATOM 4329 N N . GLY B 1 208 ? -4.957 8 -3.215 1 73.19 208 GLY B N 1
ATOM 4330 C CA . GLY B 1 208 ? -5.316 8.266 -1.83 1 73.19 208 GLY B CA 1
ATOM 4331 C C . GLY B 1 208 ? -5.176 7.051 -0.934 1 73.19 208 GLY B C 1
ATOM 4332 O O . GLY B 1 208 ? -4.566 6.051 -1.323 1 73.19 208 GLY B O 1
ATOM 4333 N N . THR B 1 209 ? -5.555 7.355 0.243 1 85.12 209 THR B N 1
ATOM 4334 C CA . THR B 1 209 ? -5.504 6.32 1.269 1 85.12 209 THR B CA 1
ATOM 4335 C C . THR B 1 209 ? -6.898 5.781 1.565 1 85.12 209 THR B C 1
ATOM 4337 O O . THR B 1 209 ? -7.863 6.547 1.632 1 85.12 209 THR B O 1
ATOM 4340 N N . ARG B 1 210 ? -6.961 4.562 1.716 1 86 210 ARG B N 1
ATOM 4341 C CA . ARG B 1 210 ? -8.211 3.902 2.078 1 86 210 ARG B CA 1
ATOM 4342 C C . ARG B 1 210 ? -8.898 4.633 3.223 1 86 210 ARG B C 1
ATOM 4344 O O . ARG B 1 210 ? -8.258 5.012 4.203 1 86 210 ARG B O 1
ATOM 4351 N N . CYS B 1 211 ? -10.148 4.926 3.088 1 91.81 211 CYS B N 1
ATOM 4352 C CA . CYS B 1 211 ? -11.062 5.527 4.055 1 91.81 211 CYS B CA 1
ATOM 4353 C C . CYS B 1 211 ? -10.867 7.035 4.125 1 91.81 211 CYS B C 1
ATOM 4355 O O . CYS B 1 211 ? -11.664 7.742 4.746 1 91.81 211 CYS B O 1
ATOM 4357 N N . TRP B 1 212 ? -9.883 7.531 3.48 1 93.5 212 TRP B N 1
ATOM 4358 C CA . TRP B 1 212 ? -9.664 8.977 3.432 1 93.5 212 TRP B CA 1
ATOM 4359 C C . TRP B 1 212 ? -9.805 9.5 2.006 1 93.5 212 TRP B C 1
ATOM 4361 O O . TRP B 1 212 ? -8.906 10.172 1.492 1 93.5 212 TRP B O 1
ATOM 4371 N N . MET B 1 213 ? -10.93 9.109 1.48 1 90.81 213 MET B N 1
ATOM 4372 C CA . MET B 1 213 ? -11.297 9.492 0.12 1 90.81 213 MET B CA 1
ATOM 4373 C C . MET B 1 213 ? -12.758 9.938 0.052 1 90.81 213 MET B C 1
ATOM 4375 O O . MET B 1 213 ? -13.594 9.461 0.822 1 90.81 213 MET B O 1
ATOM 4379 N N . ALA B 1 214 ? -12.984 10.836 -0.906 1 90.5 214 ALA B N 1
ATOM 4380 C CA . ALA B 1 214 ? -14.367 11.234 -1.154 1 90.5 214 ALA B CA 1
ATOM 4381 C C . ALA B 1 214 ? -15.102 10.18 -1.976 1 90.5 214 ALA B C 1
ATOM 4383 O O . ALA B 1 214 ? -14.477 9.336 -2.621 1 90.5 214 ALA B O 1
ATOM 4384 N N . ARG B 1 215 ? -16.406 10.234 -1.914 1 89.12 215 ARG B N 1
ATOM 4385 C CA . ARG B 1 215 ? -17.266 9.312 -2.648 1 89.12 215 ARG B CA 1
ATOM 4386 C C . ARG B 1 215 ? -16.906 9.289 -4.129 1 89.12 215 ARG B C 1
ATOM 4388 O O . ARG B 1 215 ? -16.828 8.227 -4.742 1 89.12 215 ARG B O 1
ATOM 4395 N N . GLU B 1 216 ? -16.688 10.438 -4.688 1 84.69 216 GLU B N 1
ATOM 4396 C CA . GLU B 1 216 ? -16.406 10.578 -6.113 1 84.69 216 GLU B CA 1
ATOM 4397 C C . GLU B 1 216 ? -15.07 9.938 -6.484 1 84.69 216 GLU B C 1
ATOM 4399 O O . GLU B 1 216 ? -14.867 9.531 -7.629 1 84.69 216 GLU B O 1
ATOM 4404 N N . THR B 1 217 ? -14.164 9.883 -5.543 1 83.19 217 THR B N 1
ATOM 4405 C CA . THR B 1 217 ? -12.859 9.273 -5.77 1 83.19 217 THR B CA 1
ATOM 4406 C C . THR B 1 217 ? -12.969 7.75 -5.762 1 83.19 217 THR B C 1
ATOM 4408 O O . THR B 1 217 ? -12.18 7.062 -6.418 1 83.19 217 THR B O 1
ATOM 4411 N N . LEU B 1 218 ? -13.891 7.25 -5.02 1 82.44 218 LEU B N 1
ATOM 4412 C CA . LEU B 1 218 ? -14.078 5.809 -4.902 1 82.44 218 LEU B CA 1
ATOM 4413 C C . LEU B 1 218 ? -14.656 5.23 -6.191 1 82.44 218 LEU B C 1
ATOM 4415 O O . LEU B 1 218 ? -14.406 4.07 -6.523 1 82.44 218 LEU B O 1
ATOM 4419 N N . THR B 1 219 ? -15.508 5.91 -6.762 1 73.88 219 THR B N 1
ATOM 4420 C CA . THR B 1 219 ? -16.234 5.418 -7.922 1 73.88 219 THR B CA 1
ATOM 4421 C C . THR B 1 219 ? -15.484 5.742 -9.211 1 73.88 219 THR B C 1
ATOM 4423 O O . THR B 1 219 ? -14.781 6.754 -9.289 1 73.88 219 THR B O 1
ATOM 4426 N N . ASP B 1 220 ? -14.492 4.852 -9.711 1 56.62 220 ASP B N 1
ATOM 4427 C CA . ASP B 1 220 ? -13.773 5.051 -10.961 1 56.62 220 ASP B CA 1
ATOM 4428 C C . ASP B 1 220 ? -14.633 5.809 -11.977 1 56.62 220 ASP B C 1
ATOM 4430 O O . ASP B 1 220 ? -14.391 5.73 -13.18 1 56.62 220 ASP B O 1
ATOM 4434 N N . LYS B 1 221 ? -15.688 6.207 -11.625 1 48.09 221 LYS B N 1
ATOM 4435 C CA . LYS B 1 221 ? -16.359 6.793 -12.781 1 48.09 221 LYS B CA 1
ATOM 4436 C C . LYS B 1 221 ? -15.461 7.805 -13.484 1 48.09 221 LYS B C 1
ATOM 4438 O O . LYS B 1 221 ? -15.422 8.977 -13.109 1 48.09 221 LYS B O 1
ATOM 4443 N N . ALA B 1 222 ? -14.289 7.414 -13.703 1 43.66 222 ALA B N 1
ATOM 4444 C CA . ALA B 1 222 ? -13.398 8.102 -14.633 1 43.66 222 ALA B CA 1
ATOM 4445 C C . ALA B 1 222 ? -14.156 9.102 -15.492 1 43.66 222 ALA B C 1
ATOM 4447 O O . ALA B 1 222 ? -13.586 10.086 -15.961 1 43.66 222 ALA B O 1
ATOM 4448 N N . ALA B 1 223 ? -15.273 8.562 -15.914 1 40.56 223 ALA B N 1
ATOM 4449 C CA . ALA B 1 223 ? -15.867 9.352 -16.984 1 40.56 223 ALA B CA 1
ATOM 4450 C C . ALA B 1 223 ? -16.516 10.625 -16.438 1 40.56 223 ALA B C 1
ATOM 4452 O O . ALA B 1 223 ? -17.172 11.367 -17.188 1 40.56 223 ALA B O 1
ATOM 4453 N N . ILE B 1 224 ? -16.688 10.617 -15.219 1 37.09 224 ILE B N 1
ATOM 4454 C CA . ILE B 1 224 ? -17.406 11.867 -14.961 1 37.09 224 ILE B CA 1
ATOM 4455 C C . ILE B 1 224 ? -16.438 13.039 -15.008 1 37.09 224 ILE B C 1
ATOM 4457 O O . ILE B 1 224 ? -15.492 13.109 -14.219 1 37.09 224 ILE B O 1
ATOM 4461 N N . ARG B 1 225 ? -16.312 13.547 -16.062 1 43.06 225 ARG B N 1
ATOM 4462 C CA . ARG B 1 225 ? -15.703 14.867 -16.219 1 43.06 225 ARG B CA 1
ATOM 4463 C C . ARG B 1 225 ? -15.961 15.727 -14.977 1 43.06 225 ARG B C 1
ATOM 4465 O O . ARG B 1 225 ? -17.109 16.047 -14.664 1 43.06 225 ARG B O 1
ATOM 4472 N N . TYR B 1 226 ? -15.141 15.453 -14 1 46.66 226 TYR B N 1
ATOM 4473 C CA . TYR B 1 226 ? -15.469 16.359 -12.906 1 46.66 226 TYR B CA 1
ATOM 4474 C C . TYR B 1 226 ? -15.039 17.781 -13.227 1 46.66 226 TYR B C 1
ATOM 4476 O O . TYR B 1 226 ? -14.016 18 -13.883 1 46.66 226 TYR B O 1
ATOM 4484 N N . LYS B 1 227 ? -16.062 18.625 -13.148 1 53.78 227 LYS B N 1
ATOM 4485 C CA . LYS B 1 227 ? -15.82 20.062 -13.18 1 53.78 227 LYS B CA 1
ATOM 4486 C C . LYS B 1 227 ? -14.828 20.484 -12.094 1 53.78 227 LYS B C 1
ATOM 4488 O O . LYS B 1 227 ? -14.734 19.828 -11.055 1 53.78 227 LYS B O 1
ATOM 4493 N N . ARG B 1 228 ? -13.922 21.328 -12.352 1 55 228 ARG B N 1
ATOM 4494 C CA . ARG B 1 228 ? -12.969 21.984 -11.461 1 55 228 ARG B CA 1
ATOM 4495 C C . ARG B 1 228 ? -13.539 22.141 -10.055 1 55 228 ARG B C 1
ATOM 4497 O O . ARG B 1 228 ? -12.836 21.906 -9.07 1 55 228 ARG B O 1
ATOM 4504 N N . SER B 1 229 ? -14.797 22.422 -10.055 1 59.22 229 SER B N 1
ATOM 4505 C CA . SER B 1 229 ? -15.469 22.656 -8.781 1 59.22 229 SER B CA 1
ATOM 4506 C C . SER B 1 229 ? -15.609 21.375 -7.984 1 59.22 229 SER B C 1
ATOM 4508 O O . SER B 1 229 ? -15.43 21.359 -6.762 1 59.22 229 SER B O 1
ATOM 4510 N N . THR B 1 230 ? -15.578 20.297 -8.633 1 62.5 230 THR B N 1
ATOM 4511 C CA . THR B 1 230 ? -15.789 19.016 -7.961 1 62.5 230 THR B CA 1
ATOM 4512 C C . THR B 1 230 ? -14.492 18.516 -7.332 1 62.5 230 THR B C 1
ATOM 4514 O O . THR B 1 230 ? -14.5 17.984 -6.227 1 62.5 230 THR B O 1
ATOM 4517 N N . ASP B 1 231 ? -13.43 18.891 -7.922 1 70.5 231 ASP B N 1
ATOM 4518 C CA . ASP B 1 231 ? -12.148 18.391 -7.414 1 70.5 231 ASP B CA 1
ATOM 4519 C C . ASP B 1 231 ? -11.797 19.062 -6.09 1 70.5 231 ASP B C 1
ATOM 4521 O O . ASP B 1 231 ? -11.297 18.406 -5.172 1 70.5 231 ASP B O 1
ATOM 4525 N N . ILE B 1 232 ? -12.133 20.297 -6.039 1 78.19 232 ILE B N 1
ATOM 4526 C CA . ILE B 1 232 ? -11.867 21.031 -4.801 1 78.19 232 ILE B CA 1
ATOM 4527 C C . ILE B 1 232 ? -12.781 20.5 -3.693 1 78.19 232 ILE B C 1
ATOM 4529 O O . ILE B 1 232 ? -12.359 20.391 -2.539 1 78.19 232 ILE B O 1
ATOM 4533 N N . GLN B 1 233 ? -13.914 20.125 -4.164 1 78.5 233 GLN B N 1
ATOM 4534 C CA . GLN B 1 233 ? -14.898 19.641 -3.199 1 78.5 233 GLN B CA 1
ATOM 4535 C C . GLN B 1 233 ? -14.484 18.297 -2.607 1 78.5 233 GLN B C 1
ATOM 4537 O O . GLN B 1 233 ? -14.836 17.984 -1.471 1 78.5 233 GLN B O 1
ATOM 4542 N N . VAL B 1 234 ? -13.695 17.562 -3.299 1 81.88 234 VAL B N 1
ATOM 4543 C CA . VAL B 1 234 ? -13.156 16.297 -2.818 1 81.88 234 VAL B CA 1
ATOM 4544 C C . VAL B 1 234 ? -12.281 16.531 -1.588 1 81.88 234 VAL B C 1
ATOM 4546 O O . VAL B 1 234 ? -12.398 15.82 -0.588 1 81.88 234 VAL B O 1
ATOM 4549 N N . SER B 1 235 ? -11.547 17.578 -1.656 1 87.19 235 SER B N 1
ATOM 4550 C CA . SER B 1 235 ? -10.664 17.922 -0.542 1 87.19 235 SER B CA 1
ATOM 4551 C C . SER B 1 235 ? -11.461 18.25 0.716 1 87.19 235 SER B C 1
ATOM 4553 O O . SER B 1 235 ? -11.039 17.922 1.827 1 87.19 235 SER B O 1
ATOM 4555 N N . PHE B 1 236 ? -12.617 18.766 0.536 1 90.88 236 PHE B N 1
ATOM 4556 C CA . PHE B 1 236 ? -13.375 19.234 1.69 1 90.88 236 PHE B CA 1
ATOM 4557 C C . PHE B 1 236 ? -14.062 18.078 2.396 1 90.88 236 PHE B C 1
ATOM 4559 O O . PHE B 1 236 ? -14.203 18.094 3.623 1 90.88 236 PHE B O 1
ATOM 4566 N N . THR B 1 237 ? -14.492 17.141 1.616 1 93.62 237 THR B N 1
ATOM 4567 C CA . THR B 1 237 ? -15.047 15.961 2.273 1 93.62 237 THR B CA 1
ATOM 4568 C C . THR B 1 237 ? -14 15.305 3.172 1 93.62 237 THR B C 1
ATOM 4570 O O . THR B 1 237 ? -14.289 14.969 4.324 1 93.62 237 THR B O 1
ATOM 4573 N N . VAL B 1 238 ? -12.844 15.172 2.689 1 95.38 238 VAL B N 1
ATOM 4574 C CA . VAL B 1 238 ? -11.789 14.508 3.459 1 95.38 238 VAL B CA 1
ATOM 4575 C C . VAL B 1 238 ? -11.398 15.383 4.648 1 95.38 238 VAL B C 1
ATOM 4577 O O . VAL B 1 238 ? -11.141 14.867 5.742 1 95.38 238 VAL B O 1
ATOM 4580 N N . ALA B 1 239 ? -11.406 16.656 4.402 1 96.94 239 ALA B N 1
ATOM 4581 C CA . ALA B 1 239 ? -11.148 17.578 5.516 1 96.94 239 ALA B CA 1
ATOM 4582 C C . ALA B 1 239 ? -12.203 17.422 6.605 1 96.94 239 ALA B C 1
ATOM 4584 O O . ALA B 1 239 ? -11.883 17.469 7.797 1 96.94 239 ALA B O 1
ATOM 4585 N N . GLY B 1 240 ? -13.445 17.328 6.199 1 97.69 240 GLY B N 1
ATOM 4586 C CA . GLY B 1 240 ? -14.508 17.078 7.164 1 97.69 240 GLY B CA 1
ATOM 4587 C C . GLY B 1 240 ? -14.297 15.82 7.977 1 97.69 240 GLY B C 1
ATOM 4588 O O . GLY B 1 240 ? -14.539 15.805 9.188 1 97.69 240 GLY B O 1
ATOM 4589 N N . MET B 1 241 ? -13.852 14.789 7.344 1 97.69 241 MET B N 1
ATOM 4590 C CA . MET B 1 241 ? -13.5 13.555 8.039 1 97.69 241 MET B CA 1
ATOM 4591 C C . MET B 1 241 ? -12.398 13.797 9.062 1 97.69 241 MET B C 1
ATOM 4593 O O . MET B 1 241 ? -12.492 13.336 10.203 1 97.69 241 MET B O 1
ATOM 4597 N N . LEU B 1 242 ? -11.438 14.523 8.641 1 97.44 242 LEU B N 1
ATOM 4598 C CA . LEU B 1 242 ? -10.297 14.82 9.508 1 97.44 242 LEU B CA 1
ATOM 4599 C C . LEU B 1 242 ? -10.734 15.656 10.711 1 97.44 242 LEU B C 1
ATOM 4601 O O . LEU B 1 242 ? -10.266 15.43 11.828 1 97.44 242 LEU B O 1
ATOM 4605 N N . ILE B 1 243 ? -11.562 16.609 10.453 1 97 243 ILE B N 1
ATOM 4606 C CA . ILE B 1 243 ? -12.07 17.453 11.531 1 97 243 ILE B CA 1
ATOM 4607 C C . ILE B 1 243 ? -12.812 16.594 12.555 1 97 243 ILE B C 1
ATOM 4609 O O . ILE B 1 243 ? -12.609 16.75 13.758 1 97 243 ILE B O 1
ATOM 4613 N N . TYR B 1 244 ? -13.602 15.672 12.141 1 97.38 244 TYR B N 1
ATOM 4614 C CA . TYR B 1 244 ? -14.258 14.758 13.07 1 97.38 244 TYR B CA 1
ATOM 4615 C C . TYR B 1 244 ? -13.234 13.922 13.828 1 97.38 244 TYR B C 1
ATOM 4617 O O . TYR B 1 244 ? -13.383 13.688 15.031 1 97.38 244 TYR B O 1
ATOM 4625 N N . TYR B 1 245 ? -12.305 13.469 13.133 1 96.62 245 TYR B N 1
ATOM 4626 C CA . TYR B 1 245 ? -11.227 12.703 13.75 1 96.62 245 TYR B CA 1
ATOM 4627 C C . TYR B 1 245 ? -10.602 13.477 14.898 1 96.62 245 TYR B C 1
ATOM 4629 O O . TYR B 1 245 ? -10.406 12.938 15.992 1 96.62 245 TYR B O 1
ATOM 4637 N N . ILE B 1 246 ? -10.336 14.703 14.641 1 95.44 246 ILE B N 1
ATOM 4638 C CA . ILE B 1 246 ? -9.727 15.57 15.641 1 95.44 246 ILE B CA 1
ATOM 4639 C C . ILE B 1 246 ? -10.68 15.75 16.812 1 95.44 246 ILE B C 1
ATOM 4641 O O . ILE B 1 246 ? -10.312 15.484 17.969 1 95.44 246 ILE B O 1
ATOM 4645 N N . LEU B 1 247 ? -11.883 16.125 16.547 1 94.62 247 LEU B N 1
ATOM 4646 C CA . LEU B 1 247 ? -12.828 16.531 17.578 1 94.62 247 LEU B CA 1
ATOM 4647 C C . LEU B 1 247 ? -13.328 15.328 18.359 1 94.62 247 LEU B C 1
ATOM 4649 O O . LEU B 1 247 ? -13.672 15.453 19.547 1 94.62 247 LEU B O 1
ATOM 4653 N N . SER B 1 248 ? -13.336 14.156 17.75 1 94.19 248 SER B N 1
ATOM 4654 C CA . SER B 1 248 ? -13.852 12.953 18.406 1 94.19 248 SER B CA 1
ATOM 4655 C C . SER B 1 248 ? -12.742 12.219 19.156 1 94.19 248 SER B C 1
ATOM 4657 O O . SER B 1 248 ? -13.008 11.258 19.875 1 94.19 248 SER B O 1
ATOM 4659 N N . GLY B 1 249 ? -11.602 12.641 18.969 1 92.5 249 GLY B N 1
ATOM 4660 C CA . GLY B 1 249 ? -10.492 11.961 19.609 1 92.5 249 GLY B CA 1
ATOM 4661 C C . GLY B 1 249 ? -10.039 10.711 18.891 1 92.5 249 GLY B C 1
ATOM 4662 O O . GLY B 1 249 ? -9.523 9.781 19.5 1 92.5 249 GLY B O 1
ATOM 4663 N N . GLY B 1 250 ? -10.336 10.633 17.562 1 94.12 250 GLY B N 1
ATOM 4664 C CA . GLY B 1 250 ? -9.711 9.547 16.812 1 94.12 250 GLY B CA 1
ATOM 4665 C C . GLY B 1 250 ? -10.703 8.672 16.094 1 94.12 250 GLY B C 1
ATOM 4666 O O . GLY B 1 250 ? -10.344 7.609 15.57 1 94.12 250 GLY B O 1
ATOM 4667 N N . HIS B 1 251 ? -11.883 9.094 16.016 1 95.25 251 HIS B N 1
ATOM 4668 C CA . HIS B 1 251 ? -12.891 8.289 15.328 1 95.25 251 HIS B CA 1
ATOM 4669 C C . HIS B 1 251 ? -13.102 8.773 13.898 1 95.25 251 HIS B C 1
ATOM 4671 O O . HIS B 1 251 ? -12.906 9.953 13.594 1 95.25 251 HIS B O 1
ATOM 4677 N N . HIS B 1 252 ? -13.469 7.848 13.031 1 97 252 HIS B N 1
ATOM 4678 C CA . HIS B 1 252 ? -13.812 8.156 11.648 1 97 252 HIS B CA 1
ATOM 4679 C C . HIS B 1 252 ? -15.328 8.258 11.469 1 97 252 HIS B C 1
ATOM 4681 O O . HIS B 1 252 ? -16.078 7.422 11.977 1 97 252 HIS B O 1
ATOM 4687 N N . PRO B 1 253 ? -15.812 9.25 10.797 1 97.62 253 PRO B N 1
ATOM 4688 C CA . PRO B 1 253 ? -17.266 9.422 10.727 1 97.62 253 PRO B CA 1
ATOM 4689 C C . PRO B 1 253 ? -17.953 8.32 9.93 1 97.62 253 PRO B C 1
ATOM 4691 O O . PRO B 1 253 ? -19.156 8.086 10.094 1 97.62 253 PRO B O 1
ATOM 4694 N N . PHE B 1 254 ? -17.219 7.617 9.102 1 96.88 254 PHE B N 1
ATOM 4695 C CA . PHE B 1 254 ? -17.828 6.605 8.25 1 96.88 254 PHE B CA 1
ATOM 4696 C C . PHE B 1 254 ? -17.469 5.203 8.734 1 96.88 254 PHE B C 1
ATOM 4698 O O . PHE B 1 254 ? -17.625 4.227 7.996 1 96.88 254 PHE B O 1
ATOM 4705 N N . GLY B 1 255 ? -17.016 5.133 9.867 1 91.75 255 GLY B N 1
ATOM 4706 C CA . GLY B 1 255 ? -16.672 3.83 10.422 1 91.75 255 GLY B CA 1
ATOM 4707 C C . GLY B 1 255 ? -15.25 3.396 10.078 1 91.75 255 GLY B C 1
ATOM 4708 O O . GLY B 1 255 ? -14.477 4.172 9.516 1 91.75 255 GLY B O 1
ATOM 4709 N N . GLU B 1 256 ? -14.977 2.174 10.531 1 83.19 256 GLU B N 1
ATOM 4710 C CA . GLU B 1 256 ? -13.617 1.669 10.336 1 83.19 256 GLU B CA 1
ATOM 4711 C C . GLU B 1 256 ? -13.625 0.36 9.547 1 83.19 256 GLU B C 1
ATOM 4713 O O . GLU B 1 256 ? -14.672 -0.272 9.391 1 83.19 256 GLU B O 1
ATOM 4718 N N . ASN B 1 257 ? -12.523 0.048 8.953 1 80.62 257 ASN B N 1
ATOM 4719 C CA . ASN B 1 257 ? -12.227 -1.255 8.359 1 80.62 257 ASN B CA 1
ATOM 4720 C C . ASN B 1 257 ? -13.094 -1.526 7.137 1 80.62 257 ASN B C 1
ATOM 4722 O O . ASN B 1 257 ? -13.109 -0.731 6.195 1 80.62 257 ASN B O 1
ATOM 4726 N N . PHE B 1 258 ? -13.859 -2.594 7.16 1 85.38 258 PHE B N 1
ATOM 4727 C CA . PHE B 1 258 ? -14.492 -3.143 5.961 1 85.38 258 PHE B CA 1
ATOM 4728 C C . PHE B 1 258 ? -15.719 -2.332 5.578 1 85.38 258 PHE B C 1
ATOM 4730 O O . PHE B 1 258 ? -16.172 -2.387 4.434 1 85.38 258 PHE B O 1
ATOM 4737 N N . GLU B 1 259 ? -16.219 -1.489 6.457 1 91.81 259 GLU B N 1
ATOM 4738 C CA . GLU B 1 259 ? -17.469 -0.781 6.148 1 91.81 259 GLU B CA 1
ATOM 4739 C C . GLU B 1 259 ? -17.188 0.646 5.688 1 91.81 259 GLU B C 1
ATOM 4741 O O . GLU B 1 259 ? -18.047 1.302 5.113 1 91.81 259 GLU B O 1
ATOM 4746 N N . CYS B 1 260 ? -16.047 1.09 5.953 1 93.19 260 CYS B N 1
ATOM 4747 C CA . CYS B 1 260 ? -15.758 2.514 5.836 1 93.19 260 CYS B CA 1
ATOM 4748 C C . CYS B 1 260 ? -16.031 3.014 4.426 1 93.19 260 CYS B C 1
ATOM 4750 O O . CYS B 1 260 ? -16.844 3.93 4.234 1 93.19 260 CYS B O 1
ATOM 4752 N N . GLU B 1 261 ? -15.461 2.371 3.43 1 91.56 261 GLU B N 1
ATOM 4753 C CA . GLU B 1 261 ? -15.609 2.854 2.059 1 91.56 261 GLU B CA 1
ATOM 4754 C C . GLU B 1 261 ? -17.031 2.666 1.561 1 91.56 261 GLU B C 1
ATOM 4756 O O . GLU B 1 261 ? -17.547 3.484 0.79 1 91.56 261 GLU B O 1
ATOM 4761 N N . TYR B 1 262 ? -17.609 1.599 1.966 1 93.81 262 TYR B N 1
ATOM 4762 C CA . TYR B 1 262 ? -19.016 1.4 1.649 1 93.81 262 TYR B CA 1
ATOM 4763 C C . TYR B 1 262 ? -19.859 2.535 2.209 1 93.81 262 TYR B C 1
ATOM 4765 O O . TYR B 1 262 ? -20.703 3.104 1.499 1 93.81 262 TYR B O 1
ATOM 4773 N N . ASN B 1 263 ? -19.625 2.877 3.436 1 95.75 263 ASN B N 1
ATOM 4774 C CA . ASN B 1 263 ? -20.359 3.951 4.098 1 95.75 263 ASN B CA 1
ATOM 4775 C C . ASN B 1 263 ? -20.125 5.297 3.424 1 95.75 263 ASN B C 1
ATOM 4777 O O . ASN B 1 263 ? -21.031 6.105 3.289 1 95.75 263 ASN B O 1
ATOM 4781 N N . ILE B 1 264 ? -18.906 5.488 3.035 1 94.31 264 ILE B N 1
ATOM 4782 C CA . ILE B 1 264 ? -18.594 6.719 2.316 1 94.31 264 ILE B CA 1
ATOM 4783 C C . ILE B 1 264 ? -19.422 6.797 1.035 1 94.31 264 ILE B C 1
ATOM 4785 O O . ILE B 1 264 ? -20.031 7.828 0.748 1 94.31 264 ILE B O 1
ATOM 4789 N N . HIS B 1 265 ? -19.406 5.719 0.323 1 92.62 265 HIS B N 1
ATOM 4790 C CA . HIS B 1 265 ? -20.125 5.695 -0.948 1 92.62 265 HIS B CA 1
ATOM 4791 C C . HIS B 1 265 ? -21.609 5.914 -0.744 1 92.62 265 HIS B C 1
ATOM 4793 O O . HIS B 1 265 ? -22.25 6.629 -1.522 1 92.62 265 HIS B O 1
ATOM 4799 N N . LYS B 1 266 ? -22.141 5.363 0.301 1 94 266 LYS B N 1
ATOM 4800 C CA . LYS B 1 266 ? -23.578 5.414 0.537 1 94 266 LYS B CA 1
ATOM 4801 C C . LYS B 1 266 ? -23.969 6.68 1.299 1 94 266 LYS B C 1
ATOM 4803 O O . LYS B 1 266 ? -25.141 7.055 1.331 1 94 266 LYS B O 1
ATOM 4808 N N . GLY B 1 267 ? -23.031 7.305 1.916 1 93.88 267 GLY B N 1
ATOM 4809 C CA . GLY B 1 267 ? -23.297 8.484 2.729 1 93.88 267 GLY B CA 1
ATOM 4810 C C . GLY B 1 267 ? -23.812 8.141 4.117 1 93.88 267 GLY B C 1
ATOM 4811 O O . GLY B 1 267 ? -24.578 8.906 4.703 1 93.88 267 GLY B O 1
ATOM 4812 N N . PHE B 1 268 ? -23.469 6.949 4.613 1 95.75 268 PHE B N 1
ATOM 4813 C CA . PHE B 1 268 ? -23.828 6.547 5.965 1 95.75 268 PHE B CA 1
ATOM 4814 C C . PHE B 1 268 ? -22.766 6.977 6.965 1 95.75 268 PHE B C 1
ATOM 4816 O O . PHE B 1 268 ? -21.641 6.453 6.957 1 95.75 268 PHE B O 1
ATOM 4823 N N . TYR B 1 269 ? -23.047 8.008 7.793 1 97.19 269 TYR B N 1
ATOM 4824 C CA . TYR B 1 269 ? -22.062 8.477 8.773 1 97.19 269 TYR B CA 1
ATOM 4825 C C . TYR B 1 269 ? -22.672 8.539 10.164 1 97.19 269 TYR B C 1
ATOM 4827 O O . TYR B 1 269 ? -23.891 8.508 10.32 1 97.19 269 TYR B O 1
ATOM 4835 N N . THR B 1 270 ? -21.797 8.508 11.164 1 96.56 270 THR B N 1
ATOM 4836 C CA . THR B 1 270 ? -22.156 8.75 12.555 1 96.56 270 THR B CA 1
ATOM 4837 C C . THR B 1 270 ? -21.219 9.781 13.188 1 96.56 270 THR B C 1
ATOM 4839 O O . THR B 1 270 ? -20.016 9.742 12.961 1 96.56 270 THR B O 1
ATOM 4842 N N . LEU B 1 271 ? -21.781 10.758 13.898 1 97.31 271 LEU B N 1
ATOM 4843 C CA . LEU B 1 271 ? -21 11.797 14.562 1 97.31 271 LEU B CA 1
ATOM 4844 C C . LEU B 1 271 ? -21.219 11.758 16.078 1 97.31 271 LEU B C 1
ATOM 4846 O O . LEU B 1 271 ? -21.203 12.797 16.734 1 97.31 271 LEU B O 1
ATOM 4850 N N . ASP B 1 272 ? -21.375 10.594 16.562 1 94.44 272 ASP B N 1
ATOM 4851 C CA . ASP B 1 272 ? -21.812 10.398 17.938 1 94.44 272 ASP B CA 1
ATOM 4852 C C . ASP B 1 272 ? -20.734 10.844 18.922 1 94.44 272 ASP B C 1
ATOM 4854 O O . ASP B 1 272 ? -21.047 11.227 20.062 1 94.44 272 ASP B O 1
ATOM 4858 N N . HIS B 1 273 ? -19.516 10.891 18.562 1 93.06 273 HIS B N 1
ATOM 4859 C CA . HIS B 1 273 ? -18.422 11.203 19.484 1 93.06 273 HIS B CA 1
ATOM 4860 C C . HIS B 1 273 ? -18.125 12.695 19.484 1 93.06 273 HIS B C 1
ATOM 4862 O O . HIS B 1 273 ? -17.25 13.148 20.25 1 93.06 273 HIS B O 1
ATOM 4868 N N . ALA B 1 274 ? -18.797 13.375 18.625 1 89.38 274 ALA B N 1
ATOM 4869 C CA . ALA B 1 274 ? -18.719 14.836 18.672 1 89.38 274 ALA B CA 1
ATOM 4870 C C . ALA B 1 274 ? -19.859 15.422 19.484 1 89.38 274 ALA B C 1
ATOM 4872 O O . ALA B 1 274 ? -21.031 15.148 19.203 1 89.38 274 ALA B O 1
ATOM 4873 N N . GLU B 1 275 ? -19.625 16.156 20.531 1 83.25 275 GLU B N 1
ATOM 4874 C CA . GLU B 1 275 ? -20.672 16.625 21.438 1 83.25 275 GLU B CA 1
ATOM 4875 C C . GLU B 1 275 ? -21.219 17.969 21 1 83.25 275 GLU B C 1
ATOM 4877 O O . GLU B 1 275 ? -22.406 18.266 21.219 1 83.25 275 GLU B O 1
ATOM 4882 N N . ASP B 1 276 ? -20.5 18.75 20.375 1 89.38 276 ASP B N 1
ATOM 4883 C CA . ASP B 1 276 ? -20.875 20.109 20 1 89.38 276 ASP B CA 1
ATOM 4884 C C . ASP B 1 276 ? -21.75 20.109 18.75 1 89.38 276 ASP B C 1
ATOM 4886 O O . ASP B 1 276 ? -21.297 19.672 17.672 1 89.38 276 ASP B O 1
ATOM 4890 N N . LEU B 1 277 ? -22.953 20.594 18.875 1 93.12 277 LEU B N 1
ATOM 4891 C CA . LEU B 1 277 ? -23.906 20.609 17.781 1 93.12 277 LEU B CA 1
ATOM 4892 C C . LEU B 1 277 ? -23.406 21.469 16.625 1 93.12 277 LEU B C 1
ATOM 4894 O O . LEU B 1 277 ? -23.672 21.172 15.461 1 93.12 277 LEU B O 1
ATOM 4898 N N . VAL B 1 278 ? -22.75 22.516 17.016 1 94.69 278 VAL B N 1
ATOM 4899 C CA . VAL B 1 278 ? -22.234 23.406 15.977 1 94.69 278 VAL B CA 1
ATOM 4900 C C . VAL B 1 278 ? -21.109 22.719 15.211 1 94.69 278 VAL B C 1
ATOM 4902 O O . VAL B 1 278 ? -21 22.859 13.984 1 94.69 278 VAL B O 1
ATOM 4905 N N . ALA B 1 279 ? -20.375 21.953 15.914 1 95.38 279 ALA B N 1
ATOM 4906 C CA . ALA B 1 279 ? -19.328 21.156 15.266 1 95.38 279 ALA B CA 1
ATOM 4907 C C . ALA B 1 279 ? -19.953 20.125 14.328 1 95.38 279 ALA B C 1
ATOM 4909 O O . ALA B 1 279 ? -19.484 19.938 13.203 1 95.38 279 ALA B O 1
ATOM 4910 N N . LYS B 1 280 ? -20.953 19.5 14.773 1 97.19 280 LYS B N 1
ATOM 4911 C CA . LYS B 1 280 ? -21.641 18.516 13.961 1 97.19 280 LYS B CA 1
ATOM 4912 C C . LYS B 1 280 ? -22.188 19.141 12.68 1 97.19 280 LYS B C 1
ATOM 4914 O O . LYS B 1 280 ? -22.125 18.531 11.609 1 97.19 280 LYS B O 1
ATOM 4919 N N . ASP B 1 281 ? -22.719 20.281 12.891 1 97.25 281 ASP B N 1
ATOM 4920 C CA . ASP B 1 281 ? -23.281 21 11.742 1 97.25 281 ASP B CA 1
ATOM 4921 C C . ASP B 1 281 ? -22.203 21.25 10.68 1 97.25 281 ASP B C 1
ATOM 4923 O O . ASP B 1 281 ? -22.438 20.984 9.492 1 97.25 281 ASP B O 1
ATOM 4927 N N . LEU B 1 282 ? -21.094 21.703 11.117 1 97.12 282 LEU B N 1
ATOM 4928 C CA . LEU B 1 282 ? -20 21.969 10.195 1 97.12 282 LEU B CA 1
ATOM 4929 C C . LEU B 1 282 ? -19.562 20.688 9.492 1 97.12 282 LEU B C 1
ATOM 4931 O O . LEU B 1 282 ? -19.438 20.656 8.266 1 97.12 282 LEU B O 1
ATOM 4935 N N . ILE B 1 283 ? -19.375 19.625 10.219 1 97.94 283 ILE B N 1
ATOM 4936 C CA . ILE B 1 283 ? -18.891 18.359 9.695 1 97.94 283 ILE B CA 1
ATOM 4937 C C . ILE B 1 283 ? -19.891 17.781 8.703 1 97.94 283 ILE B C 1
ATOM 4939 O O . ILE B 1 283 ? -19.531 17.359 7.605 1 97.94 283 ILE B O 1
ATOM 4943 N N . GLU B 1 284 ? -21.109 17.781 9.062 1 97.56 284 GLU B N 1
ATOM 4944 C CA . GLU B 1 284 ? -22.156 17.266 8.188 1 97.56 284 GLU B CA 1
ATOM 4945 C C . GLU B 1 284 ? -22.188 18.016 6.863 1 97.56 284 GLU B C 1
ATOM 4947 O O . GLU B 1 284 ? -22.375 17.406 5.805 1 97.56 284 GLU B O 1
ATOM 4952 N N . TRP B 1 285 ? -22.047 19.328 7.023 1 97.19 285 TRP B N 1
ATOM 4953 C CA . TRP B 1 285 ? -22 20.172 5.828 1 97.19 285 TRP B CA 1
ATOM 4954 C C . TRP B 1 285 ? -20.844 19.766 4.93 1 97.19 285 TRP B C 1
ATOM 4956 O O . TRP B 1 285 ? -21.016 19.594 3.719 1 97.19 285 TRP B O 1
ATOM 4966 N N . MET B 1 286 ? -19.766 19.484 5.422 1 96.94 286 MET B N 1
ATOM 4967 C CA . MET B 1 286 ? -18.531 19.219 4.688 1 96.94 286 MET B CA 1
ATOM 4968 C C . MET B 1 286 ? -18.562 17.828 4.066 1 96.94 286 MET B C 1
ATOM 4970 O O . MET B 1 286 ? -18.031 17.609 2.973 1 96.94 286 MET B O 1
ATOM 4974 N N . ILE B 1 287 ? -19.188 16.828 4.727 1 96.75 287 ILE B N 1
ATOM 4975 C CA . ILE B 1 287 ? -19.125 15.445 4.258 1 96.75 287 ILE B CA 1
ATOM 4976 C C . ILE B 1 287 ? -20.406 15.086 3.521 1 96.75 287 ILE B C 1
ATOM 4978 O O . ILE B 1 287 ? -20.719 13.906 3.344 1 96.75 287 ILE B O 1
ATOM 4982 N N . SER B 1 288 ? -21.109 16.109 3.156 1 94.31 288 SER B N 1
ATOM 4983 C CA . SER B 1 288 ? -22.328 15.867 2.398 1 94.31 288 SER B CA 1
ATOM 4984 C C . SER B 1 288 ? -22.078 14.945 1.212 1 94.31 288 SER B C 1
ATOM 4986 O O . SER B 1 288 ? -21.031 15.031 0.57 1 94.31 288 SER B O 1
ATOM 4988 N N . LYS B 1 289 ? -23.031 14.164 0.88 1 90.5 289 LYS B N 1
ATOM 4989 C CA . LYS B 1 289 ? -22.922 13.172 -0.185 1 90.5 289 LYS B CA 1
ATOM 4990 C C . LYS B 1 289 ? -22.703 13.844 -1.539 1 90.5 289 LYS B C 1
ATOM 4992 O O . LYS B 1 289 ? -21.906 13.367 -2.35 1 90.5 289 LYS B O 1
ATOM 4997 N N . GLU B 1 290 ? -23.391 14.922 -1.721 1 88.31 290 GLU B N 1
ATOM 4998 C CA . GLU B 1 290 ? -23.297 15.633 -2.99 1 88.31 290 GLU B CA 1
ATOM 4999 C C . GLU B 1 290 ? -22.234 16.734 -2.93 1 88.31 290 GLU B C 1
ATOM 5001 O O . GLU B 1 290 ? -22.328 17.641 -2.096 1 88.31 290 GLU B O 1
ATOM 5006 N N . PRO B 1 291 ? -21.328 16.75 -3.805 1 87.12 291 PRO B N 1
ATOM 5007 C CA . PRO B 1 291 ? -20.234 17.719 -3.779 1 87.12 291 PRO B CA 1
ATOM 5008 C C . PRO B 1 291 ? -20.734 19.172 -3.832 1 87.12 291 PRO B C 1
ATOM 5010 O O . PRO B 1 291 ? -20.172 20.047 -3.176 1 87.12 291 PRO B O 1
ATOM 5013 N N . GLU B 1 292 ? -21.781 19.438 -4.551 1 86.38 292 GLU B N 1
ATOM 5014 C CA . GLU B 1 292 ? -22.297 20.781 -4.738 1 86.38 292 GLU B CA 1
ATOM 5015 C C . GLU B 1 292 ? -22.875 21.344 -3.441 1 86.38 292 GLU B C 1
ATOM 5017 O O . GLU B 1 292 ? -23.031 22.562 -3.295 1 86.38 292 GLU B O 1
ATOM 5022 N N . SER B 1 293 ? -23.234 20.453 -2.562 1 91.44 293 SER B N 1
ATOM 5023 C CA . SER B 1 293 ? -23.828 20.859 -1.296 1 91.44 293 SER B CA 1
ATOM 5024 C C . SER B 1 293 ? -22.766 21.156 -0.248 1 91.44 293 SER B C 1
ATOM 5026 O O . SER B 1 293 ? -23.078 21.594 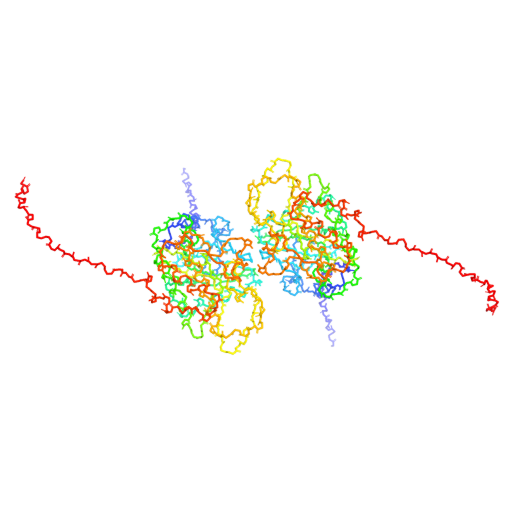0.86 1 91.44 293 SER B O 1
ATOM 5028 N N . ARG B 1 294 ? -21.531 21.016 -0.604 1 93.19 294 ARG B N 1
ATOM 5029 C CA . ARG B 1 294 ? -20.438 21.188 0.348 1 93.19 294 ARG B CA 1
ATOM 5030 C C . ARG B 1 294 ? -19.969 22.641 0.38 1 93.19 294 ARG B C 1
ATOM 5032 O O . ARG B 1 294 ? -20.094 23.359 -0.609 1 93.19 294 ARG B O 1
ATOM 5039 N N . PRO B 1 295 ? -19.422 23.062 1.511 1 92.88 295 PRO B N 1
ATOM 5040 C CA . PRO B 1 295 ? -18.953 24.438 1.632 1 92.88 295 PRO B CA 1
ATOM 5041 C C . PRO B 1 295 ? -17.594 24.656 0.99 1 92.88 295 PRO B C 1
ATOM 5043 O O . PRO B 1 295 ? -16.891 23.688 0.668 1 92.88 295 PRO B O 1
ATOM 5046 N N . THR B 1 296 ? -17.266 25.875 0.782 1 88.19 296 THR B N 1
ATOM 5047 C CA . THR B 1 296 ? -15.906 26.281 0.453 1 88.19 296 THR B CA 1
ATOM 5048 C C . THR B 1 296 ? -15.07 26.422 1.719 1 88.19 296 THR B C 1
ATOM 5050 O O . THR B 1 296 ? -15.602 26.406 2.83 1 88.19 296 THR B O 1
ATOM 5053 N N . VAL B 1 297 ? -13.797 26.578 1.454 1 89.81 297 VAL B N 1
ATOM 5054 C CA . VAL B 1 297 ? -12.922 26.734 2.607 1 89.81 297 VAL B CA 1
ATOM 5055 C C . VAL B 1 297 ? -13.258 28.031 3.338 1 89.81 297 VAL B C 1
ATOM 5057 O O . VAL B 1 297 ? -13.227 28.094 4.57 1 89.81 297 VAL B O 1
ATOM 5060 N N . GLU B 1 298 ? -13.578 29.109 2.578 1 90.31 298 GLU B N 1
ATOM 5061 C CA . GLU B 1 298 ? -13.953 30.375 3.18 1 90.31 298 GLU B CA 1
ATOM 5062 C C . GLU B 1 298 ? -15.227 30.25 4.008 1 90.31 298 GLU B C 1
ATOM 5064 O O . GLU B 1 298 ? -15.32 30.812 5.105 1 90.31 298 GLU B O 1
ATOM 5069 N N . GLU B 1 299 ? -16.094 29.547 3.479 1 93.62 299 GLU B N 1
ATOM 5070 C CA . GLU B 1 299 ? -17.344 29.312 4.199 1 93.62 299 GLU B CA 1
ATOM 5071 C C . GLU B 1 299 ? -17.109 28.531 5.48 1 93.62 299 GLU B C 1
ATOM 5073 O O . GLU B 1 299 ? -17.703 28.812 6.52 1 93.62 299 GLU B O 1
ATOM 5078 N N . CYS B 1 300 ? -16.281 27.547 5.422 1 94.69 300 CYS B N 1
ATOM 5079 C CA . CYS B 1 300 ? -15.945 26.766 6.605 1 94.69 300 CYS B CA 1
ATOM 5080 C C . CYS B 1 300 ? -15.32 27.641 7.684 1 94.69 300 CYS B C 1
ATOM 5082 O O . CYS B 1 300 ? -15.711 27.578 8.852 1 94.69 300 CYS B O 1
ATOM 5084 N N . LEU B 1 301 ? -14.391 28.516 7.25 1 94.12 301 LEU B N 1
ATOM 5085 C CA . LEU B 1 301 ? -13.656 29.344 8.195 1 94.12 301 LEU B CA 1
ATOM 5086 C C . LEU B 1 301 ? -14.562 30.406 8.812 1 94.12 301 LEU B C 1
ATOM 5088 O O . LEU B 1 301 ? -14.266 30.938 9.891 1 94.12 301 LEU B O 1
ATOM 5092 N N . SER B 1 302 ? -15.664 30.672 8.156 1 94.94 302 SER B N 1
ATOM 5093 C CA . SER B 1 302 ? -16.625 31.656 8.656 1 94.94 302 SER B CA 1
ATOM 5094 C C . SER B 1 302 ? -17.75 30.984 9.422 1 94.94 302 SER B C 1
ATOM 5096 O O . SER B 1 302 ? -18.688 31.656 9.859 1 94.94 302 SER B O 1
ATOM 5098 N N . HIS B 1 303 ? -17.734 29.734 9.555 1 95.62 303 HIS B N 1
ATOM 5099 C CA . HIS B 1 303 ? -18.797 28.969 10.219 1 95.62 303 HIS B CA 1
ATOM 5100 C C . HIS B 1 303 ? -18.906 29.344 11.695 1 95.62 303 HIS B C 1
ATOM 5102 O O . HIS B 1 303 ? -17.891 29.609 12.344 1 95.62 303 HIS B O 1
ATOM 5108 N N . PRO B 1 304 ? -20.031 29.219 12.398 1 95 304 PRO B N 1
ATOM 5109 C CA . PRO B 1 304 ? -20.25 29.594 13.797 1 95 304 PRO B CA 1
ATOM 5110 C C . PRO B 1 304 ? -19.422 28.766 14.766 1 95 304 PRO B C 1
ATOM 5112 O O . PRO B 1 304 ? -19.234 29.156 15.922 1 95 304 PRO B O 1
ATOM 5115 N N . PHE B 1 305 ? -18.984 27.688 14.367 1 93.69 305 PHE B N 1
ATOM 5116 C CA . PHE B 1 305 ? -18.109 26.859 15.188 1 93.69 305 PHE B CA 1
ATOM 5117 C C . PHE B 1 305 ? -16.922 27.656 15.695 1 93.69 305 PHE B C 1
ATOM 5119 O O . PHE B 1 305 ? -16.422 27.406 16.797 1 93.69 305 PHE B O 1
ATOM 5126 N N . PHE B 1 306 ? -16.484 28.594 14.883 1 93.19 306 PHE B N 1
ATOM 5127 C CA . PHE B 1 306 ? -15.273 29.328 15.234 1 93.19 306 PHE B CA 1
ATOM 5128 C C . PHE B 1 306 ? -15.609 30.641 15.922 1 93.19 306 PHE B C 1
ATOM 5130 O O . PHE B 1 306 ? -14.719 31.422 16.234 1 93.19 306 PHE B O 1
ATOM 5137 N N . TRP B 1 307 ? -16.938 30.906 16.172 1 86.69 307 TRP B N 1
ATOM 5138 C CA . TRP B 1 307 ? -17.344 32.156 16.812 1 86.69 307 TRP B CA 1
ATOM 5139 C C . TRP B 1 307 ? -17.172 32.062 18.328 1 86.69 307 TRP B C 1
ATOM 5141 O O . TRP B 1 307 ? -17.531 31.078 18.938 1 86.69 307 TRP B O 1
ATOM 5151 N N . LYS B 1 308 ? -16.234 32.75 18.938 1 72.19 308 LYS B N 1
ATOM 5152 C CA . LYS B 1 308 ? -16.016 32.781 20.375 1 72.19 308 LYS B CA 1
ATOM 5153 C C . LYS B 1 308 ? -17.188 33.469 21.094 1 72.19 308 LYS B C 1
ATOM 5155 O O . LYS B 1 308 ? -17.703 34.469 20.609 1 72.19 308 LYS B O 1
ATOM 5160 N N . PRO B 1 309 ? -17.859 32.781 21.984 1 57.91 309 PRO B N 1
ATOM 5161 C CA . PRO B 1 309 ? -18.875 33.5 22.75 1 57.91 309 PRO B CA 1
ATOM 5162 C C . PRO B 1 309 ? -18.344 34.812 23.328 1 57.91 309 PRO B C 1
ATOM 5164 O O . PRO B 1 309 ? -17.156 34.906 23.656 1 57.91 309 PRO B O 1
ATOM 5167 N N . GLU B 1 310 ? -18.797 35.906 22.953 1 49.19 310 GLU B N 1
ATOM 5168 C CA . GLU B 1 310 ? -18.531 37.125 23.672 1 49.19 310 GLU B CA 1
ATOM 5169 C C . GLU B 1 310 ? -18.5 36.906 25.188 1 49.19 310 GLU B C 1
ATOM 5171 O O . GLU B 1 310 ? -19.438 36.344 25.75 1 49.19 310 GLU B O 1
ATOM 5176 N N . SER B 1 311 ? -17.391 36.531 25.703 1 47.19 311 SER B N 1
ATOM 5177 C CA . SER B 1 311 ? -17.359 36.656 27.156 1 47.19 311 SER B CA 1
ATOM 5178 C C . SER B 1 311 ? -18.141 37.875 27.625 1 47.19 311 SER B C 1
ATOM 5180 O O . SER B 1 311 ? -17.953 38.969 27.109 1 47.19 311 SER B O 1
ATOM 5182 N N . ASN B 1 312 ? -19.422 37.781 28.016 1 41.06 312 ASN B N 1
ATOM 5183 C CA . ASN B 1 312 ? -20 38.812 28.891 1 41.06 312 ASN B CA 1
ATOM 5184 C C . ASN B 1 312 ? -19.047 39.188 30.016 1 41.06 312 ASN B C 1
ATOM 5186 O O . ASN B 1 312 ? -19 38.5 31.047 1 41.06 312 ASN B O 1
ATOM 5190 N N . THR B 1 313 ? -17.828 39.469 29.859 1 39.72 313 THR B N 1
ATOM 5191 C CA . THR B 1 313 ? -17.062 40.156 30.891 1 39.72 313 THR B CA 1
ATOM 5192 C C . THR B 1 313 ? -17.828 41.375 31.422 1 39.72 313 THR B C 1
ATOM 5194 O O . THR B 1 313 ? -17.844 42.438 30.797 1 39.72 313 THR B O 1
ATOM 5197 N N . GLU B 1 314 ? -19.141 41.281 31.875 1 37.47 314 GLU B N 1
ATOM 5198 C CA . GLU B 1 314 ? -19.469 42.219 32.938 1 37.47 314 GLU B CA 1
ATOM 5199 C C . GLU B 1 314 ? -18.453 42.125 34.094 1 37.47 314 GLU B C 1
ATOM 5201 O O . GLU B 1 314 ? -18.406 41.156 34.812 1 37.47 314 GLU B O 1
ATOM 5206 N N . ASP B 1 315 ? -17.25 42.5 33.906 1 33.41 315 ASP B N 1
ATOM 5207 C CA . ASP B 1 315 ? -16.344 43.062 34.906 1 33.41 315 ASP B CA 1
ATOM 5208 C C . ASP B 1 315 ? -17.094 43.969 35.844 1 33.41 315 ASP B C 1
ATOM 5210 O O . ASP B 1 315 ? -17.5 45.062 35.469 1 33.41 315 ASP B O 1
ATOM 5214 N N . THR B 1 316 ? -18.062 43.469 36.688 1 32.59 316 THR B N 1
ATOM 5215 C CA . THR B 1 316 ? -18.344 44.156 37.969 1 32.59 316 THR B CA 1
ATOM 5216 C C . THR B 1 316 ? -17.047 44.625 38.625 1 32.59 316 THR B C 1
ATOM 5218 O O . THR B 1 316 ? -16.172 43.812 38.938 1 32.59 316 THR B O 1
ATOM 5221 N N . THR B 1 317 ? -16.672 45.844 38.312 1 31.58 317 THR B N 1
ATOM 5222 C CA . THR B 1 317 ? -15.734 46.75 39 1 31.58 317 THR B CA 1
ATOM 5223 C C . THR B 1 317 ? -15.836 46.594 40.5 1 31.58 317 THR B C 1
ATOM 5225 O O . THR B 1 317 ? -16.844 46.969 41.125 1 31.58 317 THR B O 1
ATOM 5228 N N . LEU B 1 318 ? -15.695 45.344 41.062 1 28.09 318 LEU B N 1
ATOM 5229 C CA . LEU B 1 318 ? -15.477 45.438 42.5 1 28.09 318 LEU B CA 1
ATOM 5230 C C . LEU B 1 318 ? -14.555 46.594 42.844 1 28.09 318 LEU B C 1
ATOM 5232 O O . LEU B 1 318 ? -13.5 46.781 42.219 1 28.09 318 LEU B O 1
ATOM 5236 N N . ASN B 1 319 ? -15.125 47.688 43.406 1 29.06 319 ASN B N 1
ATOM 5237 C CA . ASN B 1 319 ? -14.578 48.812 44.156 1 29.06 319 ASN B CA 1
ATOM 5238 C C . ASN B 1 319 ? -13.398 48.375 45 1 29.06 319 ASN B C 1
ATOM 5240 O O . ASN B 1 319 ? -13.578 47.75 46.031 1 29.06 319 ASN B O 1
ATOM 5244 N N . ALA B 1 320 ? -12.484 47.75 44.344 1 26.3 320 ALA B N 1
ATOM 5245 C CA . ALA B 1 320 ? -11.258 47.688 45.156 1 26.3 320 ALA B CA 1
ATOM 5246 C C . ALA B 1 320 ? -10.938 49.031 45.781 1 26.3 320 ALA B C 1
ATOM 5248 O O . ALA B 1 320 ? -10.672 50 45.094 1 26.3 320 ALA B O 1
ATOM 5249 N N . SER B 1 321 ? -11.625 49.375 46.906 1 28.02 321 SER B N 1
ATOM 5250 C CA . SER B 1 321 ? -11.133 50.281 47.938 1 28.02 321 SER B CA 1
ATOM 5251 C C . SER B 1 321 ? -9.617 50.219 48.062 1 28.02 321 SER B C 1
ATOM 5253 O O . SER B 1 321 ? -9.023 49.125 48.031 1 28.02 321 SER B O 1
ATOM 5255 N N . THR B 1 322 ? -9.016 51.281 47.406 1 26.3 322 THR B N 1
ATOM 5256 C CA . THR B 1 322 ? -7.668 51.812 47.594 1 26.3 322 THR B CA 1
ATOM 5257 C C . THR B 1 322 ? -7.184 51.625 49 1 26.3 322 THR B C 1
ATOM 5259 O O . THR B 1 322 ? -7.488 52.438 49.875 1 26.3 322 THR B O 1
ATOM 5262 N N . THR B 1 323 ? -7.656 50.594 49.719 1 24.28 323 THR B N 1
ATOM 5263 C CA . THR B 1 323 ? -6.98 50.594 51 1 24.28 323 THR B CA 1
ATOM 5264 C C . THR B 1 323 ? -5.477 50.75 50.844 1 24.28 323 THR B C 1
ATOM 5266 O O . THR B 1 323 ? -4.848 50.031 50.062 1 24.28 323 THR B O 1
ATOM 5269 N N . GLU B 1 324 ? -5.082 52 51.188 1 25.53 324 GLU B N 1
ATOM 5270 C CA . GLU B 1 324 ? -3.785 52.594 51.531 1 25.53 324 GLU B CA 1
ATOM 5271 C C . GLU B 1 324 ? -2.906 51.562 52.25 1 25.53 324 GLU B C 1
ATOM 5273 O O . GLU B 1 324 ? -3.139 51.281 53.438 1 25.53 324 GLU B O 1
ATOM 5278 N N . LEU B 1 325 ? -2.801 50.344 51.719 1 21.56 325 LEU B N 1
ATOM 5279 C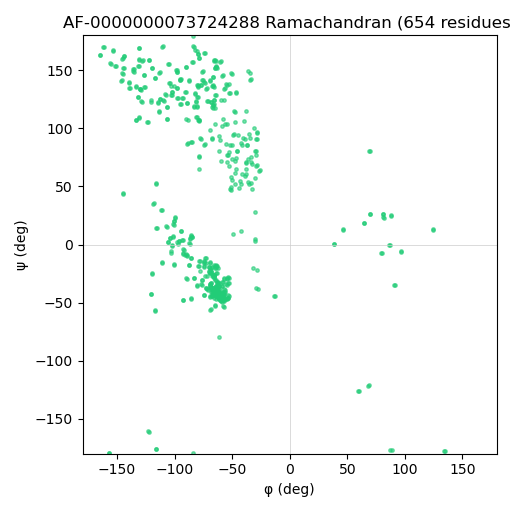 CA . LEU B 1 325 ? -1.793 49.656 52.531 1 21.56 325 LEU B CA 1
ATOM 5280 C C . LEU B 1 325 ? -0.576 50.562 52.75 1 21.56 325 LEU B C 1
ATOM 5282 O O . LEU B 1 325 ? 0.112 50.906 51.781 1 21.56 325 LEU B O 1
ATOM 5286 N N . GLN B 1 326 ? -0.621 51.562 53.75 1 22.47 326 GLN B N 1
ATOM 5287 C CA . GLN B 1 326 ? 0.363 52.156 54.656 1 22.47 326 GLN B CA 1
ATOM 5288 C C . GLN B 1 326 ? 1.462 51.156 54.969 1 22.47 326 GLN B C 1
ATOM 5290 O O . GLN B 1 326 ? 2.395 51.469 55.719 1 22.47 326 GLN B O 1
ATOM 5295 N N . TRP B 1 327 ? 1.199 49.812 54.812 1 21.73 327 TRP B N 1
ATOM 5296 C CA . TRP B 1 327 ? 2.125 49.25 55.781 1 21.73 327 TRP B CA 1
ATOM 5297 C C . TRP B 1 327 ? 3.568 49.594 55.438 1 21.73 327 TRP B C 1
ATOM 5299 O O . TRP B 1 327 ? 4.352 50 56.312 1 21.73 327 TRP B O 1
ATOM 5309 N N . LEU B 1 328 ? 4.199 48.844 54.438 1 20.97 328 LEU B N 1
ATOM 5310 C CA . LEU B 1 328 ? 5.609 48.656 54.75 1 20.97 328 LEU B CA 1
ATOM 5311 C C . LEU B 1 328 ? 6.406 49.906 54.406 1 20.97 328 LEU B C 1
ATOM 5313 O O . LEU B 1 328 ? 6.508 50.281 53.219 1 20.97 328 LEU B O 1
ATOM 5317 N N . ASN B 1 329 ? 6.137 51 55.094 1 20.55 329 ASN B N 1
ATOM 5318 C CA . ASN B 1 329 ? 7.34 51.688 55.562 1 20.55 329 ASN B CA 1
ATOM 5319 C C . ASN B 1 329 ? 8.383 50.719 56.094 1 20.55 329 ASN B C 1
ATOM 5321 O O . ASN B 1 329 ? 8.055 49.812 56.844 1 20.55 329 ASN B O 1
#

Radius of gyration: 32.11 Å; Cα contacts (8 Å, |Δi|>4): 1091; chains: 2; bounding box: 94×104×116 Å

Secondary structure (DSSP, 8-state):
------------------------STTHHHHHHHHHS-GGGEEEETTEEEE-SGGGEEEE-GGG-EEEEEEETTS-EEEEEEEEGGGHHHHHHHHHHHTSGGG-STTBPPEEEEEE-SSEEEEEEE--SEEHHHHHHTT-----HHHHHHHHHHHHHHHHTSSS-EE----SGGGEEE-TTS-EEE---TT-EE--SS------S--SBTTBS-HHHHS--TTS---HHHHHHHHHHHHHHHHHHHHHTS--TT-SGGGHHHHHHHT----TT---HHHHHHHHHHT-SSGGGSPPHHHHHTSGGG--------------------TT-/------------------------STTHHHHHHHHHS-GGGEEEETTEEEE-SGGGEEEE-GGG-EEEEEEETTS-EEEEEEEEGGGHHHHHHHHHHHTSGGG-STTBPPEEEEEE-SSEEEEEEE--SEEHHHHHHTT-----HHHHHHHHHHHHHHHHTSSS-EE----SGGGEEE-TTS-EEE---TT-EE--SS------S--SBTTBS-HHHHS--TTS---HHHHHHHHHHHHHHHHHHHHHTS--TT-SGGGHHHHHHHT----TT---HHHHHHHHHHT-SSGGGSPPHHHHHTSGGG-----------------------

Nearest PDB structures (foldseek):
  7jov-assembly4_H  TM=7.737E-01  e=1.025E-14  Homo sapiens
  6ed6-assembly1_A  TM=7.846E-01  e=1.304E-13  Homo sapiens
  3my0-assembly21_U  TM=8.215E-01  e=1.056E-12  Homo sapiens
  5kkt-assembly1_A  TM=7.979E-01  e=4.275E-13  Homo sapiens
  6hm6-assembly1_A  TM=7.474E-01  e=2.920E-12  Homo sapiens

Sequence (658 aa):
MTFTHPLHSNTTASSDTHTWLQISKRWREKLEKLVSTDGSRVTRVGSMIYVKDEKFQIAEGSEGTDVFLGLRDDGTEVAIKRMKKSHYQMLRNEEGFLRLPGLDHQSIVRYVDFAEDENFGYLGLQLCEYTLEECIRNNDGGLLKETLVYQVLESLKVLHCEKPPILHRDLKPQNVLIGKEKLCKLADFGISRRLLKGQTTYCTGRAGTRCWMARETLTDKAAIRYKRSTDIQVSFTVAGMLIYYILSGGHHPFGENFECEYNIHKGFYTLDHAEDLVAKDLIEWMISKEPESRPTVEECLSHPFFWKPESNTEDTTLNASTTELQWLNMTFTHPLHSNTTASSDTHTWLQISKRWREKLEKLVSTDGSRVTRVGSMIYVKDEKFQIAEGSEGTDVFLGLRDDGTEVAIKRMKKSHYQMLRNEEGFLRLPGLDHQSIVRYVDFAEDENFGYLGLQLCEYTLEECIRNNDGGLLKETLVYQVLESLKVLHCEKPPILHRDLKPQNVLIGKEKLCKLADFGISRRLLKGQTTYCTGRAGTRCWMARETLTDKAAIRYKRSTDIQVSFTVAGMLIYYILSGGHHPFGENFECEYNIHKGFYTLDHAEDLVAKDLIEWMISKEPESRPTVEECLSHPFFWKPESNTEDTTLNASTTELQWLN

pLDDT: mean 81.91, std 21.98, range [19.58, 98.25]

Foldseek 3Di:
DDPPPPPPPPPPPVLVQQAADDDADQCRVVVVCFSVDDPVQWDDFVQKIFGPDPSQWDDADPPTWTWGWIAGRNNATWIKIKDFVVLVQLVVQQVVVLPDPLQPDPQAWHWDDWGDDPTIIITIIHDAHFFQQCCLQVVPDPDDLLQQLLSLLVSQVSQVVDVQHKDQQEDDSRQWGQHPVRHTHGHRSSPMDGDDPPPLPQLPPLGYDPLLWALVSPPCPSPPSDDPLQRSLGRQLSSLQVSLCSQLSGAGQQHDDPRRNVCRNVVNGDSPSHDDPQSVVLSCQSSPNDSVSHDDSVCSSVGCVSPDPPPPPPVPPPPCPDDPPPDVD/DDPPPPPPPPPPPVLVQQAADDDADQCRVVVVCFSVDDPVQWDDFVQKIFGPDPSQWDDADPPTWTWGWIAGRNNATWIKIKDFVVLVQLVVQQVVVLPDPLQPDPQAWHWDDWGDDPTIIITIIHDAHFFQQCCLQVVPDPDDLLQQLLSLLVSQVSQVVDVQHKDQQEDDSRQWGQHPVRHTHGHRSSPMDGDDDPPLPQLPPQGYDPLLWALVSPPCCSPPSDDPLQRSLGRQLSSLQVSLCSQLSGAGQQHDDPRRNVCRNVVNGDSPSHDDPQSVVLSCQSSPNDSVSHDDSVCSSVGCVNPDPPPPPPVPPPPPPPPPPPPDD

Organism: Sparus aurata (NCBI:txid8175)